Protein AF-0000000072571537 (afdb_homodimer)

pLDDT: mean 93.14, std 9.48, range [45.22, 98.94]

Solvent-accessible surface area (backbone atoms only — not comparable to full-atom values): 33087 Å² total; per-residue (Å²): 128,27,55,30,32,36,29,26,32,39,61,66,65,49,66,50,49,44,41,42,30,50,39,33,58,68,51,43,43,60,56,69,51,81,35,34,38,36,31,40,24,32,33,52,39,72,87,74,68,70,72,63,50,52,55,48,51,91,58,47,49,77,45,82,45,80,45,74,64,51,42,64,32,35,26,45,39,50,35,58,75,73,52,69,38,50,24,37,31,42,44,56,40,75,23,33,47,29,29,32,53,40,61,27,65,54,57,61,53,52,75,73,65,43,42,28,37,26,28,10,27,37,33,44,38,74,97,34,69,81,40,69,46,79,45,57,41,77,67,47,44,63,63,46,44,36,38,38,23,39,68,50,39,57,70,70,67,64,64,43,48,66,90,32,80,61,61,22,44,44,51,43,31,30,46,55,55,69,69,51,90,40,71,45,75,43,88,53,62,30,25,32,44,52,61,51,96,80,34,64,65,77,76,30,55,77,56,59,62,20,39,46,30,54,54,30,45,51,49,38,54,48,49,56,52,30,50,72,76,42,50,91,45,40,64,62,52,47,53,49,49,55,41,48,49,52,53,44,42,70,77,30,57,48,77,46,56,69,56,21,52,54,30,39,29,54,35,46,61,75,41,47,91,82,48,91,63,72,47,72,67,56,53,49,51,39,45,51,43,17,67,32,84,87,37,94,48,40,74,54,86,58,83,59,47,57,61,51,43,51,65,49,44,86,115,130,26,54,32,34,37,28,27,34,39,60,67,66,47,67,52,48,44,42,42,29,50,39,36,58,68,51,43,42,61,57,68,50,82,35,35,39,35,31,41,24,32,32,52,40,70,85,73,69,69,72,65,50,53,53,47,52,89,58,47,48,77,45,82,45,80,44,74,64,50,42,64,34,36,24,44,39,50,35,58,75,74,52,70,37,50,23,38,30,41,44,56,39,75,23,32,47,28,31,33,54,40,60,27,63,55,57,61,53,51,76,72,64,43,41,28,38,26,27,11,26,38,33,44,38,74,98,35,68,82,40,69,48,79,44,55,42,77,66,45,43,64,61,45,45,35,38,37,24,38,69,52,40,56,69,69,65,63,63,45,47,64,90,31,78,60,63,22,44,42,50,42,30,30,49,57,57,70,69,52,90,39,69,46,75,43,85,54,62,28,24,32,44,50,61,50,95,82,34,65,65,77,76,29,56,78,55,60,61,21,38,46,30,53,53,32,44,50,48,38,56,48,49,56,51,31,52,73,77,43,49,89,46,41,63,61,53,47,52,50,47,56,40,47,51,52,52,42,43,70,77,30,59,47,77,47,56,69,57,21,52,52,30,39,29,53,34,45,62,75,41,47,90,81,49,92,62,72,48,70,66,56,52,49,51,39,44,51,44,18,66,32,84,86,36,94,47,40,75,53,87,57,84,58,48,57,62,51,43,51,65,49,44,87,116

Radius of gyration: 31.88 Å; Cα contacts (8 Å, |Δi|>4): 1164; chains: 2; bounding box: 49×103×67 Å

InterPro domains:
  IPR001173 Glycosyltransferase 2-like [PF00535] (5-97)
  IPR029044 Nucleotide-diphospho-sugar transferases [G3DSA:3.90.550.10] (1-186)
  IPR029044 Nucleotide-diphospho-sugar transferases [SSF53448] (1-235)

Secondary structure (DSSP, 8-state):
-EEEEEEEEESS--HHHHHHHHHHHHT--SS-GGGEEEEEEEES-----GGGGGGGTTT--EEEEEE-S--HHHHHHHHHHT--EEEEEE--TT-EESBTTTTHHHHHHHTTT-SEEEEEEEEEPTT-TT-EEEE-TT--S-SSSEEEEHHHHHHHT----TT-SSSHHHHHHHHHHHH-S-EEEEEEEEEEE---TT-HHHHHHHHHTT-HHHHHHHHHHHHHHHHHH-GGGHHHHHHHHHHHHHHHHHHS--S-HHHHHHHHHHHHHHTTTT--S--HHHHHHHHHHHH-TTSTTTT---TTHHHHHHHHS--/-EEEEEEEEESS--HHHHHHHHHHHHT--SS-GGGEEEEEEEES-----GGGGGGGTTT--EEEEEE-S--HHHHHHHHHHT--EEEEEE--TT-EESBTTTTHHHHHHHTTT-SEEEEEEEEEPTT-TT-EEEE-TT--S-SSSEEEEHHHHHHHT----TT-SSSHHHHHHHHHHHH-S-EEEEEEEEEEE---TT-HHHHHHHHHTT-HHHHHHHHHHHHHHHHHH-GGGHHHHHHHHHHHHHHHHHHS--S-HHHHHHHHHHHHHHTTTT--S--HHHHHHHHHHHH-TTSTTTT---TTHHHHHHHTS--

Organism: Lactococcus lactis subsp. lactis (strain IL1403) (NCBI:txid272623)

Structure (mmCIF, N/CA/C/O backbone):
data_AF-0000000072571537-model_v1
#
loop_
_entity.id
_entity.type
_entity.pdbx_description
1 polymer 'Glycosyltransferase 2-like domain-containing protein'
#
loop_
_atom_site.group_PDB
_atom_site.id
_atom_site.type_symbol
_atom_site.label_atom_id
_atom_site.label_alt_id
_atom_site.label_comp_id
_atom_site.label_asym_id
_atom_site.label_entity_id
_atom_site.label_seq_id
_atom_site.pdbx_PDB_ins_code
_atom_site.Cartn_x
_atom_site.Cartn_y
_atom_site.Cartn_z
_atom_site.occupancy
_atom_site.B_iso_or_equiv
_atom_site.auth_seq_id
_atom_site.auth_comp_id
_atom_site.auth_asym_id
_atom_site.auth_atom_id
_atom_site.pdbx_PDB_model_num
ATOM 1 N N . MET A 1 1 ? -22.578 -15.711 -3.254 1 87.19 1 MET A N 1
ATOM 2 C CA . MET A 1 1 ? -21.312 -16.078 -3.877 1 87.19 1 MET A CA 1
ATOM 3 C C . MET A 1 1 ? -20.344 -14.914 -3.85 1 87.19 1 MET A C 1
ATOM 5 O O . MET A 1 1 ? -20.719 -13.773 -4.137 1 87.19 1 MET A O 1
ATOM 9 N N . LYS A 1 2 ? -19.062 -15.18 -3.355 1 96.12 2 LYS A N 1
ATOM 10 C CA . LYS A 1 2 ? -18.047 -14.141 -3.293 1 96.12 2 LYS A CA 1
ATOM 11 C C . LYS A 1 2 ? -17.547 -13.773 -4.688 1 96.12 2 LYS A C 1
ATOM 13 O O . LYS A 1 2 ? -17.641 -14.578 -5.617 1 96.12 2 LYS A O 1
ATO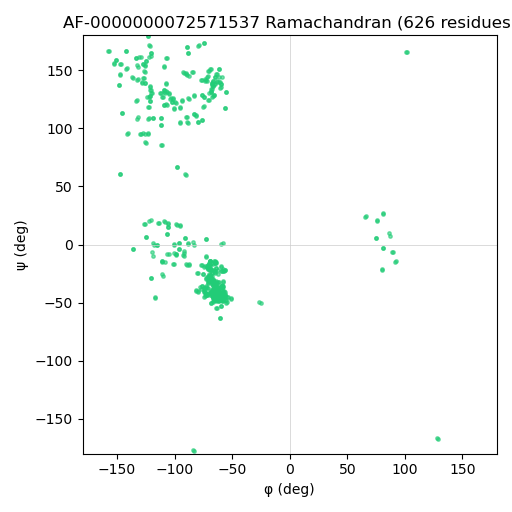M 18 N N . LYS A 1 3 ? -17.156 -12.547 -4.844 1 97.88 3 LYS A N 1
ATOM 19 C CA . LYS A 1 3 ? -16.531 -12.148 -6.098 1 97.88 3 LYS A CA 1
ATOM 20 C C . LYS A 1 3 ? -15.18 -12.844 -6.285 1 97.88 3 LYS A C 1
ATOM 22 O O . LYS A 1 3 ? -14.883 -13.352 -7.367 1 97.88 3 LYS A O 1
ATOM 27 N N . VAL A 1 4 ? -14.438 -12.922 -5.238 1 98.69 4 VAL A N 1
ATOM 28 C CA . VAL A 1 4 ? -13.117 -13.539 -5.352 1 98.69 4 VAL A CA 1
ATOM 29 C C . VAL A 1 4 ? -12.75 -14.227 -4.039 1 98.69 4 VAL A C 1
ATOM 31 O O . VAL A 1 4 ? -13.055 -13.711 -2.957 1 98.69 4 VAL A O 1
ATOM 34 N N . SER A 1 5 ? -12.188 -15.406 -4.102 1 98.88 5 SER A N 1
ATOM 35 C CA . SER A 1 5 ? -11.516 -16.062 -2.986 1 98.88 5 SER A CA 1
ATOM 36 C C . SER A 1 5 ? -10.008 -15.898 -3.078 1 98.88 5 SER A C 1
ATOM 38 O O . SER A 1 5 ? -9.398 -16.25 -4.094 1 98.88 5 SER A O 1
ATOM 40 N N . ILE A 1 6 ? -9.406 -15.336 -2.076 1 98.94 6 ILE A N 1
ATOM 41 C CA . ILE A 1 6 ? -7.957 -15.172 -2.012 1 98.94 6 ILE A CA 1
ATOM 42 C C . ILE A 1 6 ? -7.344 -16.328 -1.229 1 98.94 6 ILE A C 1
ATOM 44 O O . ILE A 1 6 ? -7.656 -16.531 -0.051 1 98.94 6 ILE A O 1
ATOM 48 N N . ILE A 1 7 ? -6.52 -17.078 -1.858 1 98.94 7 ILE A N 1
ATOM 49 C CA . ILE A 1 7 ? -5.898 -18.266 -1.259 1 98.94 7 ILE A CA 1
ATOM 50 C C . ILE A 1 7 ? -4.449 -17.953 -0.887 1 98.94 7 ILE A C 1
ATOM 52 O O . ILE A 1 7 ? -3.662 -17.531 -1.735 1 98.94 7 ILE A O 1
ATOM 56 N N . ILE A 1 8 ? -4.109 -18.172 0.349 1 98.88 8 ILE A N 1
ATOM 57 C CA . ILE A 1 8 ? -2.775 -17.938 0.883 1 98.88 8 ILE A CA 1
ATOM 58 C C . ILE A 1 8 ? -2.217 -19.219 1.487 1 98.88 8 ILE A C 1
ATOM 60 O O . ILE A 1 8 ? -2.502 -19.547 2.643 1 98.88 8 ILE A O 1
ATOM 64 N N . PRO A 1 9 ? -1.451 -19.938 0.729 1 98.62 9 PRO A N 1
ATOM 65 C CA . PRO A 1 9 ? -0.745 -21.078 1.308 1 98.62 9 PRO A CA 1
ATOM 66 C C . PRO A 1 9 ? 0.429 -20.672 2.191 1 98.62 9 PRO A C 1
ATOM 68 O O . PRO A 1 9 ? 1.122 -19.688 1.887 1 98.62 9 PRO A O 1
ATOM 71 N N . PHE A 1 10 ? 0.635 -21.391 3.287 1 97.62 10 PHE A N 1
ATOM 72 C CA . PHE A 1 10 ? 1.79 -21.062 4.117 1 97.62 10 PHE A CA 1
ATOM 73 C C . PHE A 1 10 ? 2.271 -22.297 4.879 1 97.62 10 PHE A C 1
ATOM 75 O O . PHE A 1 10 ? 1.544 -23.281 4.996 1 97.62 10 PHE A O 1
ATOM 82 N N . LYS A 1 11 ? 3.439 -22.281 5.215 1 96.19 11 LYS A N 1
ATOM 83 C CA . LYS A 1 11 ? 4.09 -23.281 6.047 1 96.19 11 LYS A CA 1
ATOM 84 C C . LYS A 1 11 ? 5.16 -22.656 6.938 1 96.19 11 LYS A C 1
ATOM 86 O O . LYS A 1 11 ? 6.125 -22.078 6.438 1 96.19 11 LYS A O 1
ATOM 91 N N . GLY A 1 12 ? 4.957 -22.656 8.195 1 94.25 12 GLY A N 1
ATOM 92 C CA . GLY A 1 12 ? 5.98 -22.203 9.125 1 94.25 12 GLY A CA 1
ATOM 93 C C . GLY A 1 12 ? 5.871 -20.734 9.461 1 94.25 12 GLY A C 1
ATOM 94 O O . GLY A 1 12 ? 6.473 -20.266 10.43 1 94.25 12 GLY A O 1
ATOM 95 N N . GLN A 1 13 ? 5.137 -19.938 8.766 1 95.25 13 GLN A N 1
ATOM 96 C CA . GLN A 1 13 ? 4.965 -18.516 9.062 1 95.25 13 GLN A CA 1
ATOM 97 C C . GLN A 1 13 ? 4.23 -18.328 10.383 1 95.25 13 GLN A C 1
ATOM 99 O O . GLN A 1 13 ? 3.287 -19.047 10.688 1 95.25 13 GLN A O 1
ATOM 104 N N . THR A 1 14 ? 4.727 -17.391 11.109 1 95.88 14 THR A N 1
ATOM 105 C CA . THR A 1 14 ? 4.078 -16.984 12.352 1 95.88 14 THR A CA 1
ATOM 106 C C . THR A 1 14 ? 2.885 -16.078 12.062 1 95.88 14 THR A C 1
ATOM 108 O O . THR A 1 14 ? 2.666 -15.672 10.922 1 95.88 14 THR A O 1
ATOM 111 N N . GLU A 1 15 ? 2.121 -15.797 13.109 1 97.5 15 GLU A N 1
ATOM 112 C CA . GLU A 1 15 ? 1.013 -14.852 12.984 1 97.5 15 GLU A CA 1
ATOM 113 C C . GLU A 1 15 ? 1.502 -13.484 12.523 1 97.5 15 GLU A C 1
ATOM 115 O O . GLU A 1 15 ? 0.867 -12.844 11.68 1 97.5 15 GLU A O 1
ATOM 120 N N . ALA A 1 16 ? 2.629 -13.086 13.047 1 96.06 16 ALA A N 1
ATOM 121 C CA . ALA A 1 16 ? 3.197 -11.797 12.656 1 96.06 16 ALA A CA 1
ATOM 122 C C . ALA A 1 16 ? 3.531 -11.766 11.172 1 96.06 16 ALA A C 1
ATOM 124 O O . ALA A 1 16 ? 3.242 -10.789 10.484 1 96.06 16 ALA A O 1
ATOM 125 N N . GLU A 1 17 ? 4.086 -12.82 10.703 1 95.38 17 GLU A N 1
ATOM 126 C CA . GLU A 1 17 ? 4.434 -12.906 9.289 1 95.38 17 GLU A CA 1
ATOM 127 C C . GLU A 1 17 ? 3.182 -12.93 8.414 1 95.38 17 GLU A C 1
ATOM 129 O O . GLU A 1 17 ? 3.145 -12.297 7.355 1 95.38 17 GLU A O 1
ATOM 134 N N . LEU A 1 18 ? 2.166 -13.602 8.867 1 97.94 18 LEU A N 1
ATOM 135 C CA . LEU A 1 18 ? 0.923 -13.711 8.109 1 97.94 18 LEU A CA 1
ATOM 136 C C . LEU A 1 18 ? 0.175 -12.383 8.109 1 97.94 18 LEU A C 1
ATOM 138 O O . LEU A 1 18 ? -0.695 -12.156 7.262 1 97.94 18 LEU A O 1
ATOM 142 N N . MET A 1 19 ? 0.542 -11.539 9.062 1 97.75 19 MET A N 1
ATOM 143 C CA . MET A 1 19 ? -0.072 -10.211 9.109 1 97.75 19 MET A CA 1
ATOM 144 C C . MET A 1 19 ? 0.327 -9.391 7.887 1 97.75 19 MET A C 1
ATOM 146 O O . MET A 1 19 ? -0.417 -8.5 7.465 1 97.75 19 MET A O 1
ATOM 150 N N . LEU A 1 20 ? 1.445 -9.719 7.246 1 96.56 20 LEU A N 1
ATOM 151 C CA . LEU A 1 20 ? 1.903 -8.992 6.066 1 96.56 20 LEU A CA 1
ATOM 152 C C . LEU A 1 20 ? 0.874 -9.07 4.945 1 96.56 20 LEU A C 1
ATOM 154 O O . LEU A 1 20 ? 0.265 -8.062 4.582 1 96.56 20 LEU A O 1
ATOM 158 N N . PRO A 1 21 ? 0.598 -10.242 4.453 1 98.31 21 PRO A N 1
ATOM 159 C CA . PRO A 1 21 ? -0.402 -10.305 3.385 1 98.31 21 PRO A CA 1
ATOM 160 C C . PRO A 1 21 ? -1.8 -9.922 3.861 1 98.31 21 PRO A C 1
ATOM 162 O O . PRO A 1 21 ? -2.547 -9.266 3.129 1 98.31 21 PRO A O 1
ATOM 165 N N . LEU A 1 22 ? -2.203 -10.258 5.09 1 98.56 22 LEU A N 1
ATOM 166 C CA . LEU A 1 22 ? -3.553 -10.016 5.586 1 98.56 22 LEU A CA 1
ATOM 167 C C . LEU A 1 22 ? -3.822 -8.523 5.723 1 98.56 22 LEU A C 1
ATOM 169 O O . LEU A 1 22 ? -4.887 -8.039 5.324 1 98.56 22 LEU A O 1
ATOM 173 N N . SER A 1 23 ? -2.877 -7.812 6.293 1 98 23 SER A N 1
ATOM 174 C CA . SER A 1 23 ? -3.072 -6.379 6.477 1 98 23 SER A CA 1
ATOM 175 C C . SER A 1 23 ? -3.076 -5.648 5.137 1 98 23 SER A C 1
ATOM 177 O O . SER A 1 23 ? -3.775 -4.645 4.977 1 98 23 SER A O 1
ATOM 179 N N . SER A 1 24 ? -2.305 -6.16 4.137 1 98.44 24 SER A N 1
ATOM 180 C CA . SER A 1 24 ? -2.32 -5.551 2.811 1 98.44 24 SER A CA 1
ATOM 181 C C . SER A 1 24 ? -3.682 -5.711 2.145 1 98.44 24 SER A C 1
ATOM 183 O O . SER A 1 24 ? -4.105 -4.852 1.37 1 98.44 24 SER A O 1
ATOM 185 N N . ILE A 1 25 ? -4.383 -6.793 2.428 1 98.56 25 ILE A N 1
ATOM 186 C CA . ILE A 1 25 ? -5.746 -6.984 1.945 1 98.56 25 ILE A CA 1
ATOM 187 C C . ILE A 1 25 ? -6.703 -6.105 2.742 1 98.56 25 ILE A C 1
ATOM 189 O O . ILE A 1 25 ? -7.578 -5.449 2.17 1 98.56 25 ILE A O 1
ATOM 193 N N . TYR A 1 26 ? -6.48 -6 4.035 1 97.94 26 TYR A N 1
ATOM 194 C CA . TYR A 1 26 ? -7.32 -5.258 4.965 1 97.94 26 TYR A CA 1
ATOM 195 C C . TYR A 1 26 ? -7.406 -3.789 4.57 1 97.94 26 TYR A C 1
ATOM 197 O O . TYR A 1 26 ? -8.461 -3.162 4.711 1 97.94 26 TYR A O 1
ATOM 205 N N . ASN A 1 27 ? -6.344 -3.252 4.059 1 96.38 27 ASN A N 1
ATOM 206 C CA . ASN A 1 27 ? -6.23 -1.826 3.771 1 96.38 27 ASN A CA 1
ATOM 207 C C . ASN A 1 27 ? -6.746 -1.492 2.373 1 96.38 27 ASN A C 1
ATOM 209 O O . ASN A 1 27 ? -6.688 -0.339 1.945 1 96.38 27 ASN A O 1
ATOM 213 N N . GLN A 1 28 ? -7.203 -2.479 1.658 1 96.19 28 GLN A N 1
ATOM 214 C CA . GLN A 1 28 ? -7.625 -2.221 0.286 1 96.19 28 GLN A CA 1
ATOM 215 C C . GLN A 1 28 ? -8.875 -1.34 0.251 1 96.19 28 GLN A C 1
ATOM 217 O O . GLN A 1 28 ? -9.781 -1.513 1.063 1 96.19 28 GLN A O 1
ATOM 222 N N . ILE A 1 29 ? -8.891 -0.428 -0.649 1 92.19 29 ILE A N 1
ATOM 223 C CA . ILE A 1 29 ? -10 0.505 -0.812 1 92.19 29 ILE A CA 1
ATOM 224 C C . ILE A 1 29 ? -10.594 0.363 -2.213 1 92.19 29 ILE A C 1
ATOM 226 O O . ILE A 1 29 ? -9.977 -0.247 -3.092 1 92.19 29 ILE A O 1
ATOM 230 N N . GLY A 1 30 ? -11.766 0.878 -2.471 1 88.56 30 GLY A N 1
ATOM 231 C CA . GLY A 1 30 ? -12.422 0.882 -3.771 1 88.56 30 GLY A CA 1
ATOM 232 C C . GLY A 1 30 ? -13.117 -0.426 -4.094 1 88.56 30 GLY A C 1
ATOM 233 O O . GLY A 1 30 ? -13.703 -0.575 -5.168 1 88.56 30 GLY A O 1
ATOM 234 N N . VAL A 1 31 ? -12.984 -1.378 -3.211 1 91.81 31 VAL A N 1
ATOM 235 C CA . VAL A 1 31 ? -13.648 -2.664 -3.385 1 91.81 31 VAL A CA 1
ATOM 236 C C . VAL A 1 31 ? -14.484 -2.984 -2.146 1 91.81 31 VAL A C 1
ATOM 238 O O . VAL A 1 31 ? -14.164 -2.541 -1.042 1 91.81 31 VAL A O 1
ATOM 241 N N . ASP A 1 32 ? -15.539 -3.658 -2.336 1 92.44 32 ASP A N 1
ATOM 242 C CA . ASP A 1 32 ? -16.312 -4.184 -1.222 1 92.44 32 ASP A CA 1
ATOM 243 C C . ASP A 1 32 ? -15.688 -5.457 -0.66 1 92.44 32 ASP A C 1
ATOM 245 O O . ASP A 1 32 ? -15.859 -6.543 -1.217 1 92.44 32 ASP A O 1
ATOM 249 N N . LEU A 1 33 ? -15.062 -5.375 0.472 1 94.75 33 LEU A N 1
ATOM 250 C CA . LEU A 1 33 ? -14.305 -6.484 1.032 1 94.75 33 LEU A CA 1
ATOM 251 C C . LEU A 1 33 ? -15.234 -7.605 1.485 1 94.75 33 LEU A C 1
ATOM 253 O O . LEU A 1 33 ? -14.789 -8.734 1.697 1 94.75 33 LEU A O 1
ATOM 257 N N . SER A 1 34 ? -16.469 -7.277 1.63 1 95.5 34 SER A N 1
ATOM 258 C CA . SER A 1 34 ? -17.406 -8.336 1.981 1 95.5 34 SER A CA 1
ATOM 259 C C . SER A 1 34 ? -17.609 -9.305 0.823 1 95.5 34 SER A C 1
ATOM 261 O O . SER A 1 34 ? -18.156 -10.398 1.009 1 95.5 34 SER A O 1
ATOM 263 N N . GLN A 1 35 ? -17.188 -8.93 -0.309 1 96.38 35 GLN A N 1
ATOM 264 C CA . GLN A 1 35 ? -17.328 -9.773 -1.492 1 96.38 35 GLN A CA 1
ATOM 265 C C . GLN A 1 35 ? -16.109 -10.664 -1.676 1 96.38 35 GLN A C 1
ATOM 267 O O . GLN A 1 35 ? -15.961 -11.328 -2.705 1 96.38 35 GLN A O 1
ATOM 272 N N . LEU A 1 36 ? -15.266 -10.625 -0.779 1 96.88 36 LEU A N 1
ATOM 273 C CA . LEU A 1 36 ? -14.117 -11.523 -0.849 1 96.88 36 LEU A CA 1
ATOM 274 C C . LEU A 1 36 ? -13.984 -12.344 0.429 1 96.88 36 LEU A C 1
ATOM 276 O O . LEU A 1 36 ? -14.547 -11.977 1.466 1 96.88 36 LEU A O 1
ATOM 280 N N . ASP A 1 37 ? -13.391 -13.469 0.34 1 98.12 37 ASP A N 1
ATOM 281 C CA . ASP A 1 37 ? -12.953 -14.25 1.495 1 98.12 37 ASP A CA 1
ATOM 282 C C . ASP A 1 37 ? -11.516 -14.727 1.326 1 98.12 37 ASP A C 1
ATOM 284 O O . ASP A 1 37 ? -10.977 -14.703 0.22 1 98.12 37 ASP A O 1
ATOM 288 N N . ILE A 1 38 ? -10.883 -14.945 2.426 1 98.81 38 ILE A N 1
ATOM 289 C CA . ILE A 1 38 ? -9.484 -15.344 2.463 1 98.81 38 ILE A CA 1
ATOM 290 C C . ILE A 1 38 ? -9.367 -16.766 2.988 1 98.81 38 ILE A C 1
ATOM 292 O O . ILE A 1 38 ? -9.977 -17.109 4.004 1 98.81 38 ILE A O 1
ATOM 296 N N . HIS A 1 39 ? -8.664 -17.609 2.33 1 98.88 39 HIS A N 1
ATOM 297 C CA . HIS A 1 39 ? -8.375 -18.953 2.773 1 98.88 39 HIS A CA 1
ATOM 298 C C . HIS A 1 39 ? -6.895 -19.125 3.104 1 98.88 39 HIS A C 1
ATOM 300 O O . HIS A 1 39 ? -6.062 -19.219 2.199 1 98.88 39 HIS A O 1
ATOM 306 N N . LEU A 1 40 ? -6.602 -19.125 4.391 1 98.75 40 LEU A N 1
ATOM 307 C CA . LEU A 1 40 ? -5.27 -19.438 4.898 1 98.75 40 LEU A CA 1
ATOM 308 C C . LEU A 1 40 ? -5.066 -20.938 5.008 1 98.75 40 LEU A C 1
ATOM 310 O O . LEU A 1 40 ? -5.699 -21.594 5.836 1 98.75 40 LEU A O 1
ATOM 314 N N . VAL A 1 41 ? -4.195 -21.469 4.195 1 98.81 41 VAL A N 1
ATOM 315 C CA . VAL A 1 41 ? -4.004 -22.922 4.164 1 98.81 41 VAL A CA 1
ATOM 316 C C . VAL A 1 41 ? -2.625 -23.281 4.715 1 98.81 41 VAL A C 1
ATOM 318 O O . VAL A 1 41 ? -1.61 -23.062 4.047 1 98.81 41 VAL A O 1
ATOM 321 N N . ASN A 1 42 ? -2.596 -23.875 5.898 1 98.69 42 ASN A N 1
ATOM 322 C CA . ASN A 1 42 ? -1.368 -24.328 6.543 1 98.69 42 ASN A CA 1
ATOM 323 C C . ASN A 1 42 ? -0.917 -25.688 6.004 1 98.69 42 ASN A C 1
ATOM 325 O O . ASN A 1 42 ? -1.539 -26.703 6.281 1 98.69 42 ASN A O 1
ATOM 329 N N . ASP A 1 43 ? 0.129 -25.672 5.32 1 97.81 43 ASP A N 1
ATOM 330 C CA . ASP A 1 43 ? 0.657 -26.844 4.625 1 97.81 43 ASP A CA 1
ATOM 331 C C . ASP A 1 43 ? 1.623 -27.625 5.52 1 97.81 43 ASP A C 1
ATOM 333 O O . ASP A 1 43 ? 2.795 -27.781 5.176 1 97.81 43 ASP A O 1
ATOM 337 N N . GLY A 1 44 ? 1.137 -28.094 6.652 1 97.62 44 GLY A N 1
ATOM 338 C CA . GLY A 1 44 ? 1.896 -28.969 7.535 1 97.62 44 GLY A CA 1
ATOM 339 C C . GLY A 1 44 ? 2.766 -28.203 8.516 1 97.62 44 GLY A C 1
ATOM 340 O O . GLY A 1 44 ? 3.672 -28.781 9.125 1 97.62 44 GLY A O 1
ATOM 341 N N . GLY A 1 45 ? 2.65 -26.891 8.656 1 95.94 45 GLY A N 1
ATOM 342 C CA . GLY A 1 45 ? 3.385 -26.109 9.648 1 95.94 45 GLY A CA 1
ATOM 343 C C . GLY A 1 45 ? 2.717 -26.094 11.008 1 95.94 45 GLY A C 1
ATOM 344 O O . GLY A 1 45 ? 1.712 -26.781 11.219 1 95.94 45 GLY A O 1
ATOM 345 N N . LYS A 1 46 ? 3.295 -25.375 11.883 1 96.25 46 LYS A N 1
ATOM 346 C CA . LYS A 1 46 ? 2.738 -25.234 13.227 1 96.25 46 LYS A CA 1
ATOM 347 C C . LYS A 1 46 ? 1.393 -24.516 13.188 1 96.25 46 LYS A C 1
ATOM 349 O O . LYS A 1 46 ? 1.206 -23.562 12.414 1 96.25 46 LYS A O 1
ATOM 354 N N . THR A 1 47 ? 0.524 -24.969 14.078 1 97.19 47 THR A N 1
ATOM 355 C CA . THR A 1 47 ? -0.772 -24.312 14.211 1 97.19 47 THR A CA 1
ATOM 356 C C . THR A 1 47 ? -0.603 -22.875 14.68 1 97.19 47 THR A C 1
ATOM 358 O O . THR A 1 47 ? 0.219 -22.594 15.555 1 97.19 47 THR A O 1
ATOM 361 N N . ILE A 1 48 ? -1.386 -22.016 14.125 1 96.25 48 ILE A N 1
ATOM 362 C CA . ILE A 1 48 ? -1.274 -20.609 14.516 1 96.25 48 ILE A CA 1
ATOM 363 C C . ILE A 1 48 ? -2.467 -20.219 15.383 1 96.25 48 ILE A C 1
ATOM 365 O O . ILE A 1 48 ? -3.484 -20.922 15.406 1 96.25 48 ILE A O 1
ATOM 369 N N . ASP A 1 49 ? -2.338 -19.125 16.141 1 96.44 49 ASP A N 1
ATOM 370 C CA . ASP A 1 49 ? -3.402 -18.562 16.969 1 96.44 49 ASP A CA 1
ATOM 371 C C . ASP A 1 49 ? -4.227 -17.547 16.172 1 96.44 49 ASP A C 1
ATOM 373 O O . ASP A 1 49 ? -3.854 -16.375 16.078 1 96.44 49 ASP A O 1
ATOM 377 N N . LEU A 1 50 ? -5.41 -17.906 15.773 1 95.56 50 LEU A N 1
ATOM 378 C CA . LEU A 1 50 ? -6.246 -17.109 14.891 1 95.56 50 LEU A CA 1
ATOM 379 C C . LEU A 1 50 ? -6.746 -15.852 15.602 1 95.56 50 LEU A C 1
ATOM 381 O O . LEU A 1 50 ? -7.184 -14.898 14.953 1 95.56 50 LEU A O 1
ATOM 385 N N . SER A 1 51 ? -6.75 -15.906 16.906 1 95.94 51 SER A N 1
ATOM 386 C CA . SER A 1 51 ? -7.25 -14.766 17.656 1 95.94 51 SER A CA 1
ATOM 387 C C . SER A 1 51 ? -6.383 -13.531 17.438 1 95.94 51 SER A C 1
ATOM 389 O O . SER A 1 51 ? -6.816 -12.406 17.688 1 95.94 51 SER A O 1
ATOM 391 N N . LYS A 1 52 ? -5.145 -13.758 16.984 1 95.44 52 LYS A N 1
ATOM 392 C CA . LYS A 1 52 ? -4.234 -12.656 16.688 1 95.44 52 LYS A CA 1
ATOM 393 C C . LYS A 1 52 ? -4.754 -11.812 15.523 1 95.44 52 LYS A C 1
ATOM 395 O O . LYS A 1 52 ? -4.301 -10.688 15.312 1 95.44 52 LYS A O 1
ATOM 400 N N . PHE A 1 53 ? -5.734 -12.352 14.766 1 96.81 53 PHE A N 1
ATOM 401 C CA . PHE A 1 53 ? -6.254 -11.648 13.602 1 96.81 53 PHE A CA 1
ATOM 402 C C . PHE A 1 53 ? -7.645 -11.094 13.883 1 96.81 53 PHE A C 1
ATOM 404 O O . PHE A 1 53 ? -8.312 -10.602 12.969 1 96.81 53 PHE A O 1
ATOM 411 N N . ASP A 1 54 ? -8.102 -11.148 15.141 1 95.81 54 ASP A N 1
ATOM 412 C CA . ASP A 1 54 ? -9.438 -10.688 15.508 1 95.81 54 ASP A CA 1
ATOM 413 C C . ASP A 1 54 ? -9.641 -9.219 15.141 1 95.81 54 ASP A C 1
ATOM 415 O O . ASP A 1 54 ? -10.742 -8.805 14.789 1 95.81 54 ASP A O 1
ATOM 419 N N . VAL A 1 55 ? -8.633 -8.492 15.188 1 96.25 55 VAL A N 1
ATOM 420 C CA . VAL A 1 55 ? -8.703 -7.059 14.953 1 96.25 55 VAL A CA 1
ATOM 421 C C . VAL A 1 55 ? -9.062 -6.793 13.492 1 96.25 55 VAL A C 1
ATOM 423 O O . VAL A 1 55 ? -9.508 -5.695 13.141 1 96.25 55 VAL A O 1
ATOM 426 N N . LEU A 1 56 ? -8.922 -7.805 12.625 1 97.31 56 LEU A N 1
ATOM 427 C CA . LEU A 1 56 ? -9.203 -7.66 11.195 1 97.31 56 LEU A CA 1
ATOM 428 C C . LEU A 1 56 ? -10.617 -8.125 10.875 1 97.31 56 LEU A C 1
ATOM 430 O O . LEU A 1 56 ? -11.062 -8.008 9.727 1 97.31 56 LEU A O 1
ATOM 434 N N . ALA A 1 57 ? -11.359 -8.648 11.805 1 95.62 57 ALA A N 1
ATOM 435 C CA . ALA A 1 57 ? -12.578 -9.43 11.586 1 95.62 57 ALA A CA 1
ATOM 436 C C . ALA A 1 57 ? -13.719 -8.539 11.094 1 95.62 57 ALA A C 1
ATOM 438 O O . ALA A 1 57 ? -14.711 -9.039 10.562 1 95.62 57 ALA A O 1
ATOM 439 N N . ASP A 1 58 ? -13.617 -7.254 11.336 1 94.56 58 ASP A N 1
ATOM 440 C CA . ASP A 1 58 ? -14.688 -6.352 10.906 1 94.56 58 ASP A CA 1
ATOM 441 C C . ASP A 1 58 ? -14.758 -6.262 9.391 1 94.56 58 ASP A C 1
ATOM 443 O O . ASP A 1 58 ? -15.805 -5.945 8.828 1 94.56 58 ASP A O 1
ATOM 447 N N . ARG A 1 59 ? -13.586 -6.551 8.711 1 95.12 59 ARG A N 1
ATOM 448 C CA . ARG A 1 59 ? -13.547 -6.348 7.27 1 95.12 59 ARG A CA 1
ATOM 449 C C . ARG A 1 59 ? -13.227 -7.652 6.543 1 95.12 59 ARG A C 1
ATOM 451 O O . ARG A 1 59 ? -13.578 -7.824 5.375 1 95.12 59 ARG A O 1
ATOM 458 N N . LEU A 1 60 ? -12.484 -8.516 7.23 1 97.75 60 LEU A N 1
ATOM 459 C CA . LEU A 1 60 ? -11.992 -9.688 6.52 1 97.75 60 LEU A CA 1
ATOM 460 C C . LEU A 1 60 ? -12.711 -10.953 6.996 1 97.75 60 LEU A C 1
ATOM 462 O O . LEU A 1 60 ? -12.906 -11.141 8.195 1 97.75 60 LEU A O 1
ATOM 466 N N . GLU A 1 61 ? -13.141 -11.727 6.105 1 98.12 61 GLU A N 1
ATOM 467 C CA . GLU A 1 61 ? -13.594 -13.094 6.359 1 98.12 61 GLU A CA 1
ATOM 468 C C . GLU A 1 61 ? -12.469 -14.102 6.109 1 98.12 61 GLU A C 1
ATOM 470 O O . GLU A 1 61 ? -12.141 -14.391 4.957 1 98.12 61 GLU A O 1
ATOM 475 N N . ILE A 1 62 ? -11.891 -14.625 7.215 1 98.25 62 ILE A N 1
ATOM 476 C CA . ILE A 1 62 ? -10.727 -15.492 7.121 1 98.25 62 ILE A CA 1
ATOM 477 C C . ILE A 1 62 ? -11.117 -16.922 7.469 1 98.25 62 ILE A C 1
ATOM 479 O O . ILE A 1 62 ? -11.672 -17.188 8.539 1 98.25 62 ILE A O 1
ATOM 483 N N . HIS A 1 63 ? -10.93 -17.828 6.562 1 98.44 63 HIS A N 1
ATOM 484 C CA . HIS A 1 63 ? -11.062 -19.266 6.777 1 98.44 63 HIS A CA 1
ATOM 485 C C . HIS A 1 63 ? -9.695 -19.922 6.945 1 98.44 63 HIS A C 1
ATOM 487 O O . HIS A 1 63 ? -8.82 -19.766 6.09 1 98.44 63 HIS A O 1
ATOM 493 N N . TYR A 1 64 ? -9.5 -20.625 8.016 1 98.25 64 TYR A N 1
ATOM 494 C CA . TYR A 1 64 ? -8.234 -21.281 8.328 1 98.25 64 TYR A CA 1
ATOM 495 C C . TYR A 1 64 ? -8.336 -22.781 8.094 1 98.25 64 TYR A C 1
ATOM 497 O O . TYR A 1 64 ? -9.297 -23.422 8.508 1 98.25 64 TYR A O 1
ATOM 505 N N . HIS A 1 65 ? -7.344 -23.312 7.363 1 98.5 65 HIS A N 1
ATOM 506 C CA . HIS A 1 65 ? -7.258 -24.734 7.051 1 98.5 65 HIS A CA 1
ATOM 507 C C . HIS A 1 65 ? -5.895 -25.297 7.426 1 98.5 65 HIS A C 1
ATOM 509 O O . HIS A 1 65 ? -4.879 -24.609 7.309 1 98.5 65 HIS A O 1
ATOM 515 N N . GLU A 1 66 ? -5.898 -26.531 7.902 1 98.31 66 GLU A N 1
ATOM 516 C CA . GLU A 1 66 ? -4.668 -27.297 8.133 1 98.31 66 GLU A CA 1
ATOM 517 C C . GLU A 1 66 ? -4.66 -28.594 7.344 1 98.31 66 GLU A C 1
ATOM 519 O O . GLU A 1 66 ? -5.602 -29.391 7.438 1 98.31 66 GLU A O 1
ATOM 524 N N . ILE A 1 67 ? -3.643 -28.75 6.656 1 98.31 67 ILE A N 1
ATOM 525 C CA . ILE A 1 67 ? -3.506 -29.969 5.879 1 98.31 67 ILE A CA 1
ATOM 526 C C . ILE A 1 67 ? -2.107 -30.562 6.074 1 98.31 67 ILE A C 1
ATOM 528 O O . ILE A 1 67 ? -1.2 -29.859 6.539 1 98.31 67 ILE A O 1
ATOM 532 N N . PRO A 1 68 ? -1.934 -31.922 5.762 1 97.38 68 PRO A N 1
ATOM 533 C CA . PRO A 1 68 ? -0.571 -32.469 5.766 1 97.38 68 PRO A CA 1
ATOM 534 C C . PRO A 1 68 ? 0.332 -31.797 4.734 1 97.38 68 PRO A C 1
ATOM 536 O O . PRO A 1 68 ? -0.15 -31.312 3.707 1 97.38 68 PRO A O 1
ATOM 539 N N . ASN A 1 69 ? 1.564 -31.766 5.035 1 96.69 69 ASN A N 1
ATOM 540 C CA . ASN A 1 69 ? 2.525 -31.156 4.121 1 96.69 69 ASN A CA 1
ATOM 541 C C . ASN A 1 69 ? 2.471 -31.797 2.738 1 96.69 69 ASN A C 1
ATOM 543 O O . ASN A 1 69 ? 2.68 -33 2.605 1 96.69 69 ASN A O 1
ATOM 547 N N . GLY A 1 70 ? 2.145 -31.078 1.741 1 95.44 70 GLY A N 1
ATOM 548 C CA . GLY A 1 70 ? 2.098 -31.562 0.367 1 95.44 70 GLY A CA 1
ATOM 549 C C . GLY A 1 70 ? 2.711 -30.578 -0.621 1 95.44 70 GLY A C 1
ATOM 550 O O . GLY A 1 70 ? 2.812 -30.875 -1.812 1 95.44 70 GLY A O 1
ATOM 551 N N . GLY A 1 71 ? 3.115 -29.422 -0.128 1 94.88 71 GLY A N 1
ATOM 552 C CA . GLY A 1 71 ? 3.689 -28.391 -0.985 1 94.88 71 GLY A CA 1
ATOM 553 C C . GLY A 1 71 ? 2.711 -27.281 -1.333 1 94.88 71 GLY A C 1
ATOM 554 O O . GLY A 1 71 ? 1.502 -27.438 -1.146 1 94.88 71 GLY A O 1
ATOM 555 N N . PRO A 1 72 ? 3.201 -26.203 -1.839 1 94.81 72 PRO A N 1
ATOM 556 C CA . PRO A 1 72 ? 2.357 -25.047 -2.107 1 94.81 72 PRO A CA 1
ATOM 557 C C . PRO A 1 72 ? 1.248 -25.344 -3.113 1 94.81 72 PRO A C 1
ATOM 559 O O . PRO A 1 72 ? 0.145 -24.797 -2.998 1 94.81 72 PRO A O 1
ATOM 562 N N . GLY A 1 73 ? 1.527 -26.172 -4.148 1 96.88 73 GLY A N 1
ATOM 563 C CA . GLY A 1 73 ? 0.5 -26.531 -5.109 1 96.88 73 GLY A CA 1
ATOM 564 C C . GLY A 1 73 ? -0.693 -27.234 -4.477 1 96.88 73 GLY A C 1
ATOM 565 O O . GLY A 1 73 ? -1.842 -26.875 -4.758 1 96.88 73 GLY A O 1
ATOM 566 N N . VAL A 1 74 ? -0.369 -28.172 -3.611 1 97.62 74 VAL A N 1
ATOM 567 C CA . VAL A 1 74 ? -1.413 -28.906 -2.914 1 97.62 74 VAL A CA 1
ATOM 568 C C . VAL A 1 74 ? -2.219 -27.969 -2.029 1 97.62 74 VAL A C 1
ATOM 570 O O . VAL A 1 74 ? -3.447 -28.047 -1.97 1 97.62 74 VAL A O 1
ATOM 573 N N . ALA A 1 75 ? -1.562 -27.078 -1.381 1 98.38 75 ALA A N 1
ATOM 574 C CA . ALA A 1 75 ? -2.219 -26.109 -0.509 1 98.38 75 ALA A CA 1
ATOM 575 C C . ALA A 1 75 ? -3.125 -25.172 -1.309 1 98.38 75 ALA A C 1
ATOM 577 O O . ALA A 1 75 ? -4.258 -24.906 -0.905 1 98.38 75 ALA A O 1
ATOM 578 N N . ARG A 1 76 ? -2.637 -24.656 -2.424 1 98.69 76 ARG A N 1
ATOM 579 C CA . ARG A 1 76 ? -3.441 -23.781 -3.281 1 98.69 76 ARG A CA 1
ATOM 580 C C . ARG A 1 76 ? -4.684 -24.516 -3.781 1 98.69 76 ARG A C 1
ATOM 582 O O . ARG A 1 76 ? -5.785 -23.953 -3.775 1 98.69 76 ARG A O 1
ATOM 589 N N . GLN A 1 77 ? -4.461 -25.812 -4.16 1 98.75 77 GLN A N 1
ATOM 590 C CA . GLN A 1 77 ? -5.594 -26.594 -4.641 1 98.75 77 GLN A CA 1
ATOM 591 C C . GLN A 1 77 ? -6.641 -26.781 -3.547 1 98.75 77 GLN A C 1
ATOM 593 O O . GLN A 1 77 ? -7.84 -26.703 -3.807 1 98.75 77 GLN A O 1
ATOM 598 N N . TYR A 1 78 ? -6.145 -27.031 -2.369 1 98.81 78 TYR A N 1
ATOM 599 C CA . TYR A 1 78 ? -7.055 -27.188 -1.241 1 98.81 78 TYR A CA 1
ATOM 600 C C . TYR A 1 78 ? -7.895 -25.922 -1.045 1 98.81 78 TYR A C 1
ATOM 602 O O . TYR A 1 78 ? -9.102 -26 -0.821 1 98.81 78 TYR A O 1
ATOM 610 N N . GLY A 1 79 ? -7.27 -24.766 -1.123 1 98.81 79 GLY A N 1
ATOM 611 C CA . GLY A 1 79 ? -7.98 -23.516 -1.027 1 98.81 79 GLY A CA 1
ATOM 612 C C . GLY A 1 79 ? -9.047 -23.344 -2.096 1 98.81 79 GLY A C 1
ATOM 613 O O . GLY A 1 79 ? -10.156 -22.875 -1.81 1 98.81 79 GLY A O 1
ATOM 614 N N . ILE A 1 80 ? -8.688 -23.703 -3.33 1 98.75 80 ILE A N 1
ATOM 615 C CA . ILE A 1 80 ? -9.656 -23.641 -4.422 1 98.75 80 ILE A CA 1
ATOM 616 C C . ILE A 1 80 ? -10.852 -24.531 -4.094 1 98.75 80 ILE A C 1
ATOM 618 O O . ILE A 1 80 ? -12 -24.094 -4.176 1 98.75 80 ILE A O 1
ATOM 622 N N . ASP A 1 81 ? -10.539 -25.766 -3.645 1 98.75 81 ASP A N 1
ATOM 623 C CA . ASP A 1 81 ? -11.57 -26.781 -3.432 1 98.75 81 ASP A CA 1
ATOM 624 C C . ASP A 1 81 ? -12.477 -26.406 -2.264 1 98.75 81 ASP A C 1
ATOM 626 O O . ASP A 1 81 ? -13.617 -26.859 -2.182 1 98.75 81 ASP A O 1
ATOM 630 N N . ASN A 1 82 ? -12.031 -25.547 -1.384 1 98.62 82 ASN A N 1
ATOM 631 C CA . ASN A 1 82 ? -12.789 -25.25 -0.175 1 98.62 82 ASN A CA 1
ATOM 632 C C . ASN A 1 82 ? -13.281 -23.797 -0.171 1 98.62 82 ASN A C 1
ATOM 634 O O . ASN A 1 82 ? -13.578 -23.25 0.888 1 98.62 82 ASN A O 1
ATOM 638 N N . SER A 1 83 ? -13.312 -23.188 -1.275 1 98.38 83 SER A N 1
ATOM 639 C CA . SER A 1 83 ? -13.852 -21.844 -1.432 1 98.38 83 SER A CA 1
ATOM 640 C C . SER A 1 83 ? -14.938 -21.812 -2.504 1 98.38 83 SER A C 1
ATOM 642 O O . SER A 1 83 ? -15.078 -22.75 -3.289 1 98.38 83 SER A O 1
ATOM 644 N N . ILE A 1 84 ? -15.781 -20.828 -2.436 1 97.5 84 ILE A N 1
ATOM 645 C CA . ILE A 1 84 ? -16.828 -20.594 -3.428 1 97.5 84 ILE A CA 1
ATOM 646 C C . ILE A 1 84 ? -16.828 -19.125 -3.834 1 97.5 84 ILE A C 1
ATOM 648 O O . ILE A 1 84 ? -17.141 -18.25 -3.029 1 97.5 84 ILE A O 1
ATOM 652 N N . SER A 1 85 ? -16.391 -18.844 -5.027 1 98.5 85 SER A N 1
ATOM 653 C CA . SER A 1 85 ? -16.328 -17.484 -5.551 1 98.5 85 SER A CA 1
ATOM 654 C C . SER A 1 85 ? -16.328 -17.469 -7.074 1 98.5 85 SER A C 1
ATOM 656 O O . SER A 1 85 ? -16.203 -18.531 -7.707 1 98.5 85 SER A O 1
ATOM 658 N N . GLU A 1 86 ? -16.531 -16.375 -7.645 1 98.69 86 GLU A N 1
ATOM 659 C CA . GLU A 1 86 ? -16.469 -16.234 -9.094 1 98.69 86 GLU A CA 1
ATOM 660 C C . GLU A 1 86 ? -15.031 -16.312 -9.594 1 98.69 86 GLU A C 1
ATOM 662 O O . GLU A 1 86 ? -14.758 -16.953 -10.617 1 98.69 86 GLU A O 1
ATOM 667 N N . TYR A 1 87 ? -14.125 -15.656 -8.914 1 98.88 87 TYR A N 1
ATOM 668 C CA . TYR A 1 87 ? -12.711 -15.641 -9.273 1 98.88 87 TYR A CA 1
ATOM 669 C C . TYR A 1 87 ? -11.852 -16.188 -8.133 1 98.88 87 TYR A C 1
ATOM 671 O O . TYR A 1 87 ? -12.297 -16.25 -6.988 1 98.88 87 TYR A O 1
ATOM 679 N N . ILE A 1 88 ? -10.625 -16.562 -8.484 1 98.81 88 ILE A N 1
ATOM 680 C CA . ILE A 1 88 ? -9.594 -17.016 -7.555 1 98.81 88 ILE A CA 1
ATOM 681 C C . ILE A 1 88 ? -8.367 -16.109 -7.664 1 98.81 88 ILE A C 1
ATOM 683 O O . ILE A 1 88 ? -7.961 -15.734 -8.766 1 98.81 88 ILE A O 1
ATOM 687 N N . MET A 1 89 ? -7.82 -15.734 -6.59 1 98.88 89 MET A N 1
ATOM 688 C CA . MET A 1 89 ? -6.547 -15.023 -6.516 1 98.88 89 MET A CA 1
ATOM 689 C C . MET A 1 89 ? -5.594 -15.711 -5.543 1 98.88 89 MET A C 1
ATOM 691 O O . MET A 1 89 ? -6.016 -16.188 -4.488 1 98.88 89 MET A O 1
ATOM 695 N N . PHE A 1 90 ? -4.34 -15.773 -5.902 1 98.88 90 PHE A N 1
ATOM 696 C CA . PHE A 1 90 ? -3.322 -16.312 -5.008 1 98.88 90 PHE A CA 1
ATOM 697 C C . PHE A 1 90 ? -2.434 -15.195 -4.469 1 98.88 90 PHE A C 1
ATOM 699 O O . PHE A 1 90 ? -2.072 -14.273 -5.207 1 98.88 90 PHE A O 1
ATOM 706 N N . ILE A 1 91 ? -2.113 -15.258 -3.197 1 98.75 91 ILE A N 1
ATOM 707 C CA . ILE A 1 91 ? -1.096 -14.43 -2.559 1 98.75 91 ILE A CA 1
ATOM 708 C C . ILE A 1 91 ? -0.182 -15.305 -1.702 1 98.75 91 ILE A C 1
ATOM 710 O O . ILE A 1 91 ? -0.658 -16.078 -0.876 1 98.75 91 ILE A O 1
ATOM 714 N N . ASP A 1 92 ? 1.086 -15.219 -1.978 1 97.38 92 ASP A N 1
ATOM 715 C CA . ASP A 1 92 ? 2.016 -15.953 -1.124 1 97.38 92 ASP A CA 1
ATOM 716 C C . ASP A 1 92 ? 2.084 -15.336 0.271 1 97.38 92 ASP A C 1
ATOM 718 O O . ASP A 1 92 ? 1.982 -14.117 0.422 1 97.38 92 ASP A O 1
ATOM 722 N N . ALA A 1 93 ? 2.369 -16.141 1.259 1 97.19 93 ALA A N 1
ATOM 723 C CA . ALA A 1 93 ? 2.277 -15.75 2.662 1 97.19 93 ALA A CA 1
ATOM 724 C C . ALA A 1 93 ? 3.361 -14.734 3.02 1 97.19 93 ALA A C 1
ATOM 726 O O . ALA A 1 93 ? 3.275 -14.062 4.051 1 97.19 93 ALA A O 1
ATOM 727 N N . ASP A 1 94 ? 4.426 -14.68 2.236 1 95.12 94 ASP A N 1
ATOM 728 C CA . ASP A 1 94 ? 5.535 -13.781 2.545 1 95.12 94 ASP A CA 1
ATOM 729 C C . ASP A 1 94 ? 5.539 -12.57 1.611 1 95.12 94 ASP A C 1
ATOM 731 O O . ASP A 1 94 ? 6.57 -11.914 1.442 1 95.12 94 ASP A O 1
ATOM 735 N N . ASP A 1 95 ? 4.43 -12.305 0.946 1 96.94 95 ASP A N 1
ATOM 736 C CA . ASP A 1 95 ? 4.301 -11.164 0.045 1 96.94 95 ASP A CA 1
ATOM 737 C C . ASP A 1 95 ? 3.141 -10.266 0.459 1 96.94 95 ASP A C 1
ATOM 739 O O . ASP A 1 95 ? 2.471 -10.523 1.46 1 96.94 95 ASP A O 1
ATOM 743 N N . VAL A 1 96 ? 2.949 -9.141 -0.329 1 97.75 96 VAL A N 1
ATOM 744 C CA . VAL A 1 96 ? 1.907 -8.172 -0.007 1 97.75 96 VAL A CA 1
ATOM 745 C C . VAL A 1 96 ? 1.351 -7.566 -1.292 1 97.75 96 VAL A C 1
ATOM 747 O O . VAL A 1 96 ? 2.006 -7.598 -2.336 1 97.75 96 VAL A O 1
ATOM 750 N N . LEU A 1 97 ? 0.123 -7.086 -1.2 1 98.62 97 LEU A N 1
ATOM 751 C CA . LEU A 1 97 ? -0.356 -6.18 -2.238 1 98.62 97 LEU A CA 1
ATOM 752 C C . LEU A 1 97 ? 0.416 -4.863 -2.209 1 98.62 97 LEU A C 1
ATOM 754 O O . LEU A 1 97 ? 0.707 -4.332 -1.135 1 98.62 97 LEU A O 1
ATOM 758 N N . TYR A 1 98 ? 0.745 -4.293 -3.318 1 97.69 98 TYR A N 1
ATOM 759 C CA . TYR A 1 98 ? 1.713 -3.209 -3.449 1 97.69 98 TYR A CA 1
ATOM 760 C C . TYR A 1 98 ? 1.146 -1.902 -2.904 1 97.69 98 TYR A C 1
ATOM 762 O O . TYR A 1 98 ? 1.86 -1.129 -2.26 1 97.69 98 TYR A O 1
ATOM 770 N N . TYR A 1 99 ? -0.113 -1.593 -3.205 1 97.31 99 TYR A N 1
ATOM 771 C CA . TYR A 1 99 ? -0.716 -0.33 -2.791 1 97.31 99 TYR A CA 1
ATOM 772 C C . TYR A 1 99 ? -2.172 -0.528 -2.387 1 97.31 99 TYR A C 1
ATOM 774 O O . TYR A 1 99 ? -2.756 -1.586 -2.641 1 97.31 99 TYR A O 1
ATOM 782 N N . VAL A 1 100 ? -2.826 0.357 -1.757 1 96.25 100 VAL A N 1
ATOM 783 C CA . VAL A 1 100 ? -4.113 0.202 -1.091 1 96.25 100 VAL A CA 1
ATOM 784 C C . VAL A 1 100 ? -5.227 0.097 -2.133 1 96.25 100 VAL A C 1
ATOM 786 O O . VAL A 1 100 ? -6.367 -0.238 -1.802 1 96.25 100 VAL A O 1
ATOM 789 N N . GLY A 1 101 ? -4.996 0.34 -3.355 1 94.56 101 GLY A N 1
ATOM 790 C CA . GLY A 1 101 ? -5.984 0.199 -4.414 1 94.56 101 GLY A CA 1
ATOM 791 C C . GLY A 1 101 ? -5.711 -0.979 -5.332 1 94.56 101 GLY A C 1
ATOM 792 O O . GLY A 1 101 ? -6.199 -1.018 -6.461 1 94.56 101 GLY A O 1
ATOM 793 N N . ALA A 1 102 ? -4.945 -1.922 -4.91 1 97.12 102 ALA A N 1
ATOM 794 C CA . ALA A 1 102 ? -4.395 -2.963 -5.773 1 97.12 102 ALA A CA 1
ATOM 795 C C . ALA A 1 102 ? -5.484 -3.912 -6.254 1 97.12 102 ALA A C 1
ATOM 797 O O . ALA A 1 102 ? -5.363 -4.512 -7.324 1 97.12 102 ALA A O 1
ATOM 798 N N . LEU A 1 103 ? -6.586 -4.082 -5.512 1 97.56 103 LEU A N 1
ATOM 799 C CA . LEU A 1 103 ? -7.625 -5.035 -5.871 1 97.56 103 LEU A CA 1
ATOM 800 C C . LEU A 1 103 ? -8.641 -4.402 -6.812 1 97.56 103 LEU A C 1
ATOM 802 O O . LEU A 1 103 ? -9.367 -5.109 -7.52 1 97.56 103 LEU A O 1
ATOM 806 N N . TRP A 1 104 ? -8.672 -3.082 -6.895 1 94.25 104 TRP A N 1
ATOM 807 C CA . TRP A 1 104 ? -9.734 -2.373 -7.605 1 94.25 104 TRP A CA 1
ATOM 808 C C . TRP A 1 104 ? -9.672 -2.674 -9.102 1 94.25 104 TRP A C 1
ATOM 810 O O . TRP A 1 104 ? -10.703 -2.947 -9.727 1 94.25 104 TRP A O 1
ATOM 820 N N . PRO A 1 105 ? -8.484 -2.602 -9.719 1 95.62 105 PRO A N 1
ATOM 821 C CA . PRO A 1 105 ? -8.453 -2.885 -11.156 1 95.62 105 PRO A CA 1
ATOM 822 C C . PRO A 1 105 ? -8.969 -4.281 -11.492 1 95.62 105 PRO A C 1
ATOM 824 O O . PRO A 1 105 ? -9.617 -4.473 -12.523 1 95.62 105 PRO A O 1
ATOM 827 N N . PHE A 1 106 ? -8.703 -5.281 -10.633 1 97.38 106 PHE A N 1
ATOM 828 C CA . PHE A 1 106 ? -9.227 -6.629 -10.836 1 97.38 106 PHE A CA 1
ATOM 829 C C . PHE A 1 106 ? -10.742 -6.641 -10.719 1 97.38 106 PHE A C 1
ATOM 831 O O . PHE A 1 106 ? -11.43 -7.219 -11.562 1 97.38 106 PHE A O 1
ATOM 838 N N . TYR A 1 107 ? -11.172 -6.012 -9.656 1 94.94 107 TYR A N 1
ATOM 839 C CA . TYR A 1 107 ? -12.602 -5.965 -9.383 1 94.94 107 TYR A CA 1
ATOM 840 C C . TYR A 1 107 ? -13.359 -5.332 -10.547 1 94.94 107 TYR A C 1
ATOM 842 O O . TYR A 1 107 ? -14.352 -5.883 -11.023 1 94.94 107 TYR A O 1
ATOM 850 N N . ASN A 1 108 ? -12.875 -4.223 -10.992 1 93.5 108 ASN A N 1
ATOM 851 C CA . ASN A 1 108 ? -13.5 -3.529 -12.109 1 93.5 108 ASN A CA 1
ATOM 852 C C . ASN A 1 108 ? -13.5 -4.387 -13.375 1 93.5 108 ASN A C 1
ATOM 854 O O . ASN A 1 108 ? -14.531 -4.512 -14.039 1 93.5 108 ASN A O 1
ATOM 858 N N . ALA A 1 109 ? -12.406 -5.008 -13.727 1 96.81 109 ALA A N 1
ATOM 859 C CA . ALA A 1 109 ? -12.273 -5.828 -14.922 1 96.81 109 ALA A CA 1
ATOM 860 C C . ALA A 1 109 ? -13.133 -7.082 -14.828 1 96.81 109 ALA A C 1
ATOM 862 O O . ALA A 1 109 ? -13.617 -7.59 -15.844 1 96.81 109 ALA A O 1
ATOM 863 N N . SER A 1 110 ? -13.328 -7.582 -13.609 1 97 110 SER A N 1
ATOM 864 C CA . SER A 1 110 ? -14.062 -8.828 -13.406 1 97 110 SER A CA 1
ATOM 865 C C . SER A 1 110 ? -15.516 -8.688 -13.836 1 97 110 SER A C 1
ATOM 867 O O . SER A 1 110 ? -16.188 -9.688 -14.117 1 97 110 SER A O 1
ATOM 869 N N . ASN A 1 111 ? -15.984 -7.492 -13.859 1 95.56 111 ASN A N 1
ATOM 870 C CA . ASN A 1 111 ? -17.359 -7.246 -14.266 1 95.56 111 ASN A CA 1
ATOM 871 C C . ASN A 1 111 ? -17.594 -7.605 -15.734 1 95.56 111 ASN A C 1
ATOM 873 O O . ASN A 1 111 ? -18.734 -7.773 -16.156 1 95.56 111 ASN A O 1
ATOM 877 N N . GLN A 1 112 ? -16.516 -7.754 -16.5 1 97.38 112 GLN A N 1
ATOM 878 C CA . GLN A 1 112 ? -16.625 -8.094 -17.906 1 97.38 112 GLN A CA 1
ATOM 879 C C . GLN A 1 112 ? -16.562 -9.609 -18.125 1 97.38 112 GLN A C 1
ATOM 881 O O . GLN A 1 112 ? -16.75 -10.094 -19.234 1 97.38 112 GLN A O 1
ATOM 886 N N . GLY A 1 113 ? -16.25 -10.344 -17.125 1 97.5 113 GLY A N 1
ATOM 887 C CA . GLY A 1 113 ? -16.359 -11.797 -17.156 1 97.5 113 GLY A CA 1
ATOM 888 C C . GLY A 1 113 ? -15.18 -12.461 -17.844 1 97.5 113 GLY A C 1
ATOM 889 O O . GLY A 1 113 ? -15.312 -13.562 -18.391 1 97.5 113 GLY A O 1
ATOM 890 N N . HIS A 1 114 ? -14.016 -11.836 -17.844 1 98.62 114 HIS A N 1
ATOM 891 C CA . HIS A 1 114 ? -12.836 -12.391 -18.5 1 98.62 114 HIS A CA 1
ATOM 892 C C . HIS A 1 114 ? -12.414 -13.703 -17.828 1 98.62 114 HIS A C 1
ATOM 894 O O . HIS A 1 114 ? -12.586 -13.875 -16.625 1 98.62 114 HIS A O 1
ATOM 900 N N . GLN A 1 115 ? -11.891 -14.602 -18.609 1 98.81 115 GLN A N 1
ATOM 901 C CA . GLN A 1 115 ? -11.359 -15.852 -18.094 1 98.81 115 GLN A CA 1
ATOM 902 C C . GLN A 1 115 ? -10.18 -15.609 -17.156 1 98.81 115 GLN A C 1
ATOM 904 O O . GLN A 1 115 ? -10.047 -16.266 -16.125 1 98.81 115 GLN A O 1
ATOM 909 N N . MET A 1 116 ? -9.359 -14.648 -17.578 1 98.81 116 MET A N 1
ATOM 910 C CA . MET A 1 116 ? -8.203 -14.266 -16.781 1 98.81 116 MET A CA 1
ATOM 911 C C . MET A 1 116 ? -8.055 -12.75 -16.719 1 98.81 116 MET A C 1
ATOM 913 O O . MET A 1 116 ? -8.375 -12.055 -17.688 1 98.81 116 MET A O 1
ATOM 917 N N . ILE A 1 117 ? -7.648 -12.281 -15.625 1 98.88 117 ILE A N 1
ATOM 918 C CA . ILE A 1 117 ? -7.207 -10.906 -15.438 1 98.88 117 ILE A CA 1
ATOM 919 C C . ILE A 1 117 ? -5.777 -10.883 -14.906 1 98.88 117 ILE A C 1
ATOM 921 O O . ILE A 1 117 ? -5.496 -11.445 -13.844 1 98.88 117 ILE A O 1
ATOM 925 N N . ARG A 1 118 ? -4.844 -10.297 -15.656 1 98.88 118 ARG A N 1
ATOM 926 C CA . ARG A 1 118 ? -3.422 -10.367 -15.328 1 98.88 118 ARG A CA 1
ATOM 927 C C . ARG A 1 118 ? -2.844 -8.969 -15.125 1 98.88 118 ARG A C 1
ATOM 929 O O . ARG A 1 118 ? -3.104 -8.062 -15.914 1 98.88 118 ARG A O 1
ATOM 936 N N . ALA A 1 119 ? -2.111 -8.797 -14.086 1 98.75 119 ALA A N 1
ATOM 937 C CA . ALA A 1 119 ? -1.467 -7.523 -13.766 1 98.75 119 ALA A CA 1
ATOM 938 C C . ALA A 1 119 ? 0.046 -7.688 -13.664 1 98.75 119 ALA A C 1
ATOM 940 O O . ALA A 1 119 ? 0.57 -8.789 -13.82 1 98.75 119 ALA A O 1
ATOM 941 N N . SER A 1 120 ? 0.698 -6.582 -13.562 1 98.44 120 SER A N 1
ATOM 942 C CA . SER A 1 120 ? 2.137 -6.57 -13.32 1 98.44 120 SER A CA 1
ATOM 943 C C . SER A 1 120 ? 2.447 -6.586 -11.82 1 98.44 120 SER A C 1
ATOM 945 O O . SER A 1 120 ? 1.557 -6.379 -11 1 98.44 120 SER A O 1
ATOM 947 N N . TYR A 1 121 ? 3.686 -6.887 -11.461 1 97.75 121 TYR A N 1
ATOM 948 C CA . TYR A 1 121 ? 4.066 -6.875 -10.055 1 97.75 121 TYR A CA 1
ATOM 949 C C . TYR A 1 121 ? 5.547 -6.539 -9.891 1 97.75 121 TYR A C 1
ATOM 951 O O . TYR A 1 121 ? 6.324 -6.664 -10.844 1 97.75 121 TYR A O 1
ATOM 959 N N . TRP A 1 122 ? 5.863 -6.07 -8.688 1 95.94 122 TRP A N 1
ATOM 960 C CA . TRP A 1 122 ? 7.234 -5.738 -8.305 1 95.94 122 TRP A CA 1
ATOM 961 C C . TRP A 1 122 ? 7.922 -6.93 -7.648 1 95.94 122 TRP A C 1
ATOM 963 O O . TRP A 1 122 ? 7.27 -7.738 -6.98 1 95.94 122 TRP A O 1
ATOM 973 N N . GLU A 1 123 ? 9.219 -6.996 -7.867 1 94.56 123 GLU A N 1
ATOM 974 C CA . GLU A 1 123 ? 10.078 -7.914 -7.121 1 94.56 123 GLU A CA 1
ATOM 975 C C . GLU A 1 123 ? 11.172 -7.16 -6.371 1 94.56 123 GLU A C 1
ATOM 977 O O . GLU A 1 123 ? 11.922 -6.387 -6.969 1 94.56 123 GLU A O 1
ATOM 982 N N . GLN A 1 124 ? 11.172 -7.395 -5.051 1 90.44 124 GLN A N 1
ATOM 983 C CA . GLN A 1 124 ? 12.25 -6.828 -4.242 1 90.44 124 GLN A CA 1
ATOM 984 C C . GLN A 1 124 ? 13.555 -7.594 -4.445 1 90.44 124 GLN A C 1
ATOM 986 O O . GLN A 1 124 ? 13.578 -8.82 -4.359 1 90.44 1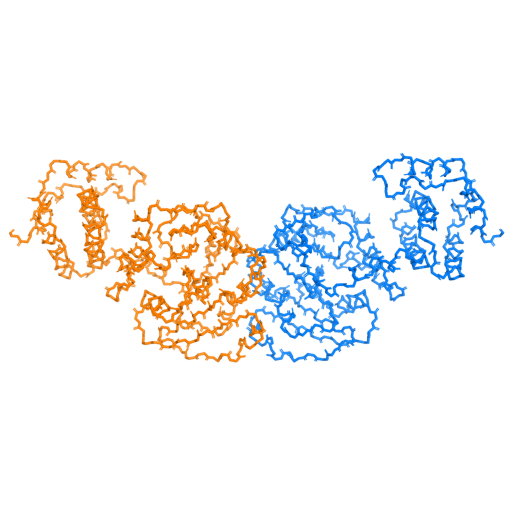24 GLN A O 1
ATOM 991 N N . ILE A 1 125 ? 14.625 -6.906 -4.77 1 82.81 125 ILE A N 1
ATOM 992 C CA . ILE A 1 125 ? 15.914 -7.551 -4.984 1 82.81 125 ILE A CA 1
ATOM 993 C C . ILE A 1 125 ? 16.609 -7.77 -3.645 1 82.81 125 ILE A C 1
ATOM 995 O O . ILE A 1 125 ? 16.734 -6.84 -2.846 1 82.81 125 ILE A O 1
ATOM 999 N N . ALA A 1 126 ? 17 -8.953 -3.502 1 73.06 126 ALA A N 1
ATOM 1000 C CA . ALA A 1 126 ? 17.672 -9.32 -2.262 1 73.06 126 ALA A CA 1
ATOM 1001 C C . ALA A 1 126 ? 18.953 -8.508 -2.072 1 73.06 126 ALA A C 1
ATOM 1003 O O . ALA A 1 126 ? 19.703 -8.297 -3.025 1 73.06 126 ALA A O 1
ATOM 1004 N N . GLY A 1 127 ? 19.219 -8.18 -0.86 1 66.06 127 GLY A N 1
ATOM 1005 C CA . GLY A 1 127 ? 20.453 -7.488 -0.511 1 66.06 127 GLY A CA 1
ATOM 1006 C C . GLY A 1 127 ? 20.406 -6 -0.791 1 66.06 127 GLY A C 1
ATOM 1007 O O . GLY A 1 127 ? 21.266 -5.246 -0.33 1 66.06 127 GLY A O 1
ATOM 1008 N N . ASN A 1 128 ? 19.484 -5.668 -1.686 1 66.31 128 ASN A N 1
ATOM 1009 C CA . ASN A 1 128 ? 19.297 -4.246 -1.94 1 66.31 128 ASN A CA 1
ATOM 1010 C C . ASN A 1 128 ? 17.844 -3.822 -1.757 1 66.31 128 ASN A C 1
ATOM 1012 O O . ASN A 1 128 ? 17.062 -3.848 -2.709 1 66.31 128 ASN A O 1
ATOM 1016 N N . PRO A 1 129 ? 17.562 -3.494 -0.57 1 62.69 129 PRO A N 1
ATOM 1017 C CA . PRO A 1 129 ? 16.156 -3.236 -0.252 1 62.69 129 PRO A CA 1
ATOM 1018 C C . PRO A 1 129 ? 15.562 -2.109 -1.093 1 62.69 129 PRO A C 1
ATOM 1020 O O . PRO A 1 129 ? 14.344 -1.917 -1.097 1 62.69 129 PRO A O 1
ATOM 1023 N N . TYR A 1 130 ? 16.422 -1.572 -1.974 1 67.38 130 TYR A N 1
ATOM 1024 C CA . TYR A 1 130 ? 15.969 -0.386 -2.691 1 67.38 130 TYR A CA 1
ATOM 1025 C C . TYR A 1 130 ? 15.844 -0.667 -4.184 1 67.38 130 TYR A C 1
ATOM 1027 O O . TYR A 1 130 ? 15.5 0.226 -4.965 1 67.38 130 TYR A O 1
ATOM 1035 N N . THR A 1 131 ? 16.172 -1.827 -4.422 1 79.25 131 THR A N 1
ATOM 1036 C CA . THR A 1 131 ? 16.109 -2.146 -5.844 1 79.25 131 THR A CA 1
ATOM 1037 C C . THR A 1 131 ? 14.953 -3.105 -6.133 1 79.25 131 THR A C 1
ATOM 1039 O O . THR A 1 131 ? 14.734 -4.059 -5.383 1 79.25 131 THR A O 1
ATOM 1042 N N . TYR A 1 132 ? 14.18 -2.65 -7.066 1 87.75 132 TYR A N 1
ATOM 1043 C CA . TYR A 1 132 ? 13.016 -3.426 -7.469 1 87.75 132 TYR A CA 1
ATOM 1044 C C . TYR A 1 132 ? 13.016 -3.674 -8.977 1 87.75 132 TYR A C 1
ATOM 1046 O O . TYR A 1 132 ? 13.516 -2.852 -9.742 1 87.75 132 TYR A O 1
ATOM 1054 N N . THR A 1 133 ? 12.641 -4.898 -9.336 1 92.38 133 THR A N 1
ATOM 1055 C CA . THR A 1 133 ? 12.398 -5.203 -10.75 1 92.38 133 THR A CA 1
ATOM 1056 C C . THR A 1 133 ? 10.914 -5.41 -11.008 1 92.38 133 THR A C 1
ATOM 1058 O O . THR A 1 133 ? 10.156 -5.734 -10.094 1 92.38 133 THR A O 1
ATOM 1061 N N . VAL A 1 134 ? 10.5 -5.133 -12.258 1 95 134 VAL A N 1
ATOM 1062 C CA . VAL A 1 134 ? 9.094 -5.25 -12.625 1 95 134 VAL A CA 1
ATOM 1063 C C . VAL A 1 134 ? 8.891 -6.488 -13.5 1 95 134 VAL A C 1
ATOM 1065 O O . VAL A 1 134 ? 9.672 -6.742 -14.414 1 95 134 VAL A O 1
ATOM 1068 N N . HIS A 1 135 ? 7.895 -7.246 -13.117 1 97.06 135 HIS A N 1
ATOM 1069 C CA . HIS A 1 135 ? 7.359 -8.289 -13.992 1 97.06 135 HIS A CA 1
ATOM 1070 C C . HIS A 1 135 ? 6.059 -7.84 -14.648 1 97.06 135 HIS A C 1
ATOM 1072 O O . HIS A 1 135 ? 5.09 -7.516 -13.961 1 97.06 135 HIS A O 1
ATOM 1078 N N . GLY A 1 136 ? 6.012 -7.848 -15.93 1 97.44 136 GLY A N 1
ATOM 1079 C CA . GLY A 1 136 ? 4.879 -7.324 -16.672 1 97.44 136 GLY A CA 1
ATOM 1080 C C . GLY A 1 136 ? 3.662 -8.227 -16.625 1 97.44 136 GLY A C 1
ATOM 1081 O O . GLY A 1 136 ? 3.736 -9.352 -16.125 1 97.44 136 GLY A O 1
ATOM 1082 N N . ASN A 1 137 ? 2.551 -7.695 -17.188 1 98.19 137 ASN A N 1
ATOM 1083 C CA . ASN A 1 137 ? 1.273 -8.398 -17.156 1 98.19 137 ASN A CA 1
ATOM 1084 C C . ASN A 1 137 ? 1.262 -9.594 -18.094 1 98.19 137 ASN A C 1
ATOM 1086 O O . ASN A 1 137 ? 0.258 -10.305 -18.203 1 98.19 137 ASN A O 1
ATOM 1090 N N . GLY A 1 138 ? 2.406 -9.891 -18.719 1 97.5 138 GLY A N 1
ATOM 1091 C CA . GLY A 1 138 ? 2.555 -11.055 -19.578 1 97.5 138 GLY A CA 1
ATOM 1092 C C . GLY A 1 138 ? 3.164 -12.242 -18.859 1 97.5 138 GLY A C 1
ATOM 1093 O O . GLY A 1 138 ? 3.322 -13.312 -19.453 1 97.5 138 GLY A O 1
ATOM 1094 N N . ASP A 1 139 ? 3.424 -12.078 -17.625 1 97.19 139 ASP A N 1
ATOM 1095 C CA . ASP A 1 139 ? 4.027 -13.164 -16.859 1 97.19 139 ASP A CA 1
ATOM 1096 C C . ASP A 1 139 ? 3.137 -14.406 -16.875 1 97.19 139 ASP A C 1
ATOM 1098 O O . ASP A 1 139 ? 1.923 -14.305 -16.688 1 97.19 139 ASP A O 1
ATOM 1102 N N . ARG A 1 140 ? 3.762 -15.602 -17.031 1 96.75 140 ARG A N 1
ATOM 1103 C CA . ARG A 1 140 ? 3.008 -16.844 -17.109 1 96.75 140 ARG A CA 1
ATOM 1104 C C . ARG A 1 140 ? 3.512 -17.859 -16.094 1 96.75 140 ARG A C 1
ATOM 1106 O O . ARG A 1 140 ? 3.242 -19.062 -16.203 1 96.75 140 ARG A O 1
ATOM 1113 N N . LYS A 1 141 ? 4.223 -17.375 -15.125 1 94.31 141 LYS A N 1
ATOM 1114 C CA . LYS A 1 141 ? 4.887 -18.297 -14.203 1 94.31 141 LYS A CA 1
ATOM 1115 C C . LYS A 1 141 ? 4.367 -18.141 -12.781 1 94.31 141 LYS A C 1
ATOM 1117 O O . LYS A 1 141 ? 4.004 -19.109 -12.125 1 94.31 141 LYS A O 1
ATOM 1122 N N . ALA A 1 142 ? 4.258 -16.922 -12.352 1 96.44 142 ALA A N 1
ATOM 1123 C CA . ALA A 1 142 ? 3.844 -16.672 -10.977 1 96.44 142 ALA A CA 1
ATOM 1124 C C . ALA A 1 142 ? 2.342 -16.875 -10.805 1 96.44 142 ALA A C 1
ATOM 1126 O O . ALA A 1 142 ? 1.554 -16.484 -11.672 1 96.44 142 ALA A O 1
ATOM 1127 N N . ALA A 1 143 ? 1.973 -17.422 -9.703 1 97.88 143 ALA A N 1
ATOM 1128 C CA . ALA A 1 143 ? 0.555 -17.641 -9.438 1 97.88 143 ALA A CA 1
ATOM 1129 C C . ALA A 1 143 ? -0.148 -16.344 -9.062 1 97.88 143 ALA A C 1
ATOM 1131 O O . ALA A 1 143 ? -1.363 -16.219 -9.227 1 97.88 143 ALA A O 1
ATOM 1132 N N . TYR A 1 144 ? 0.612 -15.406 -8.539 1 97.94 144 TYR A N 1
ATOM 1133 C CA . TYR A 1 144 ? 0.064 -14.148 -8.039 1 97.94 144 TYR A CA 1
ATOM 1134 C C . TYR A 1 144 ? 0.013 -13.094 -9.133 1 97.94 144 TYR A C 1
ATOM 1136 O O . TYR A 1 144 ? 0.461 -13.344 -10.258 1 97.94 144 TYR A O 1
ATOM 1144 N N . GLY A 1 145 ? -0.664 -11.984 -8.82 1 98.31 145 GLY A N 1
ATOM 1145 C CA . GLY A 1 145 ? -0.833 -10.93 -9.812 1 98.31 145 GLY A CA 1
ATOM 1146 C C . GLY A 1 145 ? -1.878 -11.266 -10.859 1 98.31 145 GLY A C 1
ATOM 1147 O O . GLY A 1 145 ? -1.831 -10.742 -11.977 1 98.31 145 GLY A O 1
ATOM 1148 N N . LYS A 1 146 ? -2.777 -12.164 -10.586 1 98.69 146 LYS A N 1
ATOM 1149 C CA . LYS A 1 146 ? -3.779 -12.641 -11.531 1 98.69 146 LYS A CA 1
ATOM 1150 C C . LYS A 1 146 ? -5.074 -13.016 -10.812 1 98.69 146 LYS A C 1
ATOM 1152 O O . LYS A 1 146 ? -5.059 -13.406 -9.648 1 98.69 146 LYS A O 1
ATOM 1157 N N . TRP A 1 147 ? -6.152 -12.797 -11.492 1 98.88 147 TRP A N 1
ATOM 1158 C CA . TRP A 1 147 ? -7.43 -13.414 -11.133 1 98.88 147 TRP A CA 1
ATOM 1159 C C . TRP A 1 147 ? -7.828 -14.477 -12.148 1 98.88 147 TRP A C 1
ATOM 1161 O O . TRP A 1 147 ? -7.746 -14.258 -13.359 1 98.88 147 TRP A O 1
ATOM 1171 N N . TYR A 1 148 ? -8.195 -15.617 -11.648 1 98.88 148 TYR A N 1
ATOM 1172 C CA . TYR A 1 148 ? -8.641 -16.75 -12.453 1 98.88 148 TYR A CA 1
ATOM 1173 C C . TYR A 1 148 ? -10.148 -16.953 -12.32 1 98.88 148 TYR A C 1
ATOM 1175 O O . TYR A 1 148 ? -10.656 -17.156 -11.219 1 98.88 148 TYR A O 1
ATOM 1183 N N . LYS A 1 149 ? -10.812 -16.875 -13.422 1 98.88 149 LYS A N 1
ATOM 1184 C CA . LYS A 1 149 ? -12.234 -17.203 -13.352 1 98.88 149 LYS A CA 1
ATOM 1185 C C . LYS A 1 149 ? -12.438 -18.688 -13 1 98.88 149 LYS A C 1
ATOM 1187 O O . LYS A 1 149 ? -11.914 -19.562 -13.68 1 98.88 149 LYS A O 1
ATOM 1192 N N . ARG A 1 150 ? -13.242 -18.922 -12.008 1 98.69 150 ARG A N 1
ATOM 1193 C CA . ARG A 1 150 ? -13.414 -20.281 -11.484 1 98.69 150 ARG A CA 1
ATOM 1194 C C . ARG A 1 150 ? -14 -21.203 -12.547 1 98.69 150 ARG A C 1
ATOM 1196 O O . ARG A 1 150 ? -13.508 -22.312 -12.75 1 98.69 150 ARG A O 1
ATOM 1203 N N . SER A 1 151 ? -15.008 -20.766 -13.188 1 98.62 151 SER A N 1
ATOM 1204 C CA . SER A 1 151 ? -15.672 -21.609 -14.18 1 98.62 151 SER A CA 1
ATOM 1205 C C . SER A 1 151 ? -14.727 -21.969 -15.312 1 98.62 151 SER A C 1
ATOM 1207 O O . SER A 1 15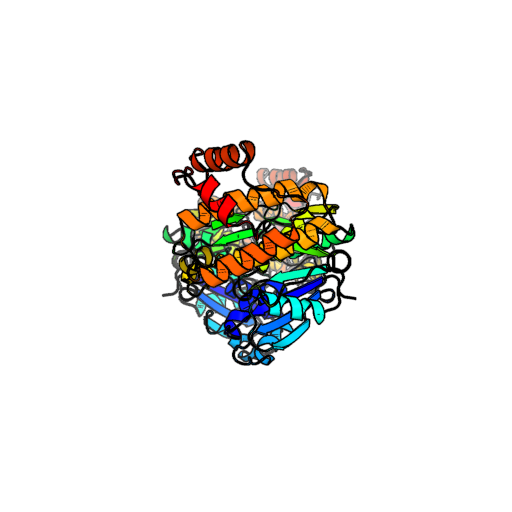1 ? -14.852 -23.047 -15.914 1 98.62 151 SER A O 1
ATOM 1209 N N . TYR A 1 152 ? -13.805 -21.062 -15.625 1 98.75 152 TYR A N 1
ATOM 1210 C CA . TYR A 1 152 ? -12.789 -21.312 -16.641 1 98.75 152 TYR A CA 1
ATOM 1211 C C . TYR A 1 152 ? -11.844 -22.422 -16.203 1 98.75 152 TYR A C 1
ATOM 1213 O O . TYR A 1 152 ? -11.617 -23.375 -16.953 1 98.75 152 TYR A O 1
ATOM 1221 N N . ILE A 1 153 ? -11.375 -22.344 -14.984 1 98.69 153 ILE A N 1
ATOM 1222 C CA . ILE A 1 153 ? -10.469 -23.344 -14.43 1 98.69 153 ILE A CA 1
ATOM 1223 C C . ILE A 1 153 ? -11.172 -24.703 -14.367 1 98.69 153 ILE A C 1
ATOM 1225 O O . ILE A 1 153 ? -10.586 -25.719 -14.711 1 98.69 153 ILE A O 1
ATOM 1229 N N . GLU A 1 154 ? -12.398 -24.625 -13.96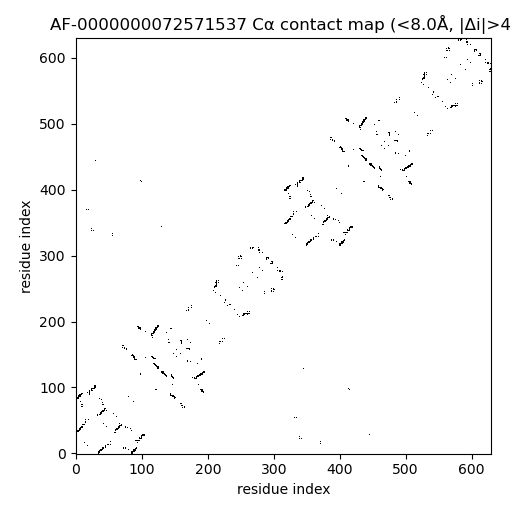1 1 98.38 154 GLU A N 1
ATOM 1230 C CA . GLU A 1 154 ? -13.195 -25.844 -13.844 1 98.38 154 GLU A CA 1
ATOM 1231 C C . GLU A 1 154 ? -13.469 -26.453 -15.219 1 98.38 154 GLU A C 1
ATOM 1233 O O . GLU A 1 154 ? -13.406 -27.672 -15.383 1 98.38 154 GLU A O 1
ATOM 1238 N N . MET A 1 155 ? -13.789 -25.625 -16.094 1 98.19 155 MET A N 1
ATOM 1239 C CA . MET A 1 155 ? -14.039 -26.094 -17.453 1 98.19 155 MET A CA 1
ATOM 1240 C C . MET A 1 155 ? -12.828 -26.859 -18 1 98.19 155 MET A C 1
ATOM 1242 O O . MET A 1 155 ? -12.977 -27.906 -18.625 1 98.19 155 MET A O 1
ATOM 1246 N N . LEU A 1 156 ? -11.695 -26.344 -17.766 1 98.12 156 LEU A N 1
ATOM 1247 C CA . LEU A 1 156 ? -10.461 -26.969 -18.25 1 98.12 156 LEU A CA 1
ATOM 1248 C C . LEU A 1 156 ? -10.156 -28.25 -17.484 1 98.12 156 LEU A C 1
ATOM 1250 O O . LEU A 1 156 ? -9.375 -29.078 -17.953 1 98.12 156 LEU A O 1
ATOM 1254 N N . GLY A 1 157 ? -10.766 -28.375 -16.281 1 98.06 157 GLY A N 1
ATOM 1255 C CA . GLY A 1 157 ? -10.312 -29.422 -15.375 1 98.06 157 GLY A CA 1
ATOM 1256 C C . GLY A 1 157 ? -8.898 -29.188 -14.875 1 98.06 157 GLY A C 1
ATOM 1257 O O . GLY A 1 157 ? -8.18 -30.156 -14.586 1 98.06 157 GLY A O 1
ATOM 1258 N N . LEU A 1 158 ? -8.453 -27.969 -14.867 1 98.5 158 LEU A N 1
ATOM 1259 C CA . LEU A 1 158 ? -7.098 -27.594 -14.469 1 98.5 158 LEU A CA 1
ATOM 1260 C C . LEU A 1 158 ? -6.953 -27.625 -12.945 1 98.5 158 LEU A C 1
ATOM 1262 O O . LEU A 1 158 ? -7.77 -27.031 -12.234 1 98.5 158 LEU A O 1
ATOM 1266 N N . ARG A 1 159 ? -5.914 -28.328 -12.484 1 98.31 159 ARG A N 1
ATOM 1267 C CA . ARG A 1 159 ? -5.648 -28.469 -11.055 1 98.31 159 ARG A CA 1
ATOM 1268 C C . ARG A 1 159 ? -4.148 -28.422 -10.773 1 98.31 159 ARG A C 1
ATOM 1270 O O . ARG A 1 159 ? -3.338 -28.75 -11.641 1 98.31 159 ARG A O 1
ATOM 1277 N N . PHE A 1 160 ? -3.82 -27.969 -9.562 1 98.31 160 PHE A N 1
ATOM 1278 C CA . PHE A 1 160 ? -2.465 -28.203 -9.086 1 98.31 160 PHE A CA 1
ATOM 1279 C C . PHE A 1 160 ? -2.236 -29.688 -8.844 1 98.31 160 PHE A C 1
ATOM 1281 O O . PHE A 1 160 ? -2.98 -30.328 -8.094 1 98.31 160 PHE A O 1
ATOM 1288 N N . MET A 1 161 ? -1.176 -30.234 -9.43 1 96.31 161 MET A N 1
ATOM 1289 C CA . MET A 1 161 ? -0.926 -31.672 -9.359 1 96.31 161 MET A CA 1
ATOM 1290 C C . MET A 1 161 ? -0.118 -32.031 -8.109 1 96.31 161 MET A C 1
ATOM 1292 O O . MET A 1 161 ? 0.978 -31.5 -7.91 1 96.31 161 MET A O 1
ATOM 1296 N N . PRO A 1 162 ? -0.594 -32.906 -7.324 1 94.94 162 PRO A N 1
ATOM 1297 C CA . PRO A 1 162 ? 0.088 -33.25 -6.066 1 94.94 162 PRO A CA 1
ATOM 1298 C C . PRO A 1 162 ? 1.476 -33.844 -6.281 1 94.94 162 PRO A C 1
ATOM 1300 O O . PRO A 1 162 ? 2.33 -33.75 -5.398 1 94.94 162 PRO A O 1
ATOM 1303 N N . ASP A 1 163 ? 1.749 -34.438 -7.363 1 93.62 163 ASP A N 1
ATOM 1304 C CA . ASP A 1 163 ? 3.027 -35.094 -7.578 1 93.62 163 ASP A CA 1
ATOM 1305 C C . ASP A 1 163 ? 4.012 -34.188 -8.305 1 93.62 163 ASP A C 1
ATOM 1307 O O . ASP A 1 163 ? 5.016 -34.656 -8.844 1 93.62 163 ASP A O 1
ATOM 1311 N N . LEU A 1 164 ? 3.719 -32.906 -8.336 1 93.81 164 LEU A N 1
ATOM 1312 C CA . LEU A 1 164 ? 4.648 -31.859 -8.773 1 93.81 164 LEU A CA 1
ATOM 1313 C C . LEU A 1 164 ? 5.074 -30.984 -7.602 1 93.81 164 LEU A C 1
ATOM 1315 O O . LEU A 1 164 ? 4.516 -29.891 -7.398 1 93.81 164 LEU A O 1
ATOM 1319 N N . PRO A 1 165 ? 6.07 -31.422 -6.93 1 88.31 165 PRO A N 1
ATOM 1320 C CA . PRO A 1 165 ? 6.535 -30.625 -5.793 1 88.31 165 PRO A CA 1
ATOM 1321 C C . PRO A 1 165 ? 7.191 -29.312 -6.219 1 88.31 165 PRO A C 1
ATOM 1323 O O . PRO A 1 165 ? 7.309 -28.391 -5.414 1 88.31 165 PRO A O 1
ATOM 1326 N N . ILE A 1 166 ? 7.688 -29.359 -7.387 1 88.69 166 ILE A N 1
ATOM 1327 C CA . ILE A 1 166 ? 8.188 -28.172 -8.07 1 88.69 166 ILE A CA 1
ATOM 1328 C C . ILE A 1 166 ? 7.551 -28.062 -9.453 1 88.69 166 ILE A C 1
ATOM 1330 O O . ILE A 1 166 ? 6.98 -29.031 -9.961 1 88.69 166 ILE A O 1
ATOM 1334 N N . TYR A 1 167 ? 7.496 -26.875 -9.953 1 91.12 167 TYR A N 1
ATOM 1335 C CA . TYR A 1 167 ? 6.93 -26.578 -11.266 1 91.12 167 TYR A CA 1
ATOM 1336 C C . TYR A 1 167 ? 5.406 -26.641 -11.234 1 91.12 167 TYR A C 1
ATOM 1338 O O . TYR A 1 167 ? 4.754 -26.656 -12.273 1 91.12 167 TYR A O 1
ATOM 1346 N N . GLU A 1 168 ? 4.871 -26.828 -9.984 1 93.94 168 GLU A N 1
ATOM 1347 C CA . GLU A 1 168 ? 3.418 -26.844 -9.859 1 93.94 168 GLU A CA 1
ATOM 1348 C C . GLU A 1 168 ? 2.811 -25.531 -10.359 1 93.94 168 GLU A C 1
ATOM 1350 O O . GLU A 1 168 ? 1.736 -25.531 -10.961 1 93.94 168 GLU A O 1
ATOM 1355 N N . ASP A 1 169 ? 3.518 -24.453 -10.102 1 93.31 169 ASP A N 1
ATOM 1356 C CA . ASP A 1 169 ? 3.021 -23.141 -10.484 1 93.31 169 ASP A CA 1
ATOM 1357 C C . ASP A 1 169 ? 3.125 -22.922 -11.992 1 93.31 169 ASP A C 1
ATOM 1359 O O . ASP A 1 169 ? 2.168 -22.469 -12.625 1 93.31 169 ASP A O 1
ATOM 1363 N N . THR A 1 170 ? 4.312 -23.312 -12.547 1 93.25 170 THR A N 1
ATOM 1364 C CA . THR A 1 170 ? 4.492 -23.125 -13.977 1 93.25 170 THR A CA 1
ATOM 1365 C C . THR A 1 170 ? 3.502 -23.969 -14.766 1 93.25 170 THR A C 1
ATOM 1367 O O . THR A 1 170 ? 3.037 -23.562 -15.836 1 93.25 170 THR A O 1
ATOM 1370 N N . TYR A 1 171 ? 3.199 -25.188 -14.227 1 96.69 171 TYR A N 1
ATOM 1371 C CA . TYR A 1 171 ? 2.195 -26.031 -14.852 1 96.69 171 TYR A CA 1
ATOM 1372 C C . TYR A 1 171 ? 0.823 -25.375 -14.828 1 96.69 171 TYR A C 1
ATOM 1374 O O . TYR A 1 171 ? 0.223 -25.125 -15.875 1 96.69 171 TYR A O 1
ATOM 1382 N N . PHE A 1 172 ? 0.352 -24.984 -13.672 1 98.56 172 PHE A N 1
ATOM 1383 C CA . PHE A 1 172 ? -0.997 -24.469 -13.492 1 98.56 172 PHE A CA 1
ATOM 1384 C C . PHE A 1 172 ? -1.143 -23.109 -14.172 1 98.56 172 PHE A C 1
ATOM 1386 O O . PHE A 1 172 ? -2.059 -22.906 -14.977 1 98.56 172 PHE A O 1
ATOM 1393 N N . VAL A 1 173 ? -0.25 -22.219 -13.906 1 98.56 173 VAL A N 1
ATOM 1394 C CA . VAL A 1 173 ? -0.344 -20.844 -14.391 1 98.56 173 VAL A CA 1
ATOM 1395 C C . VAL A 1 173 ? -0.077 -20.812 -15.898 1 98.56 173 VAL A C 1
ATOM 1397 O O . VAL A 1 173 ? -0.779 -20.125 -16.641 1 98.56 173 VAL A O 1
ATOM 1400 N N . GLY A 1 174 ? 0.934 -21.547 -16.297 1 97.88 174 GLY A N 1
ATOM 1401 C CA . GLY A 1 174 ? 1.238 -21.625 -17.719 1 97.88 174 GLY A CA 1
ATOM 1402 C C . GLY A 1 174 ? 0.061 -22.078 -18.547 1 97.88 174 GLY A C 1
ATOM 1403 O O . GLY A 1 174 ? -0.264 -21.453 -19.562 1 97.88 174 GLY A O 1
ATOM 1404 N N . LEU A 1 175 ? -0.583 -23.125 -18.125 1 98.31 175 LEU A N 1
ATOM 1405 C CA . LEU A 1 175 ? -1.714 -23.672 -18.859 1 98.31 175 LEU A CA 1
ATOM 1406 C C . LEU A 1 175 ? -2.904 -22.719 -18.812 1 98.31 175 LEU A C 1
ATOM 1408 O O . LEU A 1 175 ? -3.584 -22.516 -19.828 1 98.31 175 LEU A O 1
ATOM 1412 N N . ALA A 1 176 ? -3.125 -22.141 -17.625 1 98.75 176 ALA A N 1
ATOM 1413 C CA . ALA A 1 176 ? -4.215 -21.172 -17.516 1 98.75 176 ALA A CA 1
ATOM 1414 C C . ALA A 1 176 ? -4.035 -20.031 -18.5 1 98.75 176 ALA A C 1
ATOM 1416 O O . ALA A 1 176 ? -4.996 -19.609 -19.141 1 98.75 176 ALA A O 1
ATOM 1417 N N . CYS A 1 177 ? -2.832 -19.609 -18.641 1 98.44 177 CYS A N 1
ATOM 1418 C CA . CYS A 1 177 ? -2.533 -18.5 -19.547 1 98.44 177 CYS A CA 1
ATOM 1419 C C . CYS A 1 177 ? -2.602 -18.953 -21 1 98.44 177 CYS A C 1
ATOM 1421 O O . CYS A 1 177 ? -3.184 -18.266 -21.844 1 98.44 177 CYS A O 1
ATOM 1423 N N . GLU A 1 178 ? -2.076 -20.141 -21.234 1 97.25 178 GLU A N 1
ATOM 1424 C CA . GLU A 1 178 ? -1.95 -20.641 -22.609 1 97.25 178 GLU A CA 1
ATOM 1425 C C . GLU A 1 178 ? -3.318 -20.922 -23.219 1 97.25 178 GLU A C 1
ATOM 1427 O O . GLU A 1 178 ? -3.531 -20.688 -24.406 1 97.25 178 GLU A O 1
ATOM 1432 N N . LEU A 1 179 ? -4.195 -21.328 -22.453 1 98.25 179 LEU A N 1
ATOM 1433 C CA . LEU A 1 179 ? -5.457 -21.828 -22.984 1 98.25 179 LEU A CA 1
ATOM 1434 C C . LEU A 1 179 ? -6.547 -20.766 -22.906 1 98.25 179 LEU A C 1
ATOM 1436 O O . LEU A 1 179 ? -7.625 -20.938 -23.469 1 98.25 179 LEU A O 1
ATOM 1440 N N . ALA A 1 180 ? -6.238 -19.656 -22.234 1 98.31 180 ALA A N 1
ATOM 1441 C CA . ALA A 1 180 ? -7.23 -18.594 -22.109 1 98.31 180 ALA A CA 1
ATOM 1442 C C . ALA A 1 180 ? -7.492 -17.938 -23.469 1 98.31 180 ALA A C 1
ATOM 1444 O O . ALA A 1 180 ? -6.555 -17.656 -24.219 1 98.31 180 ALA A O 1
ATOM 1445 N N . THR A 1 181 ? -8.773 -17.734 -23.797 1 97.12 181 THR A N 1
ATOM 1446 C CA . THR A 1 181 ? -9.148 -17.062 -25.031 1 97.12 181 THR A CA 1
ATOM 1447 C C . THR A 1 181 ? -9.648 -15.648 -24.75 1 97.12 181 THR A C 1
ATOM 1449 O O . THR A 1 181 ? -9.875 -14.867 -25.688 1 97.12 181 THR A O 1
ATOM 1452 N N . ASP A 1 182 ? -9.82 -15.32 -23.469 1 98.19 182 ASP A N 1
ATOM 1453 C CA . ASP A 1 182 ? -10.297 -14.016 -23.031 1 98.19 182 ASP A CA 1
ATOM 1454 C C . ASP A 1 182 ? -9.555 -13.562 -21.766 1 98.19 182 ASP A C 1
ATOM 1456 O O . ASP A 1 182 ? -9.953 -13.898 -20.656 1 98.19 182 ASP A O 1
ATOM 1460 N N . THR A 1 183 ? -8.5 -12.75 -22.047 1 98.75 183 THR A N 1
ATOM 1461 C CA . THR A 1 183 ? -7.68 -12.242 -20.953 1 98.75 183 THR A CA 1
ATOM 1462 C C . THR A 1 183 ? -7.699 -10.719 -20.922 1 98.75 183 THR A C 1
ATOM 1464 O O . THR A 1 183 ? -7.551 -10.07 -21.953 1 98.75 183 THR A O 1
ATOM 1467 N N . CYS A 1 184 ? -7.945 -10.172 -19.781 1 98.81 184 CYS A N 1
ATOM 1468 C CA . CYS A 1 184 ? -7.766 -8.742 -19.562 1 98.81 184 CYS A CA 1
ATOM 1469 C C . CYS A 1 184 ? -6.383 -8.438 -19 1 98.81 184 CYS A C 1
ATOM 1471 O O . CYS A 1 184 ? -5.984 -9.016 -17.984 1 98.81 184 CYS A O 1
ATOM 1473 N N . PHE A 1 185 ? -5.645 -7.586 -19.672 1 98.75 185 PHE A N 1
ATOM 1474 C CA . PHE A 1 185 ? -4.32 -7.188 -19.219 1 98.75 185 PHE A CA 1
ATOM 1475 C C . PHE A 1 185 ? -4.371 -5.82 -18.531 1 98.75 185 PHE A C 1
ATOM 1477 O O . PHE A 1 185 ? -4.703 -4.82 -19.172 1 98.75 185 PHE A O 1
ATOM 1484 N N . LEU A 1 186 ? -4.027 -5.836 -17.25 1 98.44 186 LEU A N 1
ATOM 1485 C CA . LEU A 1 186 ? -3.982 -4.598 -16.484 1 98.44 186 LEU A CA 1
ATOM 1486 C C . LEU A 1 186 ? -2.6 -3.957 -16.562 1 98.44 186 LEU A C 1
ATOM 1488 O O . LEU A 1 186 ? -1.587 -4.66 -16.578 1 98.44 186 LEU A O 1
ATOM 1492 N N . GLU A 1 187 ? -2.529 -2.668 -16.531 1 96.62 187 GLU A N 1
ATOM 1493 C CA . GLU A 1 187 ? -1.259 -1.95 -16.578 1 96.62 187 GLU A CA 1
ATOM 1494 C C . GLU A 1 187 ? -0.706 -1.726 -15.172 1 96.62 187 GLU A C 1
ATOM 1496 O O . GLU A 1 187 ? 0.483 -1.442 -15.008 1 96.62 187 GLU A O 1
ATOM 1501 N N . GLU A 1 188 ? -1.48 -1.85 -14.18 1 96.56 188 GLU A N 1
ATOM 1502 C CA . GLU A 1 188 ? -1.115 -1.544 -12.805 1 96.56 188 GLU A CA 1
ATOM 1503 C C . GLU A 1 188 ? -0.144 -2.58 -12.25 1 96.56 188 GLU A C 1
ATOM 1505 O O . GLU A 1 188 ? -0.217 -3.76 -12.594 1 96.56 188 GLU A O 1
ATOM 1510 N N . LYS A 1 189 ? 0.761 -2.137 -11.438 1 97.38 189 LYS A N 1
ATOM 1511 C CA . LYS A 1 189 ? 1.566 -3.014 -10.594 1 97.38 189 LYS A CA 1
ATOM 1512 C C . LYS A 1 189 ? 0.89 -3.256 -9.242 1 97.38 189 LYS A C 1
ATOM 1514 O O . LYS A 1 189 ? 0.906 -2.387 -8.375 1 97.38 189 LYS A O 1
ATOM 1519 N N . VAL A 1 190 ? 0.397 -4.43 -8.984 1 98.19 190 VAL A N 1
ATOM 1520 C CA . VAL A 1 190 ? -0.578 -4.621 -7.914 1 98.19 190 VAL A CA 1
ATOM 1521 C C . VAL A 1 190 ? 0.053 -5.414 -6.773 1 98.19 190 VAL A C 1
ATOM 1523 O O . VAL A 1 190 ? -0.503 -5.484 -5.676 1 98.19 190 VAL A O 1
ATOM 1526 N N . TYR A 1 191 ? 1.149 -6.02 -7 1 98.19 191 TYR A N 1
ATOM 1527 C CA . TYR A 1 191 ? 1.737 -7.031 -6.125 1 98.19 191 TYR A CA 1
ATOM 1528 C C . TYR A 1 191 ? 3.213 -6.746 -5.879 1 98.19 191 TYR A C 1
ATOM 1530 O O . TYR A 1 191 ? 3.914 -6.25 -6.766 1 98.19 191 TYR A O 1
ATOM 1538 N N . MET A 1 192 ? 3.658 -7.008 -4.621 1 96.69 192 MET A N 1
ATOM 1539 C CA . MET A 1 192 ? 5.07 -6.895 -4.27 1 96.69 192 MET A CA 1
ATOM 1540 C C . MET A 1 192 ? 5.625 -8.242 -3.811 1 96.69 192 MET A C 1
ATOM 1542 O O . MET A 1 192 ? 5.27 -8.727 -2.736 1 96.69 192 MET A O 1
ATOM 1546 N N . TRP A 1 193 ? 6.457 -8.812 -4.664 1 95.75 193 TRP A N 1
ATOM 1547 C CA . TRP A 1 193 ? 7.223 -9.992 -4.273 1 95.75 193 TRP A CA 1
ATOM 1548 C C . TRP A 1 193 ? 8.391 -9.602 -3.367 1 95.75 193 TRP A C 1
ATOM 1550 O O . TRP A 1 193 ? 9.391 -9.055 -3.834 1 95.75 193 TRP A O 1
ATOM 1560 N N . LEU A 1 194 ? 8.281 -9.914 -2.1 1 92.56 194 LEU A N 1
ATOM 1561 C CA . LEU A 1 194 ? 9.258 -9.461 -1.109 1 92.56 194 LEU A CA 1
ATOM 1562 C C . LEU A 1 194 ? 10.453 -10.398 -1.062 1 92.56 194 LEU A C 1
ATOM 1564 O O . LEU A 1 194 ? 10.32 -11.602 -1.295 1 92.56 194 LEU A O 1
ATOM 1568 N N . ALA A 1 195 ? 11.531 -9.781 -0.757 1 86.31 195 ALA A N 1
ATOM 1569 C CA . ALA A 1 195 ? 12.719 -10.594 -0.535 1 86.31 195 ALA A CA 1
ATOM 1570 C C . ALA A 1 195 ? 12.609 -11.383 0.765 1 86.31 195 ALA A C 1
ATOM 1572 O O . ALA A 1 195 ? 12.227 -10.836 1.803 1 86.31 195 ALA A O 1
ATOM 1573 N N . ASN A 1 196 ? 12.742 -12.602 0.683 1 76.81 196 ASN A N 1
ATOM 1574 C CA . ASN A 1 196 ? 12.711 -13.5 1.827 1 76.81 196 ASN A CA 1
ATOM 1575 C C . ASN A 1 196 ? 13.992 -14.32 1.936 1 76.81 196 ASN A C 1
ATOM 1577 O O . ASN A 1 196 ? 14.289 -15.141 1.064 1 76.81 196 ASN A O 1
ATOM 1581 N N . PRO A 1 197 ? 14.75 -13.93 2.967 1 67.62 197 PRO A N 1
ATOM 1582 C CA . PRO A 1 197 ? 16.016 -14.672 3.094 1 67.62 197 PRO A CA 1
ATOM 1583 C C . PRO A 1 197 ? 15.797 -16.172 3.211 1 67.62 197 PRO A C 1
ATOM 1585 O O . PRO A 1 197 ? 16.703 -16.953 2.912 1 67.62 197 PRO A O 1
ATOM 1588 N N . ASN A 1 198 ? 14.578 -16.625 3.631 1 63.56 198 ASN A N 1
ATOM 1589 C CA . ASN A 1 198 ? 14.305 -18.047 3.84 1 63.56 198 ASN A CA 1
ATOM 1590 C C . ASN A 1 198 ? 13.586 -18.656 2.643 1 63.56 198 ASN A C 1
ATOM 1592 O O . ASN A 1 198 ? 13.07 -19.766 2.729 1 63.56 198 ASN A O 1
ATOM 1596 N N . SER A 1 199 ? 13.695 -17.922 1.622 1 60.53 199 SER A N 1
ATOM 1597 C CA . SER A 1 199 ? 12.914 -18.344 0.464 1 60.53 199 SER A CA 1
ATOM 1598 C C . SER A 1 199 ? 13.453 -19.641 -0.125 1 60.53 199 SER A C 1
ATOM 1600 O O . SER A 1 199 ? 14.664 -19.859 -0.179 1 60.53 199 SER A O 1
ATOM 1602 N N . ILE A 1 200 ? 12.57 -20.672 -0.404 1 50.12 200 ILE A N 1
ATOM 1603 C CA . ILE A 1 200 ? 12.836 -21.969 -1.018 1 50.12 200 ILE A CA 1
ATOM 1604 C C . ILE A 1 200 ? 13.617 -21.781 -2.318 1 50.12 200 ILE A C 1
ATOM 1606 O O . ILE A 1 200 ? 14.602 -22.469 -2.57 1 50.12 200 ILE A O 1
ATOM 1610 N N . THR A 1 201 ? 13.172 -20.844 -3.148 1 49.75 201 THR A N 1
ATOM 1611 C CA . THR A 1 201 ? 13.758 -20.672 -4.473 1 49.75 201 THR A CA 1
ATOM 1612 C C . THR A 1 201 ? 15.203 -20.188 -4.363 1 49.75 201 THR A C 1
ATOM 1614 O O . THR A 1 201 ? 16.047 -20.562 -5.184 1 49.75 201 THR A O 1
ATOM 1617 N N . ARG A 1 202 ? 15.516 -19.375 -3.295 1 52.75 202 ARG A N 1
ATOM 1618 C CA . ARG A 1 202 ? 16.859 -18.828 -3.207 1 52.75 202 ARG A CA 1
ATOM 1619 C C . ARG A 1 202 ? 17.859 -19.859 -2.691 1 52.75 202 ARG A C 1
ATOM 1621 O O . ARG A 1 202 ? 19.031 -19.828 -3.035 1 52.75 202 ARG A O 1
ATOM 1628 N N . THR A 1 203 ? 17.281 -20.656 -1.732 1 45.78 203 THR A N 1
ATOM 1629 C CA . THR A 1 203 ? 18.172 -21.719 -1.269 1 45.78 203 THR A CA 1
ATOM 1630 C C . THR A 1 203 ? 18.344 -22.781 -2.342 1 45.78 203 THR A C 1
ATOM 1632 O O . THR A 1 203 ? 19.359 -23.484 -2.373 1 45.78 203 THR A O 1
ATOM 1635 N N . VAL A 1 204 ? 17.25 -22.953 -3.285 1 50.09 204 VAL A N 1
ATOM 1636 C CA . VAL A 1 204 ? 17.125 -24.188 -4.035 1 50.09 204 VAL A CA 1
ATOM 1637 C C . VAL A 1 204 ? 17.484 -23.953 -5.5 1 50.09 204 VAL A C 1
ATOM 1639 O O . VAL A 1 204 ? 17.281 -24.828 -6.348 1 50.09 204 VAL A O 1
ATOM 1642 N N . GLU A 1 205 ? 17.562 -22.688 -5.988 1 51.31 205 GLU A N 1
ATOM 1643 C CA . GLU A 1 205 ? 17.906 -22.719 -7.41 1 51.31 205 GLU A CA 1
ATOM 1644 C C . GLU A 1 205 ? 18.641 -24 -7.77 1 51.31 205 GLU A C 1
ATOM 1646 O O . GLU A 1 205 ? 18.375 -24.625 -8.797 1 51.31 205 GLU A O 1
ATOM 1651 N N . ASN A 1 206 ? 19.625 -24.234 -6.965 1 52.59 206 ASN A N 1
ATOM 1652 C CA . ASN A 1 206 ? 20.547 -25.344 -7.273 1 52.59 206 ASN A CA 1
ATOM 1653 C C . ASN A 1 206 ? 19.797 -26.672 -7.371 1 52.59 206 ASN A C 1
ATOM 1655 O O . ASN A 1 206 ? 20.109 -27.484 -8.242 1 52.59 206 ASN A O 1
ATOM 1659 N N . LYS A 1 207 ? 18.578 -26.797 -6.77 1 63.16 207 LYS A N 1
ATOM 1660 C CA . LYS A 1 207 ? 18.062 -28.156 -6.703 1 63.16 207 LYS A CA 1
ATOM 1661 C C . LYS A 1 207 ? 17.016 -28.406 -7.785 1 63.16 207 LYS A C 1
ATOM 1663 O O . LYS A 1 207 ? 16.938 -29.516 -8.32 1 63.16 207 LYS A O 1
ATOM 1668 N N . PHE A 1 208 ? 16.438 -27.188 -8.414 1 76.5 208 PHE A N 1
ATOM 1669 C CA . PHE A 1 208 ? 15.367 -27.328 -9.398 1 76.5 208 PHE A CA 1
ATOM 1670 C C . PHE A 1 208 ? 15.922 -27.859 -10.719 1 76.5 208 PHE A C 1
ATOM 1672 O O . PHE A 1 208 ? 15.359 -28.797 -11.305 1 76.5 208 PHE A O 1
ATOM 1679 N N . ASN A 1 209 ? 16.969 -27.344 -11.016 1 80.19 209 ASN A N 1
ATOM 1680 C CA . ASN A 1 209 ? 17.5 -27.609 -12.344 1 80.19 209 ASN A CA 1
ATOM 1681 C C . ASN A 1 209 ? 17.969 -29.062 -12.477 1 80.19 209 ASN A C 1
ATOM 1683 O O . ASN A 1 209 ? 17.984 -29.609 -13.578 1 80.19 209 ASN A O 1
ATOM 1687 N N . TYR A 1 210 ? 18.078 -29.656 -11.359 1 84.38 210 TYR A N 1
ATOM 1688 C CA . TYR A 1 210 ? 18.656 -31 -11.391 1 84.38 210 TYR A CA 1
ATOM 1689 C C . TYR A 1 210 ? 17.562 -32.062 -11.305 1 84.38 210 TYR A C 1
ATOM 1691 O O . TYR A 1 210 ? 17.828 -33.25 -11.406 1 84.38 210 TYR A O 1
ATOM 1699 N N . GLN A 1 211 ? 16.344 -31.547 -11.227 1 89.81 211 GLN A N 1
ATOM 1700 C CA . GLN A 1 211 ? 15.227 -32.469 -11.078 1 89.81 211 GLN A CA 1
ATOM 1701 C C . GLN A 1 211 ? 14.555 -32.75 -12.414 1 89.81 211 GLN A C 1
ATOM 1703 O O . GLN A 1 211 ? 13.359 -32.531 -12.578 1 89.81 211 GLN A O 1
ATOM 1708 N N . ALA A 1 212 ? 15.266 -33.406 -13.289 1 91.94 212 ALA A N 1
ATOM 1709 C CA . ALA A 1 212 ? 14.812 -33.656 -14.656 1 91.94 212 ALA A CA 1
ATOM 1710 C C . ALA A 1 212 ? 13.57 -34.531 -14.672 1 91.94 212 ALA A C 1
ATOM 1712 O O . ALA A 1 212 ? 12.703 -34.375 -15.531 1 91.94 212 ALA A O 1
ATOM 1713 N N . HIS A 1 213 ? 13.5 -35.438 -13.672 1 93.31 213 HIS A N 1
ATOM 1714 C CA . HIS A 1 213 ? 12.352 -36.344 -13.633 1 93.31 213 HIS A CA 1
ATOM 1715 C C . HIS A 1 213 ? 11.062 -35.562 -13.352 1 93.31 213 HIS A C 1
ATOM 1717 O O . HIS A 1 213 ? 10.008 -35.906 -13.922 1 93.31 213 HIS A O 1
ATOM 1723 N N . ILE A 1 214 ? 11.133 -34.5 -12.562 1 93.5 214 ILE A N 1
ATOM 1724 C CA . ILE A 1 214 ? 9.938 -33.719 -12.258 1 93.5 214 ILE A CA 1
ATOM 1725 C C . ILE A 1 214 ? 9.578 -32.844 -13.453 1 93.5 214 ILE A C 1
ATOM 1727 O O . ILE A 1 214 ? 8.398 -32.656 -13.766 1 93.5 214 ILE A O 1
ATOM 1731 N N . TYR A 1 215 ? 10.594 -32.375 -14.094 1 93.75 215 TYR A N 1
ATOM 1732 C CA . TYR A 1 215 ? 10.375 -31.578 -15.297 1 93.75 215 TYR A CA 1
ATOM 1733 C C . TYR A 1 215 ? 9.688 -32.406 -16.375 1 93.75 215 TYR A C 1
ATOM 1735 O O . TYR A 1 215 ? 8.75 -31.953 -17.031 1 93.75 215 TYR A O 1
ATOM 1743 N N . ALA A 1 216 ? 10.156 -33.625 -16.547 1 94.94 216 ALA A N 1
ATOM 1744 C CA . ALA A 1 216 ? 9.539 -34.531 -17.5 1 94.94 216 ALA A CA 1
ATOM 1745 C C . ALA A 1 216 ? 8.086 -34.812 -17.141 1 94.94 216 ALA A C 1
ATOM 1747 O O . ALA A 1 216 ? 7.211 -34.844 -18 1 94.94 216 ALA A O 1
ATOM 1748 N N . ARG A 1 217 ? 7.84 -35.031 -15.898 1 95.56 217 ARG A N 1
ATOM 1749 C CA . ARG A 1 217 ? 6.488 -35.312 -15.414 1 95.56 217 ARG A CA 1
ATOM 1750 C C . ARG A 1 217 ? 5.57 -34.125 -15.656 1 95.56 217 ARG A C 1
ATOM 1752 O O . ARG A 1 217 ? 4.445 -34.281 -16.141 1 95.56 217 ARG A O 1
ATOM 1759 N N . GLU A 1 218 ? 6.055 -32.969 -15.289 1 95.94 218 GLU A N 1
ATOM 1760 C CA . GLU A 1 218 ? 5.293 -31.734 -15.516 1 95.94 218 GLU A CA 1
ATOM 1761 C C . GLU A 1 218 ? 4.902 -31.578 -16.984 1 95.94 218 GLU A C 1
ATOM 1763 O O . GLU A 1 218 ? 3.762 -31.234 -17.297 1 95.94 218 GLU A O 1
ATOM 1768 N N . ASN A 1 219 ? 5.816 -31.812 -17.875 1 96.19 219 ASN A N 1
ATOM 1769 C CA . ASN A 1 219 ? 5.543 -31.656 -19.297 1 96.19 219 ASN A CA 1
ATOM 1770 C C . ASN A 1 219 ? 4.609 -32.75 -19.812 1 96.19 219 ASN A C 1
ATOM 1772 O O . ASN A 1 219 ? 3.814 -32.5 -20.719 1 96.19 219 ASN A O 1
ATOM 1776 N N . ARG A 1 220 ? 4.727 -33.969 -19.219 1 96 220 ARG A N 1
ATOM 1777 C CA . ARG A 1 220 ? 3.76 -35 -19.594 1 96 220 ARG A CA 1
ATOM 1778 C C . ARG A 1 220 ? 2.334 -34.531 -19.297 1 96 220 ARG A C 1
ATOM 1780 O O . ARG A 1 220 ? 1.454 -34.656 -20.156 1 96 220 ARG A O 1
ATOM 1787 N N . TYR A 1 221 ? 2.113 -33.969 -18.125 1 97 221 TYR A N 1
ATOM 1788 C CA . TYR A 1 221 ? 0.804 -33.438 -17.781 1 97 221 TYR A CA 1
ATOM 1789 C C . TYR A 1 221 ? 0.416 -32.281 -18.703 1 97 221 TYR A C 1
ATOM 1791 O O . TYR A 1 221 ? -0.74 -32.188 -19.109 1 97 221 TYR A O 1
ATOM 1799 N N . TRP A 1 222 ? 1.386 -31.438 -18.984 1 96.88 222 TRP A N 1
ATOM 1800 C CA . TRP A 1 222 ? 1.164 -30.312 -19.891 1 96.88 222 TRP A CA 1
ATOM 1801 C C . TRP A 1 222 ? 0.647 -30.797 -21.234 1 96.88 222 TRP A C 1
ATOM 1803 O O . TRP A 1 222 ? -0.342 -30.281 -21.75 1 96.88 222 TRP A O 1
ATOM 1813 N N . PHE A 1 223 ? 1.248 -31.859 -21.781 1 96.5 223 PHE A N 1
ATOM 1814 C CA . PHE A 1 223 ? 0.9 -32.344 -23.109 1 96.5 223 PHE A CA 1
ATOM 1815 C C . PHE A 1 223 ? -0.484 -33 -23.109 1 96.5 223 PHE A C 1
ATOM 1817 O O . PHE A 1 223 ? -1.212 -32.906 -24.109 1 96.5 223 PHE A O 1
ATOM 1824 N N . GLU A 1 224 ? -0.854 -33.562 -22.031 1 96.31 224 GLU A N 1
ATOM 1825 C CA . GLU A 1 224 ? -2.205 -34.094 -21.906 1 96.31 224 GLU A CA 1
ATOM 1826 C C . GLU A 1 224 ? -3.256 -33 -22.047 1 96.31 224 GLU A C 1
ATOM 1828 O O . GLU A 1 224 ? -4.246 -33.156 -22.766 1 96.31 224 GLU A O 1
ATOM 1833 N N . MET A 1 225 ? -3.016 -31.922 -21.406 1 97.62 225 MET A N 1
ATOM 1834 C CA . MET A 1 225 ? -3.945 -30.797 -21.453 1 97.62 225 MET A CA 1
ATOM 1835 C C . MET A 1 225 ? -3.941 -30.141 -22.828 1 97.62 225 MET A C 1
ATOM 1837 O O . MET A 1 225 ? -5 -29.828 -23.375 1 97.62 225 MET A O 1
ATOM 1841 N N . ILE A 1 226 ? -2.748 -30 -23.359 1 97.25 226 ILE A N 1
ATOM 1842 C CA . ILE A 1 226 ? -2.611 -29.344 -24.672 1 97.25 226 ILE A CA 1
ATOM 1843 C C . ILE A 1 226 ? -3.268 -30.203 -25.75 1 97.25 226 ILE A C 1
ATOM 1845 O O . ILE A 1 226 ? -3.934 -29.688 -26.641 1 97.25 226 ILE A O 1
ATOM 1849 N N . ARG A 1 227 ? -3.076 -31.484 -25.656 1 96.75 227 ARG A N 1
ATOM 1850 C CA . ARG A 1 227 ? -3.697 -32.375 -26.609 1 96.75 227 ARG A CA 1
ATOM 1851 C C . ARG A 1 227 ? -5.215 -32.25 -26.594 1 96.75 227 ARG A C 1
ATOM 1853 O O . ARG A 1 227 ? -5.859 -32.281 -27.656 1 96.75 227 ARG A O 1
ATOM 1860 N N . LYS A 1 228 ? -5.773 -32.031 -25.531 1 97.06 228 LYS A N 1
ATOM 1861 C CA . LYS A 1 228 ? -7.219 -31.938 -25.359 1 97.06 228 LYS A CA 1
ATOM 1862 C C . LYS A 1 228 ? -7.742 -30.578 -25.797 1 97.06 228 LYS A C 1
ATOM 1864 O O . LYS A 1 228 ? -8.773 -30.484 -26.469 1 97.06 228 LYS A O 1
ATOM 1869 N N . TRP A 1 229 ? -7.043 -29.5 -25.484 1 97.69 229 TRP A N 1
ATOM 1870 C CA . TRP A 1 229 ? -7.664 -28.188 -25.547 1 97.69 229 TRP A CA 1
ATOM 1871 C C . TRP A 1 229 ? -7.086 -27.359 -26.703 1 97.69 229 TRP A C 1
ATOM 1873 O O . TRP A 1 229 ? -7.727 -26.438 -27.203 1 97.69 229 TRP A O 1
ATOM 1883 N N . LYS A 1 230 ? -5.867 -27.656 -27.062 1 97.44 230 LYS A N 1
ATOM 1884 C CA . LYS A 1 230 ? -5.191 -26.891 -28.109 1 97.44 230 LYS A CA 1
ATOM 1885 C C . LYS A 1 230 ? -4.238 -27.781 -28.906 1 97.44 230 LYS A C 1
ATOM 1887 O O . LYS A 1 230 ? -3.051 -27.469 -29.031 1 97.44 230 LYS A O 1
ATOM 1892 N N . PRO A 1 231 ? -4.73 -28.781 -29.531 1 96.06 231 PRO A N 1
ATOM 1893 C CA . PRO A 1 231 ? -3.896 -29.797 -30.172 1 96.06 231 PRO A CA 1
ATOM 1894 C C . PRO A 1 231 ? -2.982 -29.234 -31.25 1 96.06 231 PRO A C 1
ATOM 1896 O O . PRO A 1 231 ? -1.938 -29.828 -31.562 1 96.06 231 PRO A O 1
ATOM 1899 N N . GLU A 1 232 ? -3.309 -28.109 -31.812 1 95.38 232 GLU A N 1
ATOM 1900 C CA . GLU A 1 232 ? -2.492 -27.516 -32.875 1 95.38 232 GLU A CA 1
ATOM 1901 C C . GLU A 1 232 ? -1.12 -27.094 -32.344 1 95.38 232 GLU A C 1
ATOM 1903 O O . GLU A 1 232 ? -0.19 -26.875 -33.125 1 95.38 232 GLU A O 1
ATOM 1908 N N . CYS A 1 233 ? -0.994 -27.047 -31.031 1 95.44 233 CYS A N 1
ATOM 1909 C CA . CYS A 1 233 ? 0.265 -26.609 -30.438 1 95.44 233 CYS A CA 1
ATOM 1910 C C . CYS A 1 233 ? 1.088 -27.797 -29.969 1 95.44 233 CYS A C 1
ATOM 1912 O O . CYS A 1 233 ? 2.238 -27.641 -29.547 1 95.44 233 CYS A O 1
ATOM 1914 N N . LEU A 1 234 ? 0.589 -28.984 -29.984 1 95.56 234 LEU A N 1
ATOM 1915 C CA . LEU A 1 234 ? 1.177 -30.156 -29.359 1 95.56 234 LEU A CA 1
ATOM 1916 C C . LEU A 1 234 ? 2.564 -30.438 -29.922 1 95.56 234 LEU A C 1
ATOM 1918 O O . LEU A 1 234 ? 3.52 -30.641 -29.172 1 95.56 234 LEU A O 1
ATOM 1922 N N . VAL A 1 235 ? 2.707 -30.391 -31.25 1 94.19 235 VAL A N 1
ATOM 1923 C CA . VAL A 1 235 ? 3.967 -30.734 -31.891 1 94.19 235 VAL A CA 1
ATOM 1924 C C . VAL A 1 235 ? 5.035 -29.703 -31.531 1 94.19 235 VAL A C 1
ATOM 1926 O O . VAL A 1 235 ? 6.141 -30.062 -31.125 1 94.19 235 VAL A O 1
ATOM 1929 N N . THR A 1 236 ? 4.66 -28.516 -31.703 1 93.81 236 THR A N 1
ATOM 1930 C CA . THR A 1 236 ? 5.605 -27.453 -31.406 1 93.81 236 THR A CA 1
ATOM 1931 C C . THR A 1 236 ? 6.027 -27.484 -29.938 1 93.81 236 THR A C 1
ATOM 1933 O O . THR A 1 236 ? 7.207 -27.312 -29.625 1 93.81 236 THR A O 1
ATOM 1936 N N . ASP A 1 237 ? 5.09 -27.672 -29.047 1 94.88 237 ASP A N 1
ATOM 1937 C CA . ASP A 1 237 ? 5.402 -27.75 -27.609 1 94.88 237 ASP A CA 1
ATOM 1938 C C . ASP A 1 237 ? 6.332 -28.922 -27.312 1 94.88 237 ASP A C 1
ATOM 1940 O O . ASP A 1 237 ? 7.277 -28.797 -26.547 1 94.88 237 ASP A O 1
ATOM 1944 N N . PHE A 1 238 ? 6.066 -29.984 -27.906 1 94.44 238 PHE A N 1
ATOM 1945 C CA . PHE A 1 238 ? 6.871 -31.172 -27.672 1 94.44 238 PHE A CA 1
ATOM 1946 C C . PHE A 1 238 ? 8.289 -30.984 -28.188 1 94.44 238 PHE A C 1
ATOM 1948 O O . PHE A 1 238 ? 9.258 -31.344 -2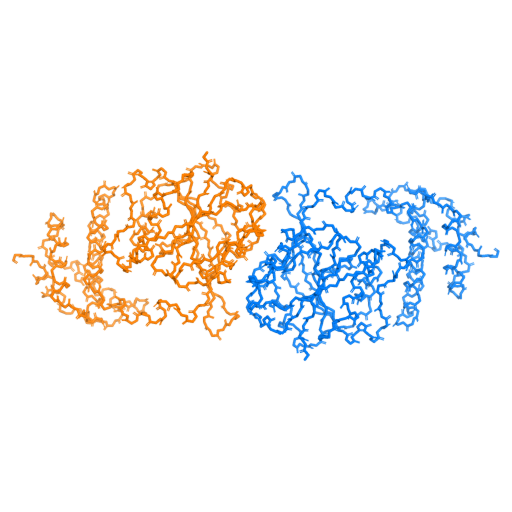7.516 1 94.44 238 PHE A O 1
ATOM 1955 N N . GLU A 1 239 ? 8.414 -30.453 -29.391 1 93.94 239 GLU A N 1
ATOM 1956 C CA . GLU A 1 239 ? 9.734 -30.203 -29.938 1 93.94 239 GLU A CA 1
ATOM 1957 C C . GLU A 1 239 ? 10.547 -29.266 -29.047 1 93.94 239 GLU A C 1
ATOM 1959 O O . GLU A 1 239 ? 11.742 -29.484 -28.844 1 93.94 239 GLU A O 1
ATOM 1964 N N . ASN A 1 240 ? 9.852 -28.328 -28.609 1 94.31 240 ASN A N 1
ATOM 1965 C CA . ASN A 1 240 ? 10.508 -27.406 -27.688 1 94.31 240 ASN A CA 1
ATOM 1966 C C . ASN A 1 240 ? 10.969 -28.125 -26.406 1 94.31 240 ASN A C 1
ATOM 1968 O O . ASN A 1 240 ? 12.078 -27.891 -25.938 1 94.31 240 ASN A O 1
ATOM 1972 N N . TYR A 1 241 ? 10.094 -28.922 -25.844 1 94.88 241 TYR A N 1
ATOM 1973 C CA . TYR A 1 241 ? 10.453 -29.703 -24.656 1 94.88 241 TYR A CA 1
ATOM 1974 C C . TYR A 1 241 ? 11.688 -30.547 -24.938 1 94.88 241 TYR A C 1
ATOM 1976 O O . TYR A 1 241 ? 12.633 -30.562 -24.156 1 94.88 241 TYR A O 1
ATOM 1984 N N . LEU A 1 242 ? 11.664 -31.281 -26.031 1 94.06 242 LEU A N 1
ATOM 1985 C CA . LEU A 1 242 ? 12.719 -32.219 -26.359 1 94.06 242 LEU A CA 1
ATOM 1986 C C . LEU A 1 242 ? 14.07 -31.531 -26.484 1 94.06 242 LEU A C 1
ATOM 1988 O O . LEU A 1 242 ? 15.07 -31.984 -25.922 1 94.06 242 LEU A O 1
ATOM 1992 N N . THR A 1 243 ? 14.07 -30.422 -27.172 1 95.25 243 THR A N 1
ATOM 1993 C CA . THR A 1 243 ? 15.32 -29.688 -27.375 1 95.25 243 THR A CA 1
ATOM 1994 C C . THR A 1 243 ? 15.789 -29.031 -26.094 1 95.25 243 THR A C 1
ATOM 1996 O O . THR A 1 243 ? 16.984 -29.062 -25.766 1 95.25 243 THR A O 1
ATOM 1999 N N . ASN A 1 244 ? 14.859 -28.531 -25.297 1 94.56 244 ASN A N 1
ATOM 2000 C CA . ASN A 1 244 ? 15.203 -27.938 -24.016 1 94.56 244 ASN A CA 1
ATOM 2001 C C . ASN A 1 244 ? 15.703 -28.984 -23.016 1 94.56 244 ASN A C 1
ATOM 2003 O O . ASN A 1 244 ? 16.641 -28.719 -22.266 1 94.56 244 ASN A O 1
ATOM 2007 N N . MET A 1 245 ? 15.023 -30.125 -23.031 1 93.75 245 MET A N 1
ATOM 2008 C CA . MET A 1 245 ? 15.406 -31.172 -22.078 1 93.75 245 MET A CA 1
ATOM 2009 C C . MET A 1 245 ? 16.828 -31.656 -22.344 1 93.75 245 MET A C 1
ATOM 2011 O O . MET A 1 245 ? 17.594 -31.891 -21.422 1 93.75 245 MET A O 1
ATOM 2015 N N . TYR A 1 246 ? 17.156 -31.797 -23.578 1 94.44 246 TYR A N 1
ATOM 2016 C CA . TYR A 1 246 ? 18.531 -32.188 -23.906 1 94.44 246 TYR A CA 1
ATOM 2017 C C . TYR A 1 246 ? 19.531 -31.172 -23.375 1 94.44 246 TYR A C 1
ATOM 2019 O O . TYR A 1 246 ? 20.453 -31.531 -22.656 1 94.44 246 TYR A O 1
ATOM 2027 N N . LEU A 1 247 ? 19.297 -29.938 -23.734 1 95.56 247 LEU A N 1
ATOM 2028 C CA . LEU A 1 247 ? 20.234 -28.891 -23.359 1 95.56 247 LEU A CA 1
ATOM 2029 C C . LEU A 1 247 ? 20.297 -28.75 -21.844 1 95.56 247 LEU A C 1
ATOM 2031 O O . LEU A 1 247 ? 21.375 -28.594 -21.266 1 95.56 247 LEU A O 1
ATOM 2035 N N . LYS A 1 248 ? 19.156 -28.844 -21.203 1 92.75 248 LYS A N 1
ATOM 2036 C CA . LYS A 1 248 ? 19.094 -28.781 -19.75 1 92.75 248 LYS A CA 1
ATOM 2037 C C . LYS A 1 248 ? 19.875 -29.938 -19.125 1 92.75 248 LYS A C 1
ATOM 2039 O O . LYS A 1 248 ? 20.609 -29.734 -18.156 1 92.75 248 LYS A O 1
ATOM 2044 N N . SER A 1 249 ? 19.766 -31.109 -19.688 1 91.69 249 SER A N 1
ATOM 2045 C CA . SER A 1 249 ? 20.438 -32.281 -19.141 1 91.69 249 SER A CA 1
ATOM 2046 C C . SER A 1 249 ? 21.953 -32.188 -19.312 1 91.69 249 SER A C 1
ATOM 2048 O O . SER A 1 249 ? 22.703 -32.75 -18.516 1 91.69 249 SER A O 1
ATOM 2050 N N . GLN A 1 250 ? 22.344 -31.453 -20.344 1 92.94 250 GLN A N 1
ATOM 2051 C CA . GLN A 1 250 ? 23.781 -31.25 -20.547 1 92.94 250 GLN A CA 1
ATOM 2052 C C . GLN A 1 250 ? 24.328 -30.25 -19.531 1 92.94 250 GLN A C 1
ATOM 2054 O O . GLN A 1 250 ? 25.453 -30.422 -19.047 1 92.94 250 GLN A O 1
ATOM 2059 N N . LYS A 1 251 ? 23.594 -29.266 -19.219 1 92.75 251 LYS A N 1
ATOM 2060 C CA . LYS A 1 251 ? 24.031 -28.203 -18.312 1 92.75 251 LYS A CA 1
ATOM 2061 C C . LYS A 1 251 ? 23.875 -28.625 -16.859 1 92.75 251 LYS A C 1
ATOM 2063 O O . LYS A 1 251 ? 24.719 -28.297 -16.031 1 92.75 251 LYS A O 1
ATOM 2068 N N . TYR A 1 252 ? 22.766 -29.312 -16.656 1 92.5 252 TYR A N 1
ATOM 2069 C CA . TYR A 1 252 ? 22.438 -29.781 -15.305 1 92.5 252 TYR A CA 1
ATOM 2070 C C . TYR A 1 252 ? 22.156 -31.281 -15.297 1 92.5 252 TYR A C 1
ATOM 2072 O O . TYR A 1 252 ? 21.016 -31.703 -15.469 1 92.5 252 TYR A O 1
ATOM 2080 N N . PRO A 1 253 ? 23.141 -32.062 -14.984 1 90.62 253 PRO A N 1
ATOM 2081 C CA . PRO A 1 253 ? 22.922 -33.5 -14.953 1 90.62 253 PRO A CA 1
ATOM 2082 C C . PRO A 1 253 ? 21.844 -33.906 -13.945 1 90.62 253 PRO A C 1
ATOM 2084 O O . PRO A 1 253 ? 21.844 -33.438 -12.805 1 90.62 253 PRO A O 1
ATOM 2087 N N . PRO A 1 254 ? 20.984 -34.781 -14.367 1 91.56 254 PRO A N 1
ATOM 2088 C CA . PRO A 1 254 ? 19.891 -35.188 -13.469 1 91.56 254 PRO A CA 1
ATOM 2089 C C . PRO A 1 254 ? 20.406 -35.844 -12.18 1 91.56 254 PRO A C 1
ATOM 2091 O O . PRO A 1 254 ? 21.344 -36.625 -12.211 1 91.56 254 PRO A O 1
ATOM 2094 N N . VAL A 1 255 ? 19.766 -35.5 -11.125 1 90.88 255 VAL A N 1
ATOM 2095 C CA . VAL A 1 255 ? 20.141 -36.031 -9.82 1 90.88 255 VAL A CA 1
ATOM 2096 C C . VAL A 1 255 ? 19.781 -37.5 -9.742 1 90.88 255 VAL A C 1
ATOM 2098 O O . VAL A 1 255 ? 20.469 -38.281 -9.078 1 90.88 255 VAL A O 1
ATOM 2101 N N . ASP A 1 256 ? 18.75 -37.906 -10.406 1 91.62 256 ASP A N 1
ATOM 2102 C CA . ASP A 1 256 ? 18.266 -39.281 -10.5 1 91.62 256 ASP A CA 1
ATOM 2103 C C . ASP A 1 256 ? 18.031 -39.656 -11.953 1 91.62 256 ASP A C 1
ATOM 2105 O O . ASP A 1 256 ? 16.922 -39.562 -12.469 1 91.62 256 ASP A O 1
ATOM 2109 N N . GLU A 1 257 ? 18.984 -40.25 -12.523 1 91.5 257 GLU A N 1
ATOM 2110 C CA . GLU A 1 257 ? 18.953 -40.562 -13.945 1 91.5 257 GLU A CA 1
ATOM 2111 C C . GLU A 1 257 ? 17.891 -41.625 -14.242 1 91.5 257 GLU A C 1
ATOM 2113 O O . GLU A 1 257 ? 17.203 -41.562 -15.258 1 91.5 257 GLU A O 1
ATOM 2118 N N . LYS A 1 258 ? 17.891 -42.562 -13.359 1 93.25 258 LYS A N 1
ATOM 2119 C CA . LYS A 1 258 ? 16.922 -43.656 -13.555 1 93.25 258 LYS A CA 1
ATOM 2120 C C . LYS A 1 258 ? 15.492 -43.094 -13.531 1 93.25 258 LYS A C 1
ATOM 2122 O O . LYS A 1 258 ? 14.695 -43.406 -14.422 1 93.25 258 LYS A O 1
ATOM 2127 N N . ALA A 1 259 ? 15.211 -42.281 -12.555 1 93.69 259 ALA A N 1
ATOM 2128 C CA . ALA A 1 259 ? 13.883 -41.688 -12.445 1 93.69 259 ALA A CA 1
ATOM 2129 C C . ALA A 1 259 ? 13.586 -40.812 -13.648 1 93.69 259 ALA A C 1
ATOM 2131 O O . ALA A 1 259 ? 12.453 -40.75 -14.141 1 93.69 259 ALA A O 1
ATOM 2132 N N . TRP A 1 260 ? 14.594 -40.125 -14.086 1 93.88 260 TRP A N 1
ATOM 2133 C CA . TRP A 1 260 ? 14.43 -39.219 -15.234 1 93.88 260 TRP A CA 1
ATOM 2134 C C . TRP A 1 260 ? 14.07 -40.031 -16.484 1 93.88 260 TRP A C 1
ATOM 2136 O O . TRP A 1 260 ? 13.102 -39.688 -17.172 1 93.88 260 TRP A O 1
ATOM 2146 N N . TRP A 1 261 ? 14.758 -41.031 -16.75 1 91.56 261 TRP A N 1
ATOM 2147 C CA . TRP A 1 261 ? 14.523 -41.844 -17.953 1 91.56 261 TRP A CA 1
ATOM 2148 C C . TRP A 1 261 ? 13.148 -42.5 -17.906 1 91.56 261 TRP A C 1
ATOM 2150 O O . TRP A 1 261 ? 12.477 -42.625 -18.938 1 91.56 261 TRP A O 1
ATOM 2160 N N . GLU A 1 262 ? 12.781 -42.906 -16.734 1 93.38 262 GLU A N 1
ATOM 2161 C CA . GLU A 1 262 ? 11.461 -43.5 -16.578 1 93.38 262 GLU A CA 1
ATOM 2162 C C . GLU A 1 262 ? 10.359 -42.531 -16.938 1 93.38 262 GLU A C 1
ATOM 2164 O O . GLU A 1 262 ? 9.445 -42.844 -17.688 1 93.38 262 GLU A O 1
ATOM 2169 N N . GLU A 1 263 ? 10.469 -41.344 -16.391 1 94.06 263 GLU A N 1
ATOM 2170 C CA . GLU A 1 263 ? 9.461 -40.312 -16.672 1 94.06 263 GLU A CA 1
ATOM 2171 C C . GLU A 1 263 ? 9.516 -39.875 -18.141 1 94.06 263 GLU A C 1
ATOM 2173 O O . GLU A 1 263 ? 8.477 -39.625 -18.75 1 94.06 263 GLU A O 1
ATOM 2178 N N . GLN A 1 264 ? 10.703 -39.75 -18.641 1 92.25 264 GLN A N 1
ATOM 2179 C CA . GLN A 1 264 ? 10.883 -39.375 -20.031 1 92.25 264 GLN A CA 1
ATOM 2180 C C . GLN A 1 264 ? 10.258 -40.406 -20.969 1 92.25 264 GLN A C 1
ATOM 2182 O O . GLN A 1 264 ? 9.617 -40.062 -21.969 1 92.25 264 GLN A O 1
ATOM 2187 N N . HIS A 1 265 ? 10.453 -41.625 -20.641 1 92.06 265 HIS A N 1
ATOM 2188 C CA . HIS A 1 265 ? 9.875 -42.688 -21.453 1 92.06 265 HIS A CA 1
ATOM 2189 C C . HIS A 1 265 ? 8.352 -42.656 -21.422 1 92.06 265 HIS A C 1
ATOM 2191 O O . HIS A 1 265 ? 7.691 -42.844 -22.438 1 92.06 265 HIS A O 1
ATOM 2197 N N . LYS A 1 266 ? 7.805 -42.438 -20.25 1 93.75 266 LYS A N 1
ATOM 2198 C CA . LYS A 1 266 ? 6.359 -42.281 -20.125 1 93.75 266 LYS A CA 1
ATOM 2199 C C . LYS A 1 266 ? 5.852 -41.156 -21 1 93.75 266 LYS A C 1
ATOM 2201 O O . LYS A 1 266 ? 4.836 -41.281 -21.672 1 93.75 266 LYS A O 1
ATOM 2206 N N . LEU A 1 267 ? 6.59 -40.031 -20.922 1 94.69 267 LEU A N 1
ATOM 2207 C CA . LEU A 1 267 ? 6.223 -38.844 -21.688 1 94.69 267 LEU A CA 1
ATOM 2208 C C . LEU A 1 267 ? 6.254 -39.125 -23.188 1 94.69 267 LEU A C 1
ATOM 2210 O O . LEU A 1 267 ? 5.285 -38.844 -23.891 1 94.69 267 LEU A O 1
ATOM 2214 N N . ILE A 1 268 ? 7.289 -39.719 -23.672 1 91.81 268 ILE A N 1
ATOM 2215 C CA . ILE A 1 268 ? 7.473 -39.969 -25.094 1 91.81 268 ILE A CA 1
ATOM 2216 C C . ILE A 1 268 ? 6.418 -40.969 -25.578 1 91.81 268 ILE A C 1
ATOM 2218 O O . ILE A 1 268 ? 5.871 -40.781 -26.672 1 91.81 268 ILE A O 1
ATOM 2222 N N . THR A 1 269 ? 6.18 -41.938 -24.781 1 91.25 269 THR A N 1
ATOM 2223 C CA . THR A 1 269 ? 5.148 -42.906 -25.125 1 91.25 269 THR A CA 1
ATOM 2224 C C . THR A 1 269 ? 3.797 -42.219 -25.297 1 91.25 269 THR A C 1
ATOM 2226 O O . THR A 1 269 ? 3.037 -42.562 -26.203 1 91.25 269 THR A O 1
ATOM 2229 N N . SER A 1 270 ? 3.523 -41.25 -24.516 1 90.44 270 SER A N 1
ATOM 2230 C CA . SER A 1 270 ? 2.238 -40.562 -24.547 1 90.44 270 SER A CA 1
ATOM 2231 C C . SER A 1 270 ? 2.096 -39.719 -25.797 1 90.44 270 SER A C 1
ATOM 2233 O O . SER A 1 270 ? 0.985 -39.344 -26.172 1 90.44 270 SER A O 1
ATOM 2235 N N . VAL A 1 271 ? 3.215 -39.438 -26.438 1 89.75 271 VAL A N 1
ATOM 2236 C CA . VAL A 1 271 ? 3.156 -38.594 -27.641 1 89.75 271 VAL A CA 1
ATOM 2237 C C . VAL A 1 271 ? 3.725 -39.375 -28.828 1 89.75 271 VAL A C 1
ATOM 2239 O O . VAL A 1 271 ? 4.273 -38.75 -29.766 1 89.75 271 VAL A O 1
ATOM 2242 N N . SER A 1 272 ? 3.791 -40.594 -28.812 1 87.69 272 SER A N 1
ATOM 2243 C CA . SER A 1 272 ? 4.383 -41.438 -29.844 1 87.69 272 SER A CA 1
ATOM 2244 C C . SER A 1 272 ? 3.688 -41.25 -31.188 1 87.69 272 SER A C 1
ATOM 2246 O O . SER A 1 272 ? 4.246 -41.562 -32.219 1 87.69 272 SER A O 1
ATOM 2248 N N . ASP A 1 273 ? 2.533 -40.719 -31.172 1 90.06 273 ASP A N 1
ATOM 2249 C CA . ASP A 1 273 ? 1.778 -40.5 -32.406 1 90.06 273 ASP A CA 1
ATOM 2250 C C . ASP A 1 273 ? 2.332 -39.281 -33.156 1 90.06 273 ASP A C 1
ATOM 2252 O O . ASP A 1 273 ? 2.111 -39.156 -34.375 1 90.06 273 ASP A O 1
ATOM 2256 N N . ILE A 1 274 ? 3.121 -38.406 -32.406 1 87.31 274 ILE A N 1
ATOM 2257 C CA . ILE A 1 274 ? 3.607 -37.188 -33.094 1 87.31 274 ILE A CA 1
ATOM 2258 C C . ILE A 1 274 ? 5.133 -37.188 -33.094 1 87.31 274 ILE A C 1
ATOM 2260 O O . ILE A 1 274 ? 5.754 -36.281 -33.656 1 87.31 274 ILE A O 1
ATOM 2264 N N . PHE A 1 275 ? 5.711 -38.094 -32.438 1 85.75 275 PHE A N 1
ATOM 2265 C CA . PHE A 1 275 ? 7.168 -38.156 -32.375 1 85.75 275 PHE A CA 1
ATOM 2266 C C . PHE A 1 275 ? 7.672 -39.5 -32.844 1 85.75 275 PHE A C 1
ATOM 2268 O O . PHE A 1 275 ? 7.289 -40.531 -32.281 1 85.75 275 PHE A O 1
ATOM 2275 N N . SER A 1 276 ? 8.656 -39.469 -33.875 1 80 276 SER A N 1
ATOM 2276 C CA . SER A 1 276 ? 9.18 -40.719 -34.406 1 80 276 SER A CA 1
ATOM 2277 C C . SER A 1 276 ? 10.703 -40.75 -34.312 1 80 276 SER A C 1
ATOM 2279 O O . SER A 1 276 ? 11.344 -41.594 -34.938 1 80 276 SER A O 1
ATOM 2281 N N . GLY A 1 277 ? 11.227 -39.781 -33.688 1 84.31 277 GLY A N 1
ATOM 2282 C CA . GLY A 1 277 ? 12.672 -39.812 -33.5 1 84.31 277 GLY A CA 1
ATOM 2283 C C . GLY A 1 277 ? 13.352 -38.531 -33.969 1 84.31 277 GLY A C 1
ATOM 2284 O O . GLY A 1 277 ? 12.703 -37.5 -34.062 1 84.31 277 GLY A O 1
ATOM 2285 N N . TRP A 1 278 ? 14.664 -38.594 -34.094 1 91.19 278 TRP A N 1
ATOM 2286 C CA . TRP A 1 278 ? 15.516 -37.469 -34.438 1 91.19 278 TRP A CA 1
ATOM 2287 C C . TRP A 1 278 ? 15.234 -37 -35.875 1 91.19 278 TRP A C 1
ATOM 2289 O O . TRP A 1 278 ? 15.047 -37.844 -36.781 1 91.19 278 TRP A O 1
ATOM 2299 N N . THR A 1 279 ? 15.141 -35.719 -36.094 1 92.38 279 THR A N 1
ATOM 2300 C CA . THR A 1 279 ? 15.055 -35.125 -37.406 1 92.38 279 THR A CA 1
ATOM 2301 C C . THR A 1 279 ? 16.078 -34 -37.562 1 92.38 279 THR A C 1
ATOM 2303 O O . THR A 1 279 ? 16.578 -33.469 -36.562 1 92.38 279 THR A O 1
ATOM 2306 N N . GLN A 1 280 ? 16.344 -33.656 -38.781 1 94.38 280 GLN A N 1
ATOM 2307 C CA . GLN A 1 280 ? 17.234 -32.562 -39.062 1 94.38 280 GLN A CA 1
ATOM 2308 C C . GLN A 1 280 ? 16.688 -31.25 -38.5 1 94.38 280 GLN A C 1
ATOM 2310 O O . GLN A 1 280 ? 17.438 -30.375 -38.062 1 94.38 280 GLN A O 1
ATOM 2315 N N . GLU A 1 281 ? 15.43 -31.188 -38.594 1 93.88 281 GLU A N 1
ATOM 2316 C CA . GLU A 1 281 ? 14.781 -29.984 -38.062 1 93.88 281 GLU A CA 1
ATOM 2317 C C . GLU A 1 281 ? 14.984 -29.844 -36.562 1 93.88 281 GLU A C 1
ATOM 2319 O O . GLU A 1 281 ? 15.25 -28.734 -36.062 1 93.88 281 GLU A O 1
ATOM 2324 N N . LEU A 1 282 ? 14.836 -30.891 -35.844 1 95.06 282 LEU A N 1
ATOM 2325 C CA . LEU A 1 282 ? 15.07 -30.875 -34.406 1 95.06 282 LEU A CA 1
ATOM 2326 C C . LEU A 1 282 ? 16.516 -30.516 -34.094 1 95.06 282 LEU A C 1
ATOM 2328 O O . LEU A 1 282 ? 16.781 -29.781 -33.156 1 95.06 282 LEU A O 1
ATOM 2332 N N . GLN A 1 283 ? 17.422 -31.094 -34.844 1 96.19 283 GLN A N 1
ATOM 2333 C CA . GLN A 1 283 ? 18.828 -30.781 -34.656 1 96.19 283 GLN A CA 1
ATOM 2334 C C . GLN A 1 283 ? 19.094 -29.297 -34.844 1 96.19 283 GLN A C 1
ATOM 2336 O O . GLN A 1 283 ? 19.828 -28.688 -34.062 1 96.19 283 GLN A O 1
ATOM 2341 N N . LYS A 1 284 ? 18.469 -28.781 -35.844 1 96.69 284 LYS A N 1
ATOM 2342 C CA . LYS A 1 284 ? 18.625 -27.359 -36.125 1 96.69 284 LYS A CA 1
ATOM 2343 C C . LYS A 1 284 ? 18.109 -26.516 -34.938 1 96.69 284 LYS A C 1
ATOM 2345 O O . LYS A 1 284 ? 18.719 -25.5 -34.594 1 96.69 284 LYS A O 1
ATOM 2350 N N . GLN A 1 285 ? 17.047 -26.906 -34.406 1 95.94 285 GLN A N 1
ATOM 2351 C CA . GLN A 1 285 ? 16.453 -26.188 -33.281 1 95.94 285 GLN A CA 1
ATOM 2352 C C . GLN A 1 285 ? 17.406 -26.156 -32.062 1 95.94 285 GLN A C 1
ATOM 2354 O O . GLN A 1 285 ? 17.578 -25.125 -31.438 1 95.94 285 GLN A O 1
ATOM 2359 N N . VAL A 1 286 ? 17.984 -27.266 -31.719 1 96.62 286 VAL A N 1
ATOM 2360 C CA . VAL A 1 286 ? 18.922 -27.359 -30.609 1 96.62 286 VAL A CA 1
ATOM 2361 C C . VAL A 1 286 ? 20.141 -26.484 -30.891 1 96.62 286 VAL A C 1
ATOM 2363 O O . VAL A 1 286 ? 20.625 -25.781 -30 1 96.62 286 VAL A O 1
ATOM 2366 N N . GLU A 1 287 ? 20.578 -26.547 -32.094 1 97.19 287 GLU A N 1
ATOM 2367 C CA . GLU A 1 287 ? 21.75 -25.766 -32.5 1 97.19 287 GLU A CA 1
ATOM 2368 C C . GLU A 1 287 ? 21.469 -24.281 -32.438 1 97.19 287 GLU A C 1
ATOM 2370 O O . GLU A 1 287 ? 22.312 -23.484 -32 1 97.19 287 GLU A O 1
ATOM 2375 N N . ASP A 1 288 ? 20.328 -23.922 -32.906 1 97.19 288 ASP A N 1
ATOM 2376 C CA . ASP A 1 288 ? 19.938 -22.516 -32.875 1 97.19 288 ASP A CA 1
ATOM 2377 C C . ASP A 1 288 ? 19.875 -22 -31.453 1 97.19 288 ASP A C 1
ATOM 2379 O O . ASP A 1 288 ? 20.297 -20.875 -31.172 1 97.19 288 ASP A O 1
ATOM 2383 N N . LYS A 1 289 ? 19.297 -22.766 -30.516 1 96.25 289 LYS A N 1
ATOM 2384 C CA . LYS A 1 289 ? 19.219 -22.375 -29.109 1 96.25 289 LYS A CA 1
ATOM 2385 C C . LYS A 1 289 ? 20.594 -22.203 -28.5 1 96.25 289 LYS A C 1
ATOM 2387 O O . LYS A 1 289 ? 20.859 -21.234 -27.781 1 96.25 289 LYS A O 1
ATOM 2392 N N . SER A 1 290 ? 21.453 -23.094 -28.844 1 96.44 290 SER A N 1
ATOM 2393 C CA . SER A 1 290 ? 22.797 -23.047 -28.312 1 96.44 290 SER A CA 1
ATOM 2394 C C . SER A 1 290 ? 23.609 -21.922 -28.922 1 96.44 290 SER A C 1
ATOM 2396 O O . SER A 1 290 ? 24.484 -21.344 -28.281 1 96.44 290 SER A O 1
ATOM 2398 N N . ALA A 1 291 ? 23.328 -21.562 -30.125 1 95.94 291 ALA A N 1
ATOM 2399 C CA . ALA A 1 291 ? 24.078 -20.547 -30.844 1 95.94 291 ALA A CA 1
ATOM 2400 C C . ALA A 1 291 ? 23.672 -19.141 -30.422 1 95.94 291 ALA A C 1
ATOM 2402 O O . ALA A 1 291 ? 24.422 -18.188 -30.594 1 95.94 291 ALA A O 1
ATOM 2403 N N . ASN A 1 292 ? 22.516 -19.016 -29.938 1 95.88 292 ASN A N 1
ATOM 2404 C CA . ASN A 1 292 ? 21.969 -17.719 -29.531 1 95.88 292 ASN A CA 1
ATOM 2405 C C . ASN A 1 292 ? 22.578 -17.234 -28.219 1 95.88 292 ASN A C 1
ATOM 2407 O O . ASN A 1 292 ? 22.297 -17.797 -27.156 1 95.88 292 ASN A O 1
ATOM 2411 N N . PRO A 1 293 ? 23.25 -16.109 -28.203 1 94.88 293 PRO A N 1
ATOM 2412 C CA . PRO A 1 293 ? 23.906 -15.617 -27 1 94.88 293 PRO A CA 1
ATOM 2413 C C . PRO A 1 293 ? 22.922 -15.156 -25.922 1 94.88 293 PRO A C 1
ATOM 2415 O O . PRO A 1 293 ? 23.281 -15.078 -24.75 1 94.88 293 PRO A O 1
ATOM 2418 N N . GLN A 1 294 ? 21.766 -14.945 -26.312 1 91.38 294 GLN A N 1
ATOM 2419 C CA . GLN A 1 294 ? 20.75 -14.461 -25.375 1 91.38 294 GLN A CA 1
ATOM 2420 C C . GLN A 1 294 ? 19.984 -15.625 -24.75 1 91.38 294 GLN A C 1
ATOM 2422 O O . GLN A 1 294 ? 19.219 -15.43 -23.812 1 91.38 294 GLN A O 1
ATOM 2427 N N . ASN A 1 295 ? 20.281 -16.797 -25.234 1 90.56 295 ASN A N 1
ATOM 2428 C CA . ASN A 1 295 ? 19.594 -17.969 -24.719 1 90.56 295 ASN A CA 1
ATOM 2429 C C . ASN A 1 295 ? 20.312 -18.562 -23.516 1 90.56 295 ASN A C 1
ATOM 2431 O O . ASN A 1 295 ? 21.547 -18.531 -23.438 1 90.56 295 ASN A O 1
ATOM 2435 N N . GLU A 1 296 ? 19.562 -19.078 -22.625 1 89.56 296 GLU A N 1
ATOM 2436 C CA . GLU A 1 296 ? 20.125 -19.641 -21.406 1 89.56 296 GLU A CA 1
ATOM 2437 C C . GLU A 1 296 ? 21 -20.859 -21.719 1 89.56 296 GLU A C 1
ATOM 2439 O O . GLU A 1 296 ? 21.828 -21.266 -20.906 1 89.56 296 GLU A O 1
ATOM 2444 N N . TRP A 1 297 ? 20.859 -21.375 -22.953 1 92.81 297 TRP A N 1
ATOM 2445 C CA . TRP A 1 297 ? 21.562 -22.609 -23.297 1 92.81 297 TRP A CA 1
ATOM 2446 C C . TRP A 1 297 ? 22.75 -22.328 -24.203 1 92.81 297 TRP A C 1
ATOM 2448 O O . TRP A 1 297 ? 23.297 -23.234 -24.828 1 92.81 297 TRP A O 1
ATOM 2458 N N . HIS A 1 298 ? 23.078 -21.156 -24.25 1 94.88 298 HIS A N 1
ATOM 2459 C CA . HIS A 1 298 ? 24.172 -20.734 -25.125 1 94.88 298 HIS A CA 1
ATOM 2460 C C . HIS A 1 298 ? 25.453 -21.531 -24.828 1 94.88 298 HIS A C 1
ATOM 2462 O O . HIS A 1 298 ? 25.859 -21.656 -23.672 1 94.88 298 HIS A O 1
ATOM 2468 N N . GLY A 1 299 ? 26 -22.016 -25.906 1 95.94 299 GLY A N 1
ATOM 2469 C CA . GLY A 1 299 ? 27.328 -22.609 -25.797 1 95.94 299 GLY A CA 1
ATOM 2470 C C . GLY A 1 299 ? 27.297 -24.078 -25.484 1 95.94 299 GLY A C 1
ATOM 2471 O O . GLY A 1 299 ? 28.344 -24.734 -25.453 1 95.94 299 GLY A O 1
ATOM 2472 N N . ILE A 1 300 ? 26.188 -24.656 -25.219 1 95.94 300 ILE A N 1
ATOM 2473 C CA . ILE A 1 300 ? 26.094 -26.062 -24.875 1 95.94 300 ILE A CA 1
ATOM 2474 C C . ILE A 1 300 ? 26.312 -26.906 -26.141 1 95.94 300 ILE A C 1
ATOM 2476 O O . ILE A 1 300 ? 25.812 -26.578 -27.203 1 95.94 300 ILE A O 1
ATOM 2480 N N . GLU A 1 301 ? 27.031 -28 -25.969 1 95.19 301 GLU A N 1
ATOM 2481 C CA . GLU A 1 301 ? 27.312 -28.906 -27.094 1 95.19 301 GLU A CA 1
ATOM 2482 C C . GLU A 1 301 ? 26.047 -29.594 -27.578 1 95.19 301 GLU A C 1
ATOM 2484 O O . GLU A 1 301 ? 25.234 -30.062 -26.766 1 95.19 301 GLU A O 1
ATOM 2489 N N . THR A 1 302 ? 25.906 -29.688 -28.922 1 96.81 302 THR A N 1
ATOM 2490 C CA . THR A 1 302 ? 24.656 -30.219 -29.453 1 96.81 302 THR A CA 1
ATOM 2491 C C . THR A 1 302 ? 24.906 -31.5 -30.266 1 96.81 302 THR A C 1
ATOM 2493 O O . THR A 1 302 ? 23.969 -32.125 -30.734 1 96.81 302 THR A O 1
ATOM 2496 N N . ASP A 1 303 ? 26.125 -31.953 -30.359 1 94.88 303 ASP A N 1
ATOM 2497 C CA . ASP A 1 303 ? 26.484 -33.062 -31.219 1 94.88 303 ASP A CA 1
ATOM 2498 C C . ASP A 1 303 ? 25.875 -34.375 -30.703 1 94.88 303 ASP A C 1
ATOM 2500 O O . ASP A 1 303 ? 25.609 -35.312 -31.469 1 94.88 303 ASP A O 1
ATOM 2504 N N . GLY A 1 304 ? 25.688 -34.438 -29.469 1 94.94 304 GLY A N 1
ATOM 2505 C CA . GLY A 1 304 ? 25.172 -35.656 -28.859 1 94.94 304 GLY A CA 1
ATOM 2506 C C . GLY A 1 304 ? 23.656 -35.75 -28.922 1 94.94 304 GLY A C 1
ATOM 2507 O O . GLY A 1 304 ? 23.078 -36.75 -28.469 1 94.94 304 GLY A O 1
ATOM 2508 N N . PHE A 1 305 ? 23 -34.812 -29.516 1 96.19 305 PHE A N 1
ATOM 2509 C CA . PHE A 1 305 ? 21.547 -34.75 -29.453 1 96.19 305 PHE A CA 1
ATOM 2510 C C . PHE A 1 305 ? 20.906 -35.906 -30.188 1 96.19 305 PHE A C 1
ATOM 2512 O O . PHE A 1 305 ? 19.938 -36.5 -29.703 1 96.19 305 PHE A O 1
ATOM 2519 N N . LYS A 1 306 ? 21.422 -36.281 -31.328 1 94.94 306 LYS A N 1
ATOM 2520 C CA . LYS A 1 306 ? 20.875 -37.375 -32.094 1 94.94 306 LYS A CA 1
ATOM 2521 C C . LYS A 1 306 ? 20.891 -38.688 -31.297 1 94.94 306 LYS A C 1
ATOM 2523 O O . LYS A 1 306 ? 19.875 -39.375 -31.203 1 94.94 306 LYS A O 1
ATOM 2528 N N . GLU A 1 307 ? 21.984 -38.969 -30.703 1 93.06 307 GLU A N 1
ATOM 2529 C CA . GLU A 1 307 ? 22.109 -40.188 -29.906 1 93.06 307 GLU A CA 1
ATOM 2530 C C . GLU A 1 307 ? 21.172 -40.156 -28.703 1 93.06 307 GLU A C 1
ATOM 2532 O O . GLU A 1 307 ? 20.531 -41.156 -28.375 1 93.06 307 GLU A O 1
ATOM 2537 N N . TRP A 1 308 ? 21.172 -39.031 -28.141 1 92.25 308 TRP A N 1
ATOM 2538 C CA . TRP A 1 308 ? 20.328 -38.812 -26.969 1 92.25 308 TRP A CA 1
ATOM 2539 C C . TRP A 1 308 ? 18.859 -39.031 -27.312 1 92.25 308 TRP A C 1
ATOM 2541 O O . TRP A 1 308 ? 18.125 -39.688 -26.594 1 92.25 308 TRP A O 1
ATOM 2551 N N . ALA A 1 309 ? 18.391 -38.469 -28.422 1 90.31 309 ALA A N 1
ATOM 2552 C CA . ALA A 1 309 ? 17 -38.562 -28.859 1 90.31 309 ALA A CA 1
ATOM 2553 C C . ALA A 1 309 ? 16.625 -40 -29.203 1 90.31 309 ALA A C 1
ATOM 2555 O O . ALA A 1 309 ? 15.492 -40.438 -28.938 1 90.31 309 ALA A O 1
ATOM 2556 N N . THR A 1 310 ? 17.594 -40.656 -29.703 1 85.81 310 THR A N 1
ATOM 2557 C CA . THR A 1 310 ? 17.359 -42.062 -30.094 1 85.81 310 THR A CA 1
ATOM 2558 C C . THR A 1 310 ? 17.234 -42.938 -28.859 1 85.81 310 THR A C 1
ATOM 2560 O O . THR A 1 310 ? 16.406 -43.844 -28.828 1 85.81 310 THR A O 1
ATOM 2563 N N . GLN A 1 311 ? 17.969 -42.625 -27.922 1 83 311 GLN A N 1
ATOM 2564 C CA . GLN A 1 311 ? 17.938 -43.375 -26.672 1 83 311 GLN A CA 1
ATOM 2565 C C . GLN A 1 311 ? 16.656 -43.125 -25.891 1 83 311 GLN A C 1
ATOM 2567 O O . GLN A 1 311 ? 16.25 -43.938 -25.078 1 83 311 GLN A O 1
ATOM 2572 N N . SER A 1 312 ? 16.109 -42 -26.109 1 77.75 312 SER A N 1
ATOM 2573 C CA . SER A 1 312 ? 14.906 -41.625 -25.375 1 77.75 312 SER A CA 1
ATOM 2574 C C . SER A 1 312 ? 13.68 -42.375 -25.859 1 77.75 312 SER A C 1
ATOM 2576 O O . SER A 1 312 ? 12.648 -42.406 -25.188 1 77.75 312 SER A O 1
ATOM 2578 N N . LEU A 1 313 ? 13.781 -42.938 -27.062 1 75 313 LEU A N 1
ATOM 2579 C CA . LEU A 1 313 ? 12.664 -43.719 -27.609 1 75 313 LEU A CA 1
ATOM 2580 C C . LEU A 1 313 ? 12.461 -45 -26.828 1 75 313 LEU A C 1
ATOM 2582 O O . LEU A 1 313 ? 13.43 -45.625 -26.391 1 75 313 LEU A O 1
ATOM 2586 N N . PRO A 1 314 ? 11.086 -45.25 -26.422 1 65.56 314 PRO A N 1
ATOM 2587 C CA . PRO A 1 314 ? 10.812 -46.469 -25.625 1 65.56 314 PRO A CA 1
ATOM 2588 C C . PRO A 1 314 ? 11.234 -47.75 -26.328 1 65.56 314 PRO A C 1
ATOM 2590 O O . PRO A 1 314 ? 11.273 -48.812 -25.703 1 65.56 314 PRO A O 1
ATOM 2593 N N . TRP A 1 315 ? 11.383 -47.875 -27.688 1 56.44 315 TRP A N 1
ATOM 2594 C CA . TRP A 1 315 ? 11.672 -49.125 -28.375 1 56.44 315 TRP A CA 1
ATOM 2595 C C . TRP A 1 315 ? 13.125 -49.156 -28.844 1 56.44 315 TRP A C 1
ATOM 2597 O O . TRP A 1 315 ? 13.742 -48.125 -29.062 1 56.44 315 TRP A O 1
ATOM 2607 N N . MET B 1 1 ? 18.594 7.316 19.25 1 87.25 1 MET B N 1
ATOM 2608 C CA . MET B 1 1 ? 17.641 8.273 18.703 1 87.25 1 MET B CA 1
ATOM 2609 C C . MET B 1 1 ? 16.984 7.727 17.438 1 87.25 1 MET B C 1
ATOM 2611 O O . MET B 1 1 ? 17.672 7.168 16.578 1 87.25 1 MET B O 1
ATOM 2615 N N . LYS B 1 2 ? 15.594 7.758 17.375 1 96.12 2 LYS B N 1
ATOM 2616 C CA . LYS B 1 2 ? 14.867 7.277 16.219 1 96.12 2 LYS B CA 1
ATOM 2617 C C . LYS B 1 2 ? 15.055 8.211 15.023 1 96.12 2 LYS B C 1
ATOM 2619 O O . LYS B 1 2 ? 15.336 9.398 15.195 1 96.12 2 LYS B O 1
ATOM 2624 N N . LYS B 1 3 ? 15.016 7.656 13.859 1 97.88 3 LYS B N 1
ATOM 2625 C CA . LYS B 1 3 ? 15.039 8.492 12.664 1 97.88 3 LYS B CA 1
ATOM 2626 C C . LYS B 1 3 ? 13.766 9.336 12.555 1 97.88 3 LYS B C 1
ATOM 2628 O O . LYS B 1 3 ? 13.836 10.531 12.273 1 97.88 3 LYS B O 1
ATOM 2633 N N . VAL B 1 4 ? 12.664 8.734 12.852 1 98.69 4 VAL B N 1
ATOM 2634 C CA . VAL B 1 4 ? 11.414 9.469 12.734 1 98.69 4 VAL B CA 1
ATOM 2635 C C . VAL B 1 4 ? 10.422 8.961 13.781 1 98.69 4 VAL B C 1
ATOM 2637 O O . VAL B 1 4 ? 10.367 7.762 14.062 1 98.69 4 VAL B O 1
ATOM 2640 N N . SER B 1 5 ? 9.711 9.852 14.43 1 98.88 5 SER B N 1
ATOM 2641 C CA . SER B 1 5 ? 8.531 9.547 15.234 1 98.88 5 SER B CA 1
ATOM 2642 C C . SER B 1 5 ? 7.246 9.82 14.453 1 98.88 5 SER B C 1
ATOM 2644 O O . SER B 1 5 ? 7.039 10.93 13.953 1 98.88 5 SER B O 1
ATOM 2646 N N . ILE B 1 6 ? 6.426 8.82 14.297 1 98.94 6 ILE B N 1
ATOM 2647 C CA . ILE B 1 6 ? 5.137 8.961 13.625 1 98.94 6 ILE B CA 1
ATOM 2648 C C . ILE B 1 6 ? 4.039 9.203 14.664 1 98.94 6 ILE B C 1
ATOM 2650 O O . ILE B 1 6 ? 3.811 8.367 15.539 1 98.94 6 ILE B O 1
ATOM 2654 N N . ILE B 1 7 ? 3.402 10.32 14.594 1 98.94 7 ILE B N 1
ATOM 2655 C CA . ILE B 1 7 ? 2.371 10.711 15.547 1 98.94 7 ILE B CA 1
ATOM 2656 C C . ILE B 1 7 ? 0.99 10.531 14.914 1 98.94 7 ILE B C 1
ATOM 2658 O O . ILE B 1 7 ? 0.712 11.078 13.844 1 98.94 7 ILE B O 1
ATOM 2662 N N . ILE B 1 8 ? 0.139 9.797 15.586 1 98.88 8 ILE B N 1
ATOM 2663 C CA . ILE B 1 8 ? -1.219 9.508 15.141 1 98.88 8 ILE B CA 1
ATOM 2664 C C . ILE B 1 8 ? -2.219 9.953 16.203 1 98.88 8 ILE B C 1
ATOM 2666 O O . ILE B 1 8 ? -2.492 9.211 17.156 1 98.88 8 ILE B O 1
ATOM 2670 N N . PRO B 1 9 ? -2.744 11.133 16.062 1 98.62 9 PRO B N 1
ATOM 2671 C CA . PRO B 1 9 ? -3.84 11.539 16.938 1 98.62 9 PRO B CA 1
ATOM 2672 C C . PRO B 1 9 ? -5.156 10.844 16.609 1 98.62 9 PRO B C 1
ATOM 2674 O O . PRO B 1 9 ? -5.457 10.617 15.43 1 98.62 9 PRO B O 1
ATOM 2677 N N . PHE B 1 10 ? -5.926 10.492 17.641 1 97.69 10 PHE B N 1
ATOM 2678 C CA . PHE B 1 10 ? -7.223 9.898 17.344 1 97.69 10 PHE B CA 1
ATOM 2679 C C . PHE B 1 10 ? -8.203 10.164 18.484 1 97.69 10 PHE B C 1
ATOM 2681 O O . PHE B 1 10 ? -7.801 10.539 19.594 1 97.69 10 PHE B O 1
ATOM 2688 N N . LYS B 1 11 ? -9.375 10.133 18.172 1 96.25 11 LYS B N 1
ATOM 2689 C CA . LYS B 1 11 ? -10.492 10.25 19.109 1 96.25 11 LYS B CA 1
ATOM 2690 C C . LYS B 1 11 ? -11.68 9.398 18.656 1 96.25 11 LYS B C 1
ATOM 2692 O O . LYS B 1 11 ? -12.234 9.625 17.578 1 96.25 11 LYS B O 1
ATOM 2697 N N . GLY B 1 12 ? -11.992 8.406 19.391 1 94.31 12 GLY B N 1
ATOM 2698 C CA . GLY B 1 12 ? -13.188 7.621 19.109 1 94.31 12 GLY B CA 1
ATOM 2699 C C . GLY B 1 12 ? -12.922 6.438 18.203 1 94.31 12 GLY B C 1
ATOM 2700 O O . GLY B 1 12 ? -13.75 5.527 18.109 1 94.31 12 GLY B O 1
ATOM 2701 N N . GLN B 1 13 ? -11.844 6.332 17.531 1 95.31 13 GLN B N 1
ATOM 2702 C CA . GLN B 1 13 ? -11.516 5.199 16.672 1 95.31 13 GLN B CA 1
ATOM 2703 C C . GLN B 1 13 ? -11.344 3.92 17.484 1 95.31 13 GLN B C 1
ATOM 2705 O O . GLN B 1 13 ? -10.766 3.943 18.578 1 95.31 13 GLN B O 1
ATOM 2710 N N . THR B 1 14 ? -11.883 2.891 16.938 1 95.88 14 THR B N 1
ATOM 2711 C CA . THR B 1 14 ? -11.719 1.563 17.531 1 95.88 14 THR B CA 1
ATOM 2712 C C . THR B 1 14 ? -10.352 0.98 17.156 1 95.88 14 THR B C 1
ATOM 2714 O O . THR B 1 14 ? -9.625 1.559 16.359 1 95.88 14 THR B O 1
ATOM 2717 N N . GLU B 1 15 ? -10.031 -0.144 17.797 1 97.56 15 GLU B N 1
ATOM 2718 C CA . GLU B 1 15 ? -8.797 -0.852 17.453 1 97.56 15 GLU B CA 1
ATOM 2719 C C . GLU B 1 15 ? -8.781 -1.242 15.977 1 97.56 15 GLU B C 1
ATOM 2721 O O . GLU B 1 15 ? -7.746 -1.122 15.312 1 97.56 15 GLU B O 1
ATOM 2726 N N . ALA B 1 16 ? -9.914 -1.661 15.492 1 96.12 16 ALA B N 1
ATOM 2727 C CA . ALA B 1 16 ? -10.016 -2.047 14.094 1 96.12 16 ALA B CA 1
ATOM 2728 C C . ALA B 1 16 ? -9.719 -0.865 13.172 1 96.12 16 ALA B C 1
ATOM 2730 O O . ALA B 1 16 ? -8.984 -1.004 12.188 1 96.12 16 ALA B O 1
ATOM 2731 N N . GLU B 1 17 ? -10.234 0.25 13.508 1 95.44 17 GLU B N 1
ATOM 2732 C CA . GLU B 1 17 ? -9.992 1.452 12.719 1 95.44 17 GLU B CA 1
ATOM 2733 C C . GLU B 1 17 ? -8.531 1.88 12.789 1 95.44 17 GLU B C 1
ATOM 2735 O O . GLU B 1 17 ? -7.949 2.289 11.781 1 95.44 17 GLU B O 1
ATOM 2740 N N . LEU B 1 18 ? -7.938 1.751 13.93 1 97.94 18 LEU B N 1
ATOM 2741 C CA . LEU B 1 18 ? -6.547 2.141 14.125 1 97.94 18 LEU B CA 1
ATOM 2742 C C . LEU B 1 18 ? -5.609 1.176 13.406 1 97.94 18 LEU B C 1
ATOM 2744 O O . LEU B 1 18 ? -4.445 1.505 13.156 1 97.94 18 LEU B O 1
ATOM 2748 N N . MET B 1 19 ? -6.152 0.002 13.109 1 97.75 19 MET B N 1
ATOM 2749 C CA . MET B 1 19 ? -5.352 -0.969 12.367 1 97.75 19 MET B CA 1
ATOM 2750 C C . MET B 1 19 ? -5.059 -0.47 10.953 1 97.75 19 MET B C 1
ATOM 2752 O O . MET B 1 19 ? -4.047 -0.841 10.359 1 97.75 19 MET B O 1
ATOM 2756 N N . LEU B 1 20 ? -5.875 0.451 10.438 1 96.56 20 LEU B N 1
ATOM 2757 C CA . LEU B 1 20 ? -5.672 0.993 9.094 1 96.56 20 LEU B CA 1
ATOM 2758 C C . LEU B 1 20 ? -4.32 1.689 8.992 1 96.56 20 LEU B C 1
ATOM 2760 O O . LEU B 1 20 ? -3.43 1.226 8.273 1 96.56 20 LEU B O 1
ATOM 2764 N N . PRO B 1 21 ? -4.109 2.727 9.734 1 98.31 21 PRO B N 1
ATOM 2765 C CA . PRO B 1 21 ? -2.803 3.377 9.641 1 98.31 21 PRO B CA 1
ATOM 2766 C C . PRO B 1 21 ? -1.664 2.494 10.141 1 98.31 21 PRO B C 1
ATOM 2768 O O . PRO B 1 21 ? -0.571 2.5 9.57 1 98.31 21 PRO B O 1
ATOM 2771 N N . LEU B 1 22 ? -1.86 1.685 11.188 1 98.56 22 LEU B N 1
ATOM 2772 C CA . LEU B 1 22 ? -0.8 0.888 11.797 1 98.56 22 LEU B CA 1
ATOM 2773 C C . LEU B 1 22 ? -0.312 -0.191 10.836 1 98.56 22 LEU B C 1
ATOM 2775 O O . LEU B 1 22 ? 0.896 -0.396 10.688 1 98.56 22 LEU B O 1
ATOM 2779 N N . SER B 1 23 ? -1.246 -0.875 10.219 1 98 23 SER B N 1
ATOM 2780 C CA . SER B 1 23 ? -0.851 -1.936 9.297 1 98 23 SER B CA 1
ATOM 2781 C C . SER B 1 23 ? -0.166 -1.365 8.055 1 98 23 SER B C 1
ATOM 2783 O O . SER B 1 23 ? 0.728 -1.996 7.488 1 98 23 SER B O 1
ATOM 2785 N N . SER B 1 24 ? -0.563 -0.136 7.629 1 98.44 24 SER B N 1
ATOM 2786 C CA . SER B 1 24 ? 0.103 0.499 6.496 1 98.44 24 SER B CA 1
ATOM 2787 C C . SER B 1 24 ? 1.555 0.832 6.824 1 98.44 24 SER B C 1
ATOM 2789 O O . SER B 1 24 ? 2.418 0.807 5.945 1 98.44 24 SER B O 1
ATOM 2791 N N . ILE B 1 25 ? 1.85 1.15 8.062 1 98.56 25 ILE B N 1
ATOM 2792 C CA . ILE B 1 25 ? 3.221 1.363 8.516 1 98.56 25 ILE B CA 1
ATOM 2793 C C . ILE B 1 25 ? 3.939 0.021 8.633 1 98.56 25 ILE B C 1
ATOM 2795 O O . ILE B 1 25 ? 5.082 -0.12 8.188 1 98.56 25 ILE B O 1
ATOM 2799 N N . TYR B 1 26 ? 3.244 -0.984 9.125 1 98 26 TYR B N 1
ATOM 2800 C CA . TYR B 1 26 ? 3.775 -2.32 9.367 1 98 26 TYR B CA 1
ATOM 2801 C C . TYR B 1 26 ? 4.309 -2.941 8.086 1 98 26 TYR B C 1
ATOM 2803 O O . TYR B 1 26 ? 5.32 -3.645 8.102 1 98 26 TYR B O 1
ATOM 2811 N N . ASN B 1 27 ? 3.674 -2.668 7 1 96.5 27 ASN B N 1
ATOM 2812 C CA . ASN B 1 27 ? 3.977 -3.311 5.723 1 96.5 27 ASN B CA 1
ATOM 2813 C C . ASN B 1 27 ? 5.059 -2.553 4.957 1 96.5 27 ASN B C 1
ATOM 2815 O O . ASN B 1 27 ? 5.406 -2.926 3.834 1 96.5 27 ASN B O 1
ATOM 2819 N N . GLN B 1 28 ? 5.559 -1.495 5.523 1 96.19 28 GLN B N 1
ATOM 2820 C CA . GLN B 1 28 ? 6.535 -0.694 4.793 1 96.19 28 GLN B CA 1
ATOM 2821 C C . GLN B 1 28 ? 7.84 -1.461 4.594 1 96.19 28 GLN B C 1
ATOM 2823 O O . GLN B 1 28 ? 8.297 -2.158 5.504 1 96.19 28 GLN B O 1
ATOM 2828 N N . ILE B 1 29 ? 8.406 -1.342 3.451 1 92.31 29 ILE B N 1
ATOM 2829 C CA . ILE B 1 29 ? 9.648 -2.014 3.096 1 92.31 29 ILE B CA 1
ATOM 2830 C C . ILE B 1 29 ? 10.711 -0.977 2.729 1 92.31 29 ILE B C 1
ATOM 2832 O O . ILE B 1 29 ? 10.391 0.192 2.5 1 92.31 29 ILE B O 1
ATOM 2836 N N . GLY B 1 30 ? 11.969 -1.339 2.674 1 88.69 30 GLY B N 1
ATOM 2837 C CA . GLY B 1 30 ? 13.07 -0.482 2.27 1 88.69 30 GLY B CA 1
ATOM 2838 C C . GLY B 1 30 ? 13.562 0.43 3.379 1 88.69 30 GLY B C 1
ATOM 2839 O O . GLY B 1 30 ? 14.469 1.238 3.172 1 88.69 30 GLY B O 1
ATOM 2840 N N . VAL B 1 31 ? 12.898 0.365 4.504 1 91.94 31 VAL B N 1
ATOM 2841 C CA . VAL B 1 31 ? 13.305 1.153 5.664 1 91.94 31 VAL B CA 1
ATOM 2842 C C . VAL B 1 31 ? 13.484 0.238 6.871 1 91.94 31 VAL B C 1
ATOM 2844 O O . VAL B 1 31 ? 12.859 -0.818 6.961 1 91.94 31 VAL B O 1
ATOM 2847 N N . ASP B 1 32 ? 14.359 0.584 7.719 1 92.62 32 ASP B N 1
ATOM 2848 C CA . ASP B 1 32 ? 14.508 -0.1 9 1 92.62 32 ASP B CA 1
ATOM 2849 C C . ASP B 1 32 ? 13.453 0.385 10 1 92.62 32 ASP B C 1
ATOM 2851 O O . ASP B 1 32 ? 13.617 1.439 10.617 1 92.62 32 ASP B O 1
ATOM 2855 N N . LEU B 1 33 ? 12.469 -0.395 10.266 1 94.81 33 LEU B N 1
ATOM 2856 C CA . LEU B 1 33 ? 11.344 0.017 11.094 1 94.81 33 LEU B CA 1
ATOM 2857 C C . LEU B 1 33 ? 11.766 0.174 12.547 1 94.81 33 LEU B C 1
ATOM 2859 O O . LEU B 1 33 ? 11.055 0.797 13.344 1 94.81 33 LEU B O 1
ATOM 2863 N N . SER B 1 34 ? 12.875 -0.379 12.867 1 95.56 34 SER B N 1
ATOM 2864 C CA . SER B 1 34 ? 13.375 -0.188 14.227 1 95.56 34 SER B CA 1
ATOM 2865 C C . SER B 1 34 ? 13.82 1.252 14.453 1 95.56 34 SER B C 1
ATOM 2867 O O . SER B 1 34 ? 14.008 1.674 15.594 1 95.56 34 SER B O 1
ATOM 2869 N N . GLN B 1 35 ? 13.961 1.962 13.414 1 96.38 35 GLN B N 1
ATOM 2870 C CA . GLN B 1 35 ? 14.391 3.354 13.508 1 96.38 35 GLN B CA 1
ATOM 2871 C C . GLN B 1 35 ? 13.188 4.289 13.609 1 96.38 35 GLN B C 1
ATOM 2873 O O . GLN B 1 35 ? 13.336 5.512 13.531 1 96.38 35 GLN B O 1
ATOM 2878 N N . LEU B 1 36 ? 12.086 3.76 13.703 1 96.88 36 LEU B N 1
ATOM 2879 C CA . LEU B 1 36 ? 10.898 4.59 13.891 1 96.88 36 LEU B CA 1
ATOM 2880 C C . LEU B 1 36 ? 10.117 4.152 15.117 1 96.88 36 LEU B C 1
ATOM 2882 O O . LEU B 1 36 ? 10.273 3.023 15.594 1 96.88 36 LEU B O 1
ATOM 2886 N N . ASP B 1 37 ? 9.391 5.035 15.703 1 98.12 37 ASP B N 1
ATOM 2887 C CA . ASP B 1 37 ? 8.391 4.727 16.719 1 98.12 37 ASP B CA 1
ATOM 2888 C C . ASP B 1 37 ? 7.07 5.438 16.422 1 98.12 37 ASP B C 1
ATOM 2890 O O . ASP B 1 37 ? 7.031 6.371 15.617 1 98.12 37 ASP B O 1
ATOM 2894 N N . ILE B 1 38 ? 6.027 4.852 16.875 1 98.81 38 ILE B N 1
ATOM 2895 C CA . ILE B 1 38 ? 4.68 5.348 16.641 1 98.81 38 ILE B CA 1
ATOM 2896 C C . ILE B 1 38 ? 4.074 5.848 17.953 1 98.81 38 ILE B C 1
ATOM 2898 O O . ILE B 1 38 ? 4.141 5.164 18.984 1 98.81 38 ILE B O 1
ATOM 2902 N N . HIS B 1 39 ? 3.543 7.008 17.969 1 98.88 39 HIS B N 1
ATOM 2903 C CA . HIS B 1 39 ? 2.83 7.566 19.109 1 98.88 39 HIS B CA 1
ATOM 2904 C C . HIS B 1 39 ? 1.343 7.715 18.812 1 98.88 39 HIS B C 1
ATOM 2906 O O . HIS B 1 39 ? 0.938 8.633 18.094 1 98.88 39 HIS B O 1
ATOM 2912 N N . LEU B 1 40 ? 0.559 6.793 19.359 1 98.75 40 LEU B N 1
ATOM 2913 C CA . LEU B 1 40 ? -0.897 6.867 19.328 1 98.75 40 LEU B CA 1
ATOM 2914 C C . LEU B 1 40 ? -1.421 7.758 20.438 1 98.75 40 LEU B C 1
ATOM 2916 O O . LEU B 1 40 ? -1.313 7.406 21.625 1 98.75 40 LEU B O 1
ATOM 2920 N N . VAL B 1 41 ? -1.977 8.883 20.094 1 98.81 41 VAL B N 1
ATOM 2921 C CA . VAL B 1 41 ? -2.426 9.836 21.094 1 98.81 41 VAL B CA 1
ATOM 2922 C C . VAL B 1 41 ? -3.951 9.914 21.094 1 98.81 41 VAL B C 1
ATOM 2924 O O . VAL B 1 41 ? -4.547 10.492 20.188 1 98.81 41 VAL B O 1
ATOM 2927 N N . ASN B 1 42 ? -4.574 9.383 22.141 1 98.69 42 ASN B N 1
ATOM 2928 C CA . ASN B 1 42 ? -6.02 9.414 22.328 1 98.69 42 ASN B CA 1
ATOM 2929 C C . ASN B 1 42 ? -6.484 10.758 22.906 1 98.69 42 ASN B C 1
ATOM 2931 O O . ASN B 1 42 ? -6.246 11.047 24.078 1 98.69 42 ASN B O 1
ATOM 2935 N N . ASP B 1 43 ? -7.148 11.477 22.141 1 97.81 43 ASP B N 1
ATOM 2936 C CA . ASP B 1 43 ? -7.582 12.828 22.469 1 97.81 43 ASP B CA 1
ATOM 2937 C C . ASP B 1 43 ? -8.961 12.82 23.125 1 97.81 43 ASP B C 1
ATOM 2939 O O . ASP B 1 43 ? -9.906 13.414 22.594 1 97.81 43 ASP B O 1
ATOM 2943 N N . GLY B 1 44 ? -9.078 12.156 24.266 1 97.62 44 GLY B N 1
ATOM 2944 C CA . GLY B 1 44 ? -10.281 12.172 25.062 1 97.62 44 GLY B CA 1
ATOM 2945 C C . GLY B 1 44 ? -11.297 11.125 24.656 1 97.62 44 GLY B C 1
ATOM 2946 O O . GLY B 1 44 ? -12.461 11.195 25.047 1 97.62 44 GLY B O 1
ATOM 2947 N N . GLY B 1 45 ? -10.984 10.203 23.75 1 96 45 GLY B N 1
ATOM 2948 C CA . GLY B 1 45 ? -11.875 9.117 23.375 1 96 45 GLY B CA 1
ATOM 2949 C C . GLY B 1 45 ? -11.812 7.934 24.312 1 96 45 GLY B C 1
ATOM 2950 O O . GLY B 1 45 ? -11.141 7.988 25.344 1 96 45 GLY B O 1
ATOM 2951 N N . LYS B 1 46 ? -12.531 6.934 24 1 96.31 46 LYS B N 1
ATOM 2952 C CA . LYS B 1 46 ? -12.531 5.711 24.797 1 96.31 46 LYS B CA 1
ATOM 2953 C C . LYS B 1 46 ? -11.172 5.027 24.766 1 96.31 46 LYS B C 1
ATOM 2955 O O . LYS B 1 46 ? -10.508 5 23.719 1 96.31 46 LYS B O 1
ATOM 2960 N N . THR B 1 47 ? -10.836 4.449 25.906 1 97.25 47 THR B N 1
ATOM 2961 C CA . THR B 1 47 ? -9.594 3.688 26 1 97.25 47 THR B CA 1
ATOM 2962 C C . THR B 1 47 ? -9.641 2.475 25.062 1 97.25 47 THR B C 1
ATOM 2964 O O . THR B 1 47 ? -10.672 1.799 24.969 1 97.25 47 THR B O 1
ATOM 2967 N N . ILE B 1 48 ? -8.547 2.203 24.438 1 96.38 48 ILE B N 1
ATOM 2968 C CA . ILE B 1 48 ? -8.523 1.064 23.531 1 96.38 48 ILE B CA 1
ATOM 2969 C C . ILE B 1 48 ? -7.727 -0.078 24.141 1 96.38 48 ILE B C 1
ATOM 2971 O O . ILE B 1 48 ? -6.953 0.134 25.094 1 96.38 48 ILE B O 1
ATOM 2975 N N . ASP B 1 49 ? -7.926 -1.302 23.656 1 96.44 49 ASP B N 1
ATOM 2976 C CA . ASP B 1 49 ? -7.184 -2.492 24.062 1 96.44 49 ASP B CA 1
ATOM 2977 C C . ASP B 1 49 ? -5.93 -2.676 23.219 1 96.44 49 ASP B C 1
ATOM 2979 O O . ASP B 1 49 ? -5.988 -3.246 22.125 1 96.44 49 ASP B O 1
ATOM 2983 N N . LEU B 1 50 ? -4.781 -2.391 23.75 1 95.5 50 LEU B N 1
ATOM 2984 C CA . LEU B 1 50 ? -3.516 -2.379 23.016 1 95.5 50 LEU B CA 1
ATOM 2985 C C . LEU B 1 50 ? -3.104 -3.793 22.625 1 95.5 50 LEU B C 1
ATOM 2987 O O . LEU B 1 50 ? -2.262 -3.975 21.75 1 95.5 50 LEU B O 1
ATOM 2991 N N . SER B 1 51 ? -3.633 -4.746 23.344 1 95.94 51 SER B N 1
ATOM 2992 C CA . SER B 1 51 ? -3.248 -6.121 23.047 1 95.94 51 SER B CA 1
ATOM 2993 C C . SER B 1 51 ? -3.688 -6.539 21.656 1 95.94 51 SER B C 1
ATOM 2995 O O . SER B 1 51 ? -3.17 -7.512 21.094 1 95.94 51 SER B O 1
ATOM 2997 N N . LYS B 1 52 ? -4.664 -5.816 21.109 1 95.44 52 LYS B N 1
ATOM 2998 C CA . LYS B 1 52 ? -5.137 -6.086 19.75 1 95.44 52 LYS B CA 1
ATOM 2999 C C . LYS B 1 52 ? -4.039 -5.824 18.719 1 95.44 52 LYS B C 1
ATOM 3001 O O . LYS B 1 52 ? -4.129 -6.273 17.578 1 95.44 52 LYS B O 1
ATOM 3006 N N . PHE B 1 53 ? -2.969 -5.109 19.141 1 96.88 53 PHE B N 1
ATOM 3007 C CA . PHE B 1 53 ? -1.896 -4.758 18.219 1 96.88 53 PHE B CA 1
ATOM 3008 C C . PHE B 1 53 ? -0.649 -5.59 18.484 1 96.88 53 PHE B C 1
ATOM 3010 O O . PHE B 1 53 ? 0.412 -5.34 17.922 1 96.88 53 PHE B O 1
ATOM 3017 N N . ASP B 1 54 ? -0.75 -6.613 19.359 1 95.88 54 ASP B N 1
ATOM 3018 C CA . ASP B 1 54 ? 0.391 -7.445 19.719 1 95.88 54 ASP B CA 1
ATOM 3019 C C . ASP B 1 54 ? 1.008 -8.109 18.5 1 95.88 54 ASP B C 1
ATOM 3021 O O . ASP B 1 54 ? 2.221 -8.32 18.438 1 95.88 54 ASP B O 1
ATOM 3025 N N . VAL B 1 55 ? 0.234 -8.398 17.578 1 96.25 55 VAL B N 1
ATOM 3026 C CA . VAL B 1 55 ? 0.679 -9.117 16.375 1 96.25 55 VAL B CA 1
ATOM 3027 C C . VAL B 1 55 ? 1.634 -8.234 15.57 1 96.25 55 VAL B C 1
ATOM 3029 O O . VAL B 1 55 ? 2.393 -8.742 14.742 1 96.25 55 VAL B O 1
ATOM 3032 N N . LEU B 1 56 ? 1.649 -6.918 15.844 1 97.38 56 LEU B N 1
ATOM 3033 C CA . LEU B 1 56 ? 2.498 -5.98 15.117 1 97.38 56 LEU B CA 1
ATOM 3034 C C . LEU B 1 56 ? 3.799 -5.727 15.875 1 97.38 56 LEU B C 1
ATOM 3036 O O . LEU B 1 56 ? 4.68 -5.023 15.375 1 97.38 56 LEU B O 1
ATOM 3040 N N . ALA B 1 57 ? 3.98 -6.262 17.047 1 95.69 57 ALA B N 1
ATOM 3041 C CA . ALA B 1 57 ? 5 -5.859 18.016 1 95.69 57 ALA B CA 1
ATOM 3042 C C . ALA B 1 57 ? 6.395 -6.27 17.531 1 95.69 57 ALA B C 1
ATOM 3044 O O . ALA B 1 57 ? 7.398 -5.758 18.031 1 95.69 57 ALA B O 1
ATOM 3045 N N . ASP B 1 58 ? 6.469 -7.219 16.641 1 94.69 58 ASP B N 1
ATOM 3046 C CA . ASP B 1 58 ? 7.773 -7.664 16.156 1 94.69 58 ASP B CA 1
ATOM 3047 C C . ASP B 1 58 ? 8.461 -6.574 15.336 1 94.69 58 ASP B C 1
ATOM 3049 O O . ASP B 1 58 ? 9.688 -6.551 15.234 1 94.69 58 ASP B O 1
ATOM 3053 N N . ARG B 1 59 ? 7.613 -5.648 14.758 1 95.19 59 ARG B N 1
ATOM 3054 C CA . ARG B 1 59 ? 8.195 -4.66 13.852 1 95.19 59 ARG B CA 1
ATOM 3055 C C . ARG B 1 59 ? 7.938 -3.242 14.352 1 95.19 59 ARG B C 1
ATOM 3057 O O . ARG B 1 59 ? 8.688 -2.316 14.031 1 95.19 59 ARG B O 1
ATOM 3064 N N . LEU B 1 60 ? 6.836 -3.088 15.062 1 97.81 60 LEU B N 1
ATOM 3065 C CA . LEU B 1 60 ? 6.441 -1.726 15.406 1 97.81 60 LEU B CA 1
ATOM 3066 C C . LEU B 1 60 ? 6.637 -1.459 16.891 1 97.81 60 LEU B C 1
ATOM 3068 O O . LEU B 1 60 ? 6.309 -2.305 17.734 1 97.81 60 LEU B O 1
ATOM 3072 N N . GLU B 1 61 ? 7.223 -0.38 17.219 1 98.12 61 GLU B N 1
ATOM 3073 C CA . GLU B 1 61 ? 7.246 0.174 18.562 1 98.12 61 GLU B CA 1
ATOM 3074 C C . GLU B 1 61 ? 6.141 1.209 18.75 1 98.12 61 GLU B C 1
ATOM 3076 O O . GLU B 1 61 ? 6.242 2.332 18.266 1 98.12 61 GLU B O 1
ATOM 3081 N N . ILE B 1 62 ? 5.082 0.808 19.484 1 98.25 62 ILE B N 1
ATOM 3082 C CA . ILE B 1 62 ? 3.896 1.646 19.625 1 98.25 62 ILE B CA 1
ATOM 3083 C C . ILE B 1 62 ? 3.818 2.186 21.062 1 98.25 62 ILE B C 1
ATOM 3085 O O . ILE B 1 62 ? 3.844 1.417 22.016 1 98.25 62 ILE B O 1
ATOM 3089 N N . HIS B 1 63 ? 3.826 3.473 21.203 1 98.44 63 HIS B N 1
ATOM 3090 C CA . HIS B 1 63 ? 3.562 4.164 22.469 1 98.44 63 HIS B CA 1
ATOM 3091 C C . HIS B 1 63 ? 2.143 4.715 22.5 1 98.44 63 HIS B C 1
ATOM 3093 O O . HIS B 1 63 ? 1.729 5.445 21.594 1 98.44 63 HIS B O 1
ATOM 3099 N N . TYR B 1 64 ? 1.396 4.367 23.516 1 98.31 64 TYR B N 1
ATOM 3100 C CA . TYR B 1 64 ? 0.007 4.785 23.672 1 98.31 64 TYR B CA 1
ATOM 3101 C C . TYR B 1 64 ? -0.118 5.871 24.734 1 98.31 64 TYR B C 1
ATOM 3103 O O . TYR B 1 64 ? 0.449 5.75 25.812 1 98.31 64 TYR B O 1
ATOM 3111 N N . HIS B 1 65 ? -0.806 6.957 24.359 1 98.5 65 HIS B N 1
ATOM 3112 C CA . HIS B 1 65 ? -1.042 8.086 25.25 1 98.5 65 HIS B CA 1
ATOM 3113 C C . HIS B 1 65 ? -2.525 8.43 25.328 1 98.5 65 HIS B C 1
ATOM 3115 O O . HIS B 1 65 ? -3.25 8.305 24.328 1 98.5 65 HIS B O 1
ATOM 3121 N N . GLU B 1 66 ? -2.965 8.828 26.516 1 98.31 66 GLU B N 1
ATOM 3122 C CA . GLU B 1 66 ? -4.309 9.367 26.719 1 98.31 66 GLU B CA 1
ATOM 3123 C C . GLU B 1 66 ? -4.262 10.773 27.297 1 98.31 66 GLU B C 1
ATOM 3125 O O . GLU B 1 66 ? -3.619 11 28.328 1 98.31 66 GLU B O 1
ATOM 3130 N N . ILE B 1 67 ? -4.926 11.594 26.656 1 98.38 67 ILE B N 1
ATOM 3131 C CA . ILE B 1 67 ? -4.98 12.969 27.141 1 98.38 67 ILE B CA 1
ATOM 3132 C C . ILE B 1 67 ? -6.426 13.461 27.125 1 98.38 67 ILE B C 1
ATOM 3134 O O . ILE B 1 67 ? -7.285 12.867 26.469 1 98.38 67 ILE B O 1
ATOM 3138 N N . PRO B 1 68 ? -6.734 14.578 27.938 1 97.38 68 PRO B N 1
ATOM 3139 C CA . PRO B 1 68 ? -8.062 15.18 27.812 1 97.38 68 PRO B CA 1
ATOM 3140 C C . PRO B 1 68 ? -8.328 15.734 26.406 1 97.38 68 PRO B C 1
ATOM 3142 O O . PRO B 1 68 ? -7.387 16.125 25.703 1 97.38 68 PRO B O 1
ATOM 3145 N N . ASN B 1 69 ? -9.547 15.734 26.047 1 96.69 69 ASN B N 1
ATOM 3146 C CA . ASN B 1 69 ? -9.922 16.25 24.734 1 96.69 69 ASN B CA 1
ATOM 3147 C C . ASN B 1 69 ? -9.453 17.688 24.547 1 96.69 69 ASN B C 1
ATOM 3149 O O . ASN B 1 69 ? -9.828 18.578 25.328 1 96.69 69 ASN B O 1
ATOM 3153 N N . GLY B 1 70 ? -8.617 17.953 23.625 1 95.5 70 GLY B N 1
ATOM 3154 C CA . GLY B 1 70 ? -8.125 19.281 23.297 1 95.5 70 GLY B CA 1
ATOM 3155 C C . GLY B 1 70 ? -8.078 19.547 21.812 1 95.5 70 GLY B C 1
ATOM 3156 O O . GLY B 1 70 ? -7.75 20.656 21.391 1 95.5 70 GLY B O 1
ATOM 3157 N N . GLY B 1 71 ? -8.398 18.531 21.016 1 94.94 71 GLY B N 1
ATOM 3158 C CA . GLY B 1 71 ? -8.359 18.672 19.578 1 94.94 71 GLY B CA 1
ATOM 3159 C C . GLY B 1 71 ? -7.125 18.062 18.953 1 94.94 71 GLY B C 1
ATOM 3160 O O . GLY B 1 71 ? -6.148 17.766 19.641 1 94.94 71 GLY B O 1
ATOM 3161 N N . PRO B 1 72 ? -7.145 17.891 17.672 1 94.88 72 PRO B N 1
ATOM 3162 C CA . PRO B 1 72 ? -6.047 17.203 16.984 1 94.88 72 PRO B CA 1
ATOM 3163 C C . PRO B 1 72 ? -4.711 17.922 17.125 1 94.88 72 PRO B C 1
ATOM 3165 O O . PRO B 1 72 ? -3.664 17.281 17.219 1 94.88 72 PRO B O 1
ATOM 3168 N N . GLY B 1 73 ? -4.719 19.281 17.125 1 96.88 73 GLY B N 1
ATOM 3169 C CA . GLY B 1 73 ? -3.486 20.031 17.312 1 96.88 73 GLY B CA 1
ATOM 3170 C C . GLY B 1 73 ? -2.812 19.734 18.641 1 96.88 73 GLY B C 1
ATOM 3171 O O . GLY B 1 73 ? -1.603 19.5 18.688 1 96.88 73 GLY B O 1
ATOM 3172 N N . VAL B 1 74 ? -3.637 19.719 19.672 1 97.62 74 VAL B N 1
ATOM 3173 C CA . VAL B 1 74 ? -3.133 19.438 21 1 97.62 74 VAL B CA 1
ATOM 3174 C C . VAL B 1 74 ? -2.576 18.016 21.062 1 97.62 74 VAL B C 1
ATOM 3176 O O . VAL B 1 74 ? -1.522 17.781 21.656 1 97.62 74 VAL B O 1
ATOM 3179 N N . ALA B 1 75 ? -3.24 17.109 20.453 1 98.38 75 ALA B N 1
ATOM 3180 C CA . ALA B 1 75 ? -2.809 15.711 20.422 1 98.38 75 ALA B CA 1
ATOM 3181 C C . ALA B 1 75 ? -1.49 15.562 19.672 1 98.38 75 ALA B C 1
ATOM 3183 O O . ALA B 1 75 ? -0.585 14.852 20.125 1 98.38 75 ALA B O 1
ATOM 3184 N N . ARG B 1 76 ? -1.374 16.188 18.5 1 98.69 76 ARG B N 1
ATOM 3185 C CA . ARG B 1 76 ? -0.137 16.156 17.734 1 98.69 76 ARG B CA 1
ATOM 3186 C C . ARG B 1 76 ? 1.027 16.734 18.531 1 98.69 76 ARG B C 1
ATOM 3188 O O . ARG B 1 76 ? 2.119 16.156 18.547 1 98.69 76 ARG B O 1
ATOM 3195 N N . GLN B 1 77 ? 0.712 17.859 19.234 1 98.75 77 GLN B N 1
ATOM 3196 C CA . GLN B 1 77 ? 1.762 18.484 20.031 1 98.75 77 GLN B CA 1
ATOM 3197 C C . GLN B 1 77 ? 2.221 17.562 21.156 1 98.75 77 GLN B C 1
ATOM 3199 O O . GLN B 1 77 ? 3.416 17.453 21.438 1 98.75 77 GLN B O 1
ATOM 3204 N N . TYR B 1 78 ? 1.261 16.906 21.75 1 98.81 78 TYR B N 1
ATOM 3205 C CA . TYR B 1 78 ? 1.597 15.961 22.812 1 98.81 78 TYR B CA 1
ATOM 3206 C C . TYR B 1 78 ? 2.521 14.867 22.281 1 98.81 78 TYR B C 1
ATOM 3208 O O . TYR B 1 78 ? 3.494 14.5 22.938 1 98.81 78 TYR B O 1
ATOM 3216 N N . GLY B 1 79 ? 2.23 14.344 21.109 1 98.81 79 GLY B N 1
ATOM 3217 C CA . GLY B 1 79 ? 3.088 13.352 20.484 1 98.81 79 GLY B CA 1
ATOM 3218 C C . GLY B 1 79 ? 4.496 13.852 20.234 1 98.81 79 GLY B C 1
ATOM 3219 O O . GLY B 1 79 ? 5.469 13.125 20.469 1 98.81 79 GLY B O 1
ATOM 3220 N N . ILE B 1 80 ? 4.598 15.078 19.734 1 98.75 80 ILE B N 1
ATOM 3221 C CA . ILE B 1 80 ? 5.906 15.688 19.516 1 98.75 80 ILE B CA 1
ATOM 3222 C C . ILE B 1 80 ? 6.668 15.742 20.844 1 98.75 80 ILE B C 1
ATOM 3224 O O . ILE B 1 80 ? 7.816 15.297 20.922 1 98.75 80 ILE B O 1
ATOM 3228 N N . ASP B 1 81 ? 5.957 16.219 21.891 1 98.75 81 ASP B N 1
ATOM 3229 C CA . ASP B 1 81 ? 6.59 16.469 23.188 1 98.75 81 ASP B CA 1
ATOM 3230 C C . ASP B 1 81 ? 7.016 15.172 23.859 1 98.75 81 ASP B C 1
ATOM 3232 O O . ASP B 1 81 ? 7.914 15.164 24.703 1 98.75 81 ASP B O 1
ATOM 3236 N N . ASN B 1 82 ? 6.434 14.062 23.484 1 98.62 82 ASN B N 1
ATOM 3237 C CA . ASN B 1 82 ? 6.688 12.805 24.172 1 98.62 82 ASN B CA 1
ATOM 3238 C C . ASN B 1 82 ? 7.418 11.812 23.266 1 98.62 82 ASN B C 1
ATOM 3240 O O . ASN B 1 82 ? 7.387 10.602 23.516 1 98.62 82 ASN B O 1
ATOM 3244 N N . SER B 1 83 ? 8.008 12.273 22.25 1 98.38 83 SER B N 1
ATOM 3245 C CA . SER B 1 83 ? 8.828 11.453 21.359 1 98.38 83 SER B CA 1
ATOM 3246 C C . SER B 1 83 ? 10.234 12.031 21.219 1 98.38 83 SER B C 1
ATOM 3248 O O . SER B 1 83 ? 10.477 13.18 21.594 1 98.38 83 SER B O 1
ATOM 3250 N N . ILE B 1 84 ? 11.156 11.211 20.844 1 97.44 84 ILE B N 1
ATOM 3251 C CA . ILE B 1 84 ? 12.531 11.609 20.562 1 97.44 84 ILE B CA 1
ATOM 3252 C C . ILE B 1 84 ? 12.992 11.016 19.234 1 97.44 84 ILE B C 1
ATOM 3254 O O . ILE B 1 84 ? 13.141 9.797 19.125 1 97.44 84 ILE B O 1
ATOM 3258 N N . SER B 1 85 ? 13.148 11.844 18.25 1 98.5 85 SER B N 1
ATOM 3259 C CA . SER B 1 85 ? 13.562 11.414 16.922 1 98.5 85 SER B CA 1
ATOM 3260 C C . SER B 1 85 ? 14.188 12.562 16.141 1 98.5 85 SER B C 1
ATOM 3262 O O . SER B 1 85 ? 14.109 13.719 16.562 1 98.5 85 SER B O 1
ATOM 3264 N N . GLU B 1 86 ? 14.805 12.281 15.102 1 98.69 86 GLU B N 1
ATOM 3265 C CA . GLU B 1 86 ? 15.367 13.297 14.219 1 98.69 86 GLU B CA 1
ATOM 3266 C C . GLU B 1 86 ? 14.266 14.023 13.445 1 98.69 86 GLU B C 1
ATOM 3268 O O . GLU B 1 86 ? 14.297 15.242 13.305 1 98.69 86 GLU B O 1
ATOM 3273 N N . TYR B 1 87 ? 13.297 13.281 12.938 1 98.88 87 TYR B N 1
ATOM 3274 C CA . TYR B 1 87 ? 12.18 13.828 12.18 1 98.88 87 TYR B CA 1
ATOM 3275 C C . TYR B 1 87 ? 10.852 13.469 12.828 1 98.88 87 TYR B C 1
ATOM 3277 O O . TYR B 1 87 ? 10.781 12.539 13.641 1 98.88 87 TYR B O 1
ATOM 3285 N N . ILE B 1 88 ? 9.82 14.219 12.445 1 98.81 88 ILE B N 1
ATOM 3286 C CA . ILE B 1 88 ? 8.438 13.992 12.852 1 98.81 88 ILE B CA 1
ATOM 3287 C C . ILE B 1 88 ? 7.566 13.766 11.617 1 98.81 88 ILE B C 1
ATOM 3289 O O . ILE B 1 88 ? 7.715 14.461 10.609 1 98.81 88 ILE B O 1
ATOM 3293 N N . MET B 1 89 ? 6.723 12.828 11.664 1 98.88 89 MET B N 1
ATOM 3294 C CA . MET B 1 89 ? 5.699 12.586 10.648 1 98.88 89 MET B CA 1
ATOM 3295 C C . MET B 1 89 ? 4.32 12.461 11.289 1 98.88 89 MET B C 1
ATOM 3297 O O . MET B 1 89 ? 4.18 11.867 12.359 1 98.88 89 MET B O 1
ATOM 3301 N N . PHE B 1 90 ? 3.332 13.039 10.656 1 98.88 90 PHE B N 1
ATOM 3302 C CA . PHE B 1 90 ? 1.955 12.883 11.117 1 98.88 90 PHE B CA 1
ATOM 3303 C C . PHE B 1 90 ? 1.173 11.969 10.18 1 98.88 90 PHE B C 1
ATOM 3305 O O . PHE B 1 90 ? 1.331 12.039 8.961 1 98.88 90 PHE B O 1
ATOM 3312 N N . ILE B 1 91 ? 0.363 11.109 10.758 1 98.75 91 ILE B N 1
ATOM 3313 C CA . ILE B 1 91 ? -0.633 10.312 10.047 1 98.75 91 ILE B CA 1
ATOM 3314 C C . ILE B 1 91 ? -1.969 10.375 10.781 1 98.75 91 ILE B C 1
ATOM 3316 O O . ILE B 1 91 ? -2.031 10.133 11.992 1 98.75 91 ILE B O 1
ATOM 3320 N N . ASP B 1 92 ? -2.975 10.797 10.07 1 97.38 92 ASP B N 1
ATOM 3321 C CA . ASP B 1 92 ? -4.297 10.781 10.688 1 97.38 92 ASP B CA 1
ATOM 3322 C C . ASP B 1 92 ? -4.785 9.352 10.906 1 97.38 92 ASP B C 1
ATOM 3324 O O . ASP B 1 92 ? -4.508 8.469 10.094 1 97.38 92 ASP B O 1
ATOM 3328 N N . ALA B 1 93 ? -5.594 9.156 11.914 1 97.19 93 ALA B N 1
ATOM 3329 C CA . ALA B 1 93 ? -5.996 7.828 12.367 1 97.19 93 ALA B CA 1
ATOM 3330 C C . ALA B 1 93 ? -6.902 7.152 11.344 1 97.19 93 ALA B C 1
ATOM 3332 O O . ALA B 1 93 ? -7.105 5.934 11.391 1 97.19 93 ALA B O 1
ATOM 3333 N N . ASP B 1 94 ? -7.531 7.926 10.477 1 95.19 94 ASP B N 1
ATOM 3334 C CA . ASP B 1 94 ? -8.461 7.363 9.508 1 95.19 94 ASP B CA 1
ATOM 3335 C C . ASP B 1 94 ? -7.855 7.34 8.102 1 95.19 94 ASP B C 1
ATOM 3337 O O . ASP B 1 94 ? -8.578 7.277 7.109 1 95.19 94 ASP B O 1
ATOM 3341 N N . ASP B 1 95 ? -6.539 7.449 8 1 96.94 95 ASP B N 1
ATOM 3342 C CA . ASP B 1 95 ? -5.836 7.41 6.723 1 96.94 95 ASP B CA 1
ATOM 3343 C C . ASP B 1 95 ? -4.785 6.305 6.711 1 96.94 95 ASP B C 1
ATOM 3345 O O . ASP B 1 95 ? -4.637 5.57 7.691 1 96.94 95 ASP B O 1
ATOM 3349 N N . VAL B 1 96 ? -4.078 6.184 5.531 1 97.75 96 VAL B N 1
ATOM 3350 C CA . VAL B 1 96 ? -3.082 5.129 5.371 1 97.75 96 VAL B CA 1
ATOM 3351 C C . VAL B 1 96 ? -1.947 5.625 4.477 1 97.75 96 VAL B C 1
ATOM 3353 O O . VAL B 1 96 ? -2.121 6.574 3.711 1 97.75 96 VAL B O 1
ATOM 3356 N N . LEU B 1 97 ? -0.79 5.012 4.656 1 98.62 97 LEU B N 1
ATOM 3357 C CA . LEU B 1 97 ? 0.235 5.145 3.625 1 98.62 97 LEU B CA 1
ATOM 3358 C C . LEU B 1 97 ? -0.201 4.465 2.332 1 98.62 97 LEU B C 1
ATOM 3360 O O . LEU B 1 97 ? -0.784 3.379 2.363 1 98.62 97 LEU B O 1
ATOM 3364 N N . TYR B 1 98 ? 0.064 5.027 1.192 1 97.62 98 TYR B N 1
ATOM 3365 C CA . TYR B 1 98 ? -0.533 4.652 -0.084 1 97.62 98 TYR B CA 1
ATOM 3366 C C . TYR B 1 98 ? 0.017 3.316 -0.572 1 97.62 98 TYR B C 1
ATOM 3368 O O . TYR B 1 98 ? -0.722 2.494 -1.118 1 97.62 98 TYR B O 1
ATOM 3376 N N . TYR B 1 99 ? 1.323 3.092 -0.458 1 97.31 99 TYR B N 1
ATOM 3377 C CA . TYR B 1 99 ? 1.954 1.879 -0.967 1 97.31 99 TYR B CA 1
ATOM 3378 C C . TYR B 1 99 ? 3.059 1.404 -0.03 1 97.31 99 TYR B C 1
ATOM 3380 O O . TYR B 1 99 ? 3.463 2.131 0.881 1 97.31 99 TYR B O 1
ATOM 3388 N N . VAL B 1 100 ? 3.576 0.244 -0.126 1 96.25 100 VAL B N 1
ATOM 3389 C CA . VAL B 1 100 ? 4.438 -0.422 0.846 1 96.25 100 VAL B CA 1
ATOM 3390 C C . VAL B 1 100 ? 5.824 0.22 0.836 1 96.25 100 VAL B C 1
ATOM 3392 O O . VAL B 1 100 ? 6.637 -0.036 1.725 1 96.25 100 VAL B O 1
ATOM 3395 N N . GLY B 1 101 ? 6.148 1.044 -0.082 1 94.69 101 GLY B N 1
ATOM 3396 C CA . GLY B 1 101 ? 7.426 1.74 -0.127 1 94.69 101 GLY B CA 1
ATOM 3397 C C . GLY B 1 101 ? 7.309 3.217 0.2 1 94.69 101 GLY B C 1
ATOM 3398 O O . GLY B 1 101 ? 8.188 4.008 -0.15 1 94.69 101 GLY B O 1
ATOM 3399 N N . ALA B 1 102 ? 6.27 3.635 0.835 1 97.12 102 ALA B N 1
ATOM 3400 C CA . ALA B 1 102 ? 5.906 5.043 0.971 1 97.12 102 ALA B CA 1
ATOM 3401 C C . ALA B 1 102 ? 6.887 5.773 1.886 1 97.12 102 ALA B C 1
ATOM 3403 O O . ALA B 1 102 ? 7.086 6.984 1.754 1 97.12 102 ALA B O 1
ATOM 3404 N N . LEU B 1 103 ? 7.543 5.086 2.832 1 97.62 103 LEU B N 1
ATOM 3405 C CA . LEU B 1 103 ? 8.422 5.734 3.793 1 97.62 103 LEU B CA 1
ATOM 3406 C C . LEU B 1 103 ? 9.836 5.859 3.238 1 97.62 103 LEU B C 1
ATOM 3408 O O . LEU B 1 103 ? 10.625 6.688 3.703 1 97.62 103 LEU B O 1
ATOM 3412 N N . TRP B 1 104 ? 10.164 5.094 2.205 1 94.25 104 TRP B N 1
ATOM 3413 C CA . TRP B 1 104 ? 11.539 4.992 1.722 1 94.25 104 TRP B CA 1
ATOM 3414 C C . TRP B 1 104 ? 12.023 6.328 1.168 1 94.25 104 TRP B C 1
ATOM 3416 O O . TRP B 1 104 ? 13.133 6.766 1.468 1 94.25 104 TRP B O 1
ATOM 3426 N N . PRO B 1 105 ? 11.211 6.996 0.322 1 95.69 105 PRO B N 1
ATOM 3427 C CA . PRO B 1 105 ? 11.703 8.273 -0.205 1 95.69 105 PRO B CA 1
ATOM 3428 C C . PRO B 1 105 ? 12.023 9.281 0.895 1 95.69 105 PRO B C 1
ATOM 3430 O O . PRO B 1 105 ? 12.977 10.055 0.773 1 95.69 105 PRO B O 1
ATOM 3433 N N . PHE B 1 106 ? 11.242 9.297 1.99 1 97.38 106 PHE B N 1
ATOM 3434 C CA . PHE B 1 106 ? 11.523 10.172 3.125 1 97.38 106 PHE B CA 1
ATOM 3435 C C . PHE B 1 106 ? 12.836 9.789 3.797 1 97.38 106 PHE B C 1
ATOM 3437 O O . PHE B 1 106 ? 13.664 10.648 4.082 1 97.38 106 PHE B O 1
ATOM 3444 N N . TYR B 1 107 ? 12.93 8.508 4.027 1 94.94 107 TYR B N 1
ATOM 3445 C CA . TYR B 1 107 ? 14.109 7.988 4.699 1 94.94 107 TYR B CA 1
ATOM 3446 C C . TYR B 1 107 ? 15.375 8.336 3.92 1 94.94 107 TYR B C 1
ATOM 3448 O O . TYR B 1 107 ? 16.344 8.836 4.492 1 94.94 107 TYR B O 1
ATOM 3456 N N . ASN B 1 108 ? 15.328 8.086 2.656 1 93.62 108 ASN B N 1
ATOM 3457 C CA . ASN B 1 108 ? 16.469 8.391 1.805 1 93.62 108 ASN B CA 1
ATOM 3458 C C . ASN B 1 108 ? 16.797 9.883 1.815 1 93.62 108 ASN B C 1
ATOM 3460 O O . ASN B 1 108 ? 17.969 10.258 1.972 1 93.62 108 ASN B O 1
ATOM 3464 N N . ALA B 1 109 ? 15.836 10.742 1.676 1 96.81 109 ALA B N 1
ATOM 3465 C CA . ALA B 1 109 ? 16.031 12.195 1.638 1 96.81 109 ALA B CA 1
ATOM 3466 C C . ALA B 1 109 ? 16.516 12.719 2.986 1 96.81 109 ALA B C 1
ATOM 3468 O O . ALA B 1 109 ? 17.25 13.703 3.047 1 96.81 109 ALA B O 1
ATOM 3469 N N . SER B 1 110 ? 16.109 12.055 4.062 1 96.94 110 SER B N 1
ATOM 3470 C CA . SER B 1 110 ? 16.422 12.516 5.41 1 96.94 110 SER B CA 1
ATOM 3471 C C . SER B 1 110 ? 17.922 12.469 5.664 1 96.94 110 SER B C 1
ATOM 3473 O O . SER B 1 110 ? 18.438 13.164 6.547 1 96.94 110 SER B O 1
ATOM 3475 N N . ASN B 1 111 ? 18.594 11.648 4.934 1 95.5 111 ASN B N 1
ATOM 3476 C CA . ASN B 1 111 ? 20.047 11.523 5.09 1 95.5 111 ASN B CA 1
ATOM 3477 C C . ASN B 1 111 ? 20.766 12.82 4.707 1 95.5 111 ASN B C 1
ATOM 3479 O O . ASN B 1 111 ? 21.922 13.023 5.078 1 95.5 111 ASN B O 1
ATOM 3483 N N . GLN B 1 112 ? 20.062 13.711 4 1 97.31 112 GLN B N 1
ATOM 3484 C CA . GLN B 1 112 ? 20.656 14.977 3.586 1 97.31 112 GLN B CA 1
ATOM 3485 C C . GLN B 1 112 ? 20.391 16.078 4.609 1 97.31 112 GLN B C 1
ATOM 3487 O O . GLN B 1 112 ? 20.906 17.188 4.488 1 97.31 112 GLN B O 1
ATOM 3492 N N . GLY B 1 113 ? 19.562 15.844 5.555 1 97.44 113 GLY B N 1
ATOM 3493 C CA . GLY B 1 113 ? 19.375 16.734 6.68 1 97.44 113 GLY B CA 1
ATOM 3494 C C . GLY B 1 113 ? 18.453 17.906 6.363 1 97.44 113 GLY B C 1
ATOM 3495 O O . GLY B 1 113 ? 18.562 18.969 6.98 1 97.44 113 GLY B O 1
ATOM 3496 N N . HIS B 1 114 ? 17.547 17.75 5.418 1 98.62 114 HIS B N 1
ATOM 3497 C CA . HIS B 1 114 ? 16.641 18.828 5.047 1 98.62 114 HIS B CA 1
ATOM 3498 C C . HIS B 1 114 ? 15.727 19.219 6.211 1 98.62 114 HIS B C 1
ATOM 3500 O O . HIS B 1 114 ? 15.367 18.359 7.027 1 98.62 114 HIS B O 1
ATOM 3506 N N . GLN B 1 115 ? 15.391 20.469 6.301 1 98.81 115 GLN B N 1
ATOM 3507 C CA . GLN B 1 115 ? 14.453 20.953 7.309 1 98.81 115 GLN B CA 1
ATOM 3508 C C . GLN B 1 115 ? 13.07 20.328 7.125 1 98.81 115 GLN B C 1
ATOM 3510 O O . GLN B 1 115 ? 12.406 19.969 8.102 1 98.81 115 GLN B O 1
ATOM 3515 N N . MET B 1 116 ? 12.703 20.219 5.844 1 98.81 116 MET B N 1
ATOM 3516 C CA . MET B 1 116 ? 11.43 19.609 5.504 1 98.81 116 MET B CA 1
ATOM 3517 C C . MET B 1 116 ? 11.578 18.656 4.32 1 98.81 116 MET B C 1
ATOM 3519 O O . MET B 1 116 ? 12.383 18.906 3.422 1 98.81 116 MET B O 1
ATOM 3523 N N . ILE B 1 117 ? 10.867 17.625 4.359 1 98.88 117 ILE B N 1
ATOM 3524 C CA . ILE B 1 117 ? 10.672 16.719 3.229 1 98.88 117 ILE B CA 1
ATOM 3525 C C . ILE B 1 117 ? 9.18 16.594 2.916 1 98.88 117 ILE B C 1
ATOM 3527 O O . ILE B 1 117 ? 8.391 16.188 3.773 1 98.88 117 ILE B O 1
ATOM 3531 N N . ARG B 1 118 ? 8.766 16.984 1.718 1 98.88 118 ARG B N 1
ATOM 3532 C CA . ARG B 1 118 ? 7.352 17.062 1.362 1 98.88 118 ARG B CA 1
ATOM 3533 C C . ARG B 1 118 ? 7.035 16.172 0.173 1 98.88 118 ARG B C 1
ATOM 3535 O O . ARG B 1 118 ? 7.77 16.156 -0.815 1 98.88 118 ARG B O 1
ATOM 3542 N N . ALA B 1 119 ? 5.996 15.422 0.277 1 98.75 119 ALA B N 1
ATOM 3543 C CA . ALA B 1 119 ? 5.551 14.531 -0.789 1 98.75 119 ALA B CA 1
ATOM 3544 C C . ALA B 1 119 ? 4.121 14.852 -1.213 1 98.75 119 ALA B C 1
ATOM 3546 O O . ALA B 1 119 ? 3.49 15.758 -0.661 1 98.75 119 ALA B O 1
ATOM 3547 N N . SER B 1 120 ? 3.713 14.227 -2.268 1 98.38 120 SER B N 1
ATOM 3548 C CA . SER B 1 120 ? 2.332 14.32 -2.727 1 98.38 120 SER B CA 1
ATOM 3549 C C . SER B 1 120 ? 1.457 13.25 -2.078 1 98.38 120 SER B C 1
ATOM 3551 O O . SER B 1 120 ? 1.967 12.32 -1.457 1 98.38 120 SER B O 1
ATOM 3553 N N . TYR B 1 121 ? 0.146 13.406 -2.156 1 97.69 121 TYR B N 1
ATOM 3554 C CA . TYR B 1 121 ? -0.753 12.398 -1.604 1 97.69 121 TYR B CA 1
ATOM 3555 C C . TYR B 1 121 ? -2.072 12.367 -2.367 1 97.69 121 TYR B C 1
ATOM 3557 O O . TYR B 1 121 ? -2.414 13.328 -3.068 1 97.69 121 TYR B O 1
ATOM 3565 N N . TRP B 1 122 ? -2.744 11.227 -2.229 1 95.81 122 TRP B N 1
ATOM 3566 C CA . TRP B 1 122 ? -4.055 11.008 -2.832 1 95.81 122 TRP B CA 1
ATOM 3567 C C . TRP B 1 122 ? -5.172 11.375 -1.86 1 95.81 122 TRP B C 1
ATOM 3569 O O . TRP B 1 122 ? -5.012 11.242 -0.645 1 95.81 122 TRP B O 1
ATOM 3579 N N . GLU B 1 123 ? -6.254 11.836 -2.441 1 94.44 123 GLU B N 1
ATOM 3580 C CA . GLU B 1 123 ? -7.504 12.008 -1.705 1 94.44 123 GLU B CA 1
ATOM 3581 C C . GLU B 1 123 ? -8.625 11.188 -2.336 1 94.44 123 GLU B C 1
ATOM 3583 O O . GLU B 1 123 ? -8.906 11.328 -3.529 1 94.44 123 GLU B O 1
ATOM 3588 N N . GLN B 1 124 ? -9.203 10.328 -1.49 1 90.44 124 GLN B N 1
ATOM 3589 C CA . GLN B 1 124 ? -10.367 9.578 -1.941 1 90.44 124 GLN B CA 1
ATOM 3590 C C . GLN B 1 124 ? -11.609 10.469 -1.989 1 90.44 124 GLN B C 1
ATOM 3592 O O . GLN B 1 124 ? -11.914 11.172 -1.024 1 90.44 124 GLN B O 1
ATOM 3597 N N . ILE B 1 125 ? -12.289 10.5 -3.109 1 82.94 125 ILE B N 1
ATOM 3598 C CA . ILE B 1 125 ? -13.492 11.312 -3.246 1 82.94 125 ILE B CA 1
ATOM 3599 C C . I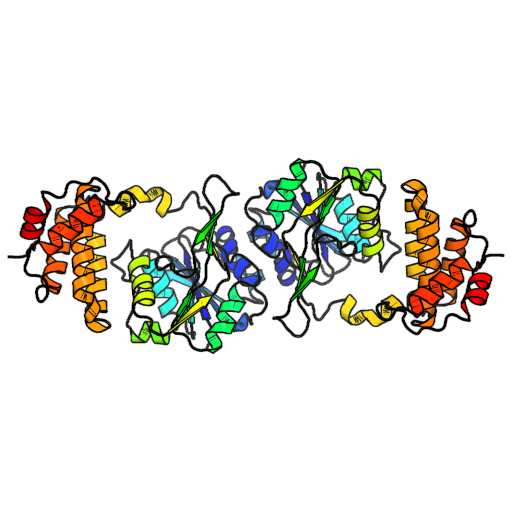LE B 1 125 ? -14.695 10.555 -2.684 1 82.94 125 ILE B C 1
ATOM 3601 O O . ILE B 1 125 ? -14.93 9.398 -3.037 1 82.94 125 ILE B O 1
ATOM 3605 N N . ALA B 1 126 ? -15.336 11.234 -1.844 1 73.38 126 ALA B N 1
ATOM 3606 C CA . ALA B 1 126 ? -16.516 10.641 -1.205 1 73.38 126 ALA B CA 1
ATOM 3607 C C . ALA B 1 126 ? -17.562 10.242 -2.24 1 73.38 126 ALA B C 1
ATOM 3609 O O . ALA B 1 126 ? -17.812 10.992 -3.191 1 73.38 126 ALA B O 1
ATOM 3610 N N . GLY B 1 127 ? -18.219 9.164 -1.98 1 66.12 127 GLY B N 1
ATOM 3611 C CA . GLY B 1 127 ? -19.312 8.711 -2.818 1 66.12 127 GLY B CA 1
ATOM 3612 C C . GLY B 1 127 ? -18.859 8 -4.074 1 66.12 127 GLY B C 1
ATOM 3613 O O . GLY B 1 127 ? -19.656 7.355 -4.758 1 66.12 127 GLY B O 1
ATOM 3614 N N . ASN B 1 128 ? -17.625 8.305 -4.41 1 65.94 128 ASN B N 1
ATOM 3615 C CA . ASN B 1 128 ? -17.062 7.59 -5.555 1 65.94 128 ASN B CA 1
ATOM 3616 C C . ASN B 1 128 ? -15.75 6.895 -5.203 1 65.94 128 ASN B C 1
ATOM 3618 O O . ASN B 1 128 ? -14.68 7.473 -5.367 1 65.94 128 ASN B O 1
ATOM 3622 N N . PRO B 1 129 ? -15.914 5.75 -4.734 1 62.12 129 PRO B N 1
ATOM 3623 C CA . PRO B 1 129 ? -14.727 5.062 -4.211 1 62.12 129 PRO B CA 1
ATOM 3624 C C . PRO B 1 129 ? -13.633 4.898 -5.258 1 62.12 129 PRO B C 1
ATOM 3626 O O . PRO B 1 129 ? -12.5 4.543 -4.922 1 62.12 129 PRO B O 1
ATOM 3629 N N . TYR B 1 130 ? -13.953 5.434 -6.461 1 67.06 130 TYR B N 1
ATOM 3630 C CA . TYR B 1 130 ? -13.023 5.172 -7.555 1 67.06 130 TYR B CA 1
ATOM 3631 C C . TYR B 1 130 ? -12.375 6.461 -8.039 1 67.06 130 TYR B C 1
ATOM 3633 O O . TYR B 1 130 ? -11.57 6.445 -8.977 1 67.06 130 TYR B O 1
ATOM 3641 N N . THR B 1 131 ? -12.805 7.41 -7.391 1 78.81 131 THR B N 1
ATOM 3642 C CA . THR B 1 131 ? -12.258 8.68 -7.848 1 78.81 131 THR B CA 1
ATOM 3643 C C . THR B 1 131 ? -11.305 9.266 -6.805 1 78.81 131 THR B C 1
ATOM 3645 O O . THR B 1 131 ? -11.586 9.219 -5.605 1 78.81 131 THR B O 1
ATOM 3648 N N . TYR B 1 132 ? -10.148 9.547 -7.324 1 87.19 132 TYR B N 1
ATOM 3649 C CA . TYR B 1 132 ? -9.102 10.102 -6.473 1 87.19 132 TYR B CA 1
ATOM 3650 C C . TYR B 1 132 ? -8.562 11.414 -7.051 1 87.19 132 TYR B C 1
ATOM 3652 O O . TYR B 1 132 ? -8.562 11.602 -8.266 1 87.19 132 TYR B O 1
ATOM 3660 N N . THR B 1 133 ? -8.328 12.375 -6.16 1 92.19 133 THR B N 1
ATOM 3661 C CA . THR B 1 133 ? -7.605 13.578 -6.555 1 92.19 133 THR B CA 1
ATOM 3662 C C . THR B 1 133 ? -6.215 13.609 -5.93 1 92.19 133 THR B C 1
ATOM 3664 O O . THR B 1 133 ? -5.965 12.938 -4.926 1 92.19 133 THR B O 1
ATOM 3667 N N . VAL B 1 134 ? -5.293 14.312 -6.602 1 94.94 134 VAL B N 1
ATOM 3668 C CA . VAL B 1 134 ? -3.91 14.375 -6.141 1 94.94 134 VAL B CA 1
ATOM 3669 C C . VAL B 1 134 ? -3.625 15.766 -5.562 1 94.94 134 VAL B C 1
ATOM 3671 O O . VAL B 1 134 ? -4.008 16.781 -6.148 1 94.94 134 VAL B O 1
ATOM 3674 N N . HIS B 1 135 ? -3.031 15.742 -4.395 1 97 135 HIS B N 1
ATOM 3675 C CA . HIS B 1 135 ? -2.416 16.938 -3.838 1 97 135 HIS B CA 1
ATOM 3676 C C . HIS B 1 135 ? -0.899 16.906 -3.994 1 97 135 HIS B C 1
ATOM 3678 O O . HIS B 1 135 ? -0.241 15.984 -3.502 1 97 135 HIS B O 1
ATOM 3684 N N . GLY B 1 136 ? -0.358 17.875 -4.621 1 97.31 136 GLY B N 1
ATOM 3685 C CA . GLY B 1 136 ? 1.058 17.891 -4.949 1 97.31 136 GLY B CA 1
ATOM 3686 C C . GLY B 1 136 ? 1.946 18.172 -3.752 1 97.31 136 GLY B C 1
ATOM 3687 O O . GLY B 1 136 ? 1.454 18.5 -2.668 1 97.31 136 GLY B O 1
ATOM 3688 N N . ASN B 1 137 ? 3.27 18.047 -3.994 1 98.12 137 ASN B N 1
ATOM 3689 C CA . ASN B 1 137 ? 4.258 18.203 -2.93 1 98.12 137 ASN B CA 1
ATOM 3690 C C . ASN B 1 137 ? 4.402 19.656 -2.504 1 98.12 137 ASN B C 1
ATOM 3692 O O . ASN B 1 137 ? 5.195 19.969 -1.615 1 98.12 137 ASN B O 1
ATOM 3696 N N . GLY B 1 138 ? 3.568 20.547 -3.062 1 97.38 138 GLY B N 1
ATOM 3697 C CA . GLY B 1 138 ? 3.537 21.938 -2.672 1 97.38 138 GLY B CA 1
ATOM 3698 C C . GLY B 1 138 ? 2.467 22.25 -1.643 1 97.38 138 GLY B C 1
ATOM 3699 O O . GLY B 1 138 ? 2.346 23.391 -1.188 1 97.38 138 GLY B O 1
ATOM 3700 N N . ASP B 1 139 ? 1.772 21.266 -1.239 1 97.19 139 ASP B N 1
ATOM 3701 C CA . ASP B 1 139 ? 0.709 21.469 -0.261 1 97.19 139 ASP B CA 1
ATOM 3702 C C . ASP B 1 139 ? 1.262 22.062 1.038 1 97.19 139 ASP B C 1
ATOM 3704 O O . ASP B 1 139 ? 2.291 21.594 1.539 1 97.19 139 ASP B O 1
ATOM 3708 N N . ARG B 1 140 ? 0.536 23.047 1.621 1 96.69 140 ARG B N 1
ATOM 3709 C CA . ARG B 1 140 ? 0.994 23.719 2.832 1 96.69 140 ARG B CA 1
ATOM 3710 C C . ARG B 1 140 ? -0.067 23.656 3.928 1 96.69 140 ARG B C 1
ATOM 3712 O O . ARG B 1 140 ? -0.011 24.406 4.895 1 96.69 140 ARG B O 1
ATOM 3719 N N . LYS B 1 141 ? -0.999 22.766 3.773 1 94.38 141 LYS B N 1
ATOM 3720 C CA . LYS B 1 141 ? -2.141 22.766 4.684 1 94.38 141 LYS B CA 1
ATOM 3721 C C . LYS B 1 141 ? -2.207 21.469 5.484 1 94.38 141 LYS B C 1
ATOM 3723 O O . LYS B 1 141 ? -2.348 21.5 6.711 1 94.38 141 LYS B O 1
ATOM 3728 N N . ALA B 1 142 ? -2.029 20.375 4.809 1 96.38 142 ALA B N 1
ATOM 3729 C CA . ALA B 1 142 ? -2.152 19.078 5.477 1 96.38 142 ALA B CA 1
ATOM 3730 C C . ALA B 1 142 ? -0.917 18.781 6.324 1 96.38 142 ALA B C 1
ATOM 3732 O O . ALA B 1 142 ? 0.211 19.031 5.898 1 96.38 142 ALA B O 1
ATOM 3733 N N . ALA B 1 143 ? -1.137 18.203 7.461 1 97.88 143 ALA B N 1
ATOM 3734 C CA . ALA B 1 143 ? -0.018 17.859 8.336 1 97.88 143 ALA B CA 1
ATOM 3735 C C . ALA B 1 143 ? 0.725 16.641 7.816 1 97.88 143 ALA B C 1
ATOM 3737 O O . ALA B 1 143 ? 1.905 16.438 8.117 1 97.88 143 ALA B O 1
ATOM 3738 N N . TYR B 1 144 ? 0.03 15.805 7.062 1 97.88 144 TYR B N 1
ATOM 3739 C CA . TYR B 1 144 ? 0.571 14.539 6.582 1 97.88 144 TYR B CA 1
ATOM 3740 C C . TYR B 1 144 ? 1.268 14.719 5.238 1 97.88 144 TYR B C 1
ATOM 3742 O O . TYR B 1 144 ? 1.271 15.812 4.676 1 97.88 144 TYR B O 1
ATOM 3750 N N . GLY B 1 145 ? 1.969 13.656 4.816 1 98.31 145 GLY B N 1
ATOM 3751 C CA . GLY B 1 145 ? 2.725 13.734 3.578 1 98.31 145 GLY B CA 1
ATOM 3752 C C . GLY B 1 145 ? 4.012 14.523 3.711 1 98.31 145 GLY B C 1
ATOM 3753 O O . GLY B 1 145 ? 4.52 15.062 2.727 1 98.31 145 GLY B O 1
ATOM 3754 N N . LYS B 1 146 ? 4.527 14.695 4.895 1 98.69 146 LYS B N 1
ATOM 3755 C CA . LYS B 1 146 ? 5.703 15.508 5.18 1 98.69 146 LYS B CA 1
ATOM 3756 C C . LYS B 1 146 ? 6.504 14.938 6.344 1 98.69 146 LYS B C 1
ATOM 3758 O O . LYS B 1 146 ? 5.941 14.281 7.23 1 98.69 146 LYS B O 1
ATOM 3763 N N . TRP B 1 147 ? 7.785 15.094 6.27 1 98.88 147 TRP B N 1
ATOM 3764 C CA . TRP B 1 147 ? 8.664 14.938 7.426 1 98.88 147 TRP B CA 1
ATOM 3765 C C . TRP B 1 147 ? 9.203 16.281 7.883 1 98.88 147 TRP B C 1
ATOM 3767 O O . TRP B 1 147 ? 9.656 17.094 7.062 1 98.88 147 TRP B O 1
ATOM 3777 N N . TYR B 1 148 ? 9.102 16.547 9.148 1 98.88 148 TYR B N 1
ATOM 3778 C CA . TYR B 1 148 ? 9.594 17.75 9.781 1 98.88 148 TYR B CA 1
ATOM 3779 C C . TYR B 1 148 ? 10.844 17.484 10.602 1 98.88 148 TYR B C 1
ATOM 3781 O O . TYR B 1 148 ? 10.828 16.656 11.523 1 98.88 148 TYR B O 1
ATOM 3789 N N . LYS B 1 149 ? 11.898 18.141 10.25 1 98.88 149 LYS B N 1
ATOM 3790 C CA . LYS B 1 149 ? 13.07 18 11.102 1 98.88 149 LYS B CA 1
ATOM 3791 C C . LYS B 1 149 ? 12.82 18.594 12.484 1 98.88 149 LYS B C 1
ATOM 3793 O O . LYS B 1 149 ? 12.445 19.766 12.609 1 98.88 149 LYS B O 1
ATOM 3798 N N . ARG B 1 150 ? 13.094 17.828 13.5 1 98.69 150 ARG B N 1
ATOM 3799 C CA . ARG B 1 150 ? 12.773 18.234 14.867 1 98.69 150 ARG B CA 1
ATOM 3800 C C . ARG B 1 150 ? 13.531 19.484 15.266 1 98.69 150 ARG B C 1
ATOM 3802 O O . ARG B 1 150 ? 12.945 20.422 15.812 1 98.69 150 ARG B O 1
ATOM 3809 N N . SER B 1 151 ? 14.773 19.516 15.008 1 98.62 151 SER B N 1
ATOM 3810 C CA . SER B 1 151 ? 15.594 20.656 15.406 1 98.62 151 SER B CA 1
ATOM 3811 C C . SER B 1 151 ? 15.125 21.938 14.727 1 98.62 151 SER B C 1
ATOM 3813 O O . SER B 1 151 ? 15.258 23.016 15.289 1 98.62 151 SER B O 1
ATOM 3815 N N . TYR B 1 152 ? 14.609 21.781 13.5 1 98.75 152 TYR B N 1
ATOM 3816 C CA . TYR B 1 152 ? 14.062 22.922 12.766 1 98.75 152 TYR B CA 1
ATOM 3817 C C . TYR B 1 152 ? 12.82 23.469 13.461 1 98.75 152 TYR B C 1
ATOM 3819 O O . TYR B 1 152 ? 12.719 24.672 13.711 1 98.75 152 TYR B O 1
ATOM 3827 N N . ILE B 1 153 ? 11.922 22.578 13.828 1 98.62 153 ILE B N 1
ATOM 3828 C CA . ILE B 1 153 ? 10.688 22.953 14.516 1 98.62 153 ILE B CA 1
ATOM 3829 C C . ILE B 1 153 ? 11.016 23.594 15.859 1 98.62 153 ILE B C 1
ATOM 3831 O O . ILE B 1 153 ? 10.422 24.609 16.234 1 98.62 153 ILE B O 1
ATOM 3835 N N . GLU B 1 154 ? 11.969 23 16.5 1 98.31 154 GLU B N 1
ATOM 3836 C CA . GLU B 1 154 ? 12.391 23.5 17.797 1 98.31 154 GLU B CA 1
ATOM 3837 C C . GLU B 1 154 ? 13.062 24.875 17.672 1 98.31 154 GLU B C 1
ATOM 3839 O O . GLU B 1 154 ? 12.828 25.766 18.5 1 98.31 154 GLU B O 1
ATOM 3844 N N . MET B 1 155 ? 13.867 24.969 16.734 1 98.19 155 MET B N 1
ATOM 3845 C CA . MET B 1 155 ? 14.531 26.25 16.5 1 98.19 155 MET B CA 1
ATOM 3846 C C . MET B 1 155 ? 13.516 27.375 16.312 1 98.19 155 MET B C 1
ATOM 3848 O O . MET B 1 155 ? 13.688 28.453 16.859 1 98.19 155 MET B O 1
ATOM 3852 N N . LEU B 1 156 ? 12.508 27.094 15.586 1 98.12 156 LEU B N 1
ATOM 3853 C CA . LEU B 1 156 ? 11.477 28.094 15.32 1 98.12 156 LEU B CA 1
ATOM 3854 C C . LEU B 1 156 ? 10.641 28.359 16.562 1 98.12 156 LEU B C 1
ATOM 3856 O O . LEU B 1 156 ? 9.961 29.391 16.656 1 98.12 156 LEU B O 1
ATOM 3860 N N . GLY B 1 157 ? 10.68 27.406 17.531 1 98.06 157 GLY B N 1
ATOM 3861 C CA . GLY B 1 157 ? 9.703 27.453 18.609 1 98.06 157 GLY B CA 1
ATOM 3862 C C . GLY B 1 157 ? 8.281 27.219 18.125 1 98.06 157 GLY B C 1
ATOM 3863 O O . GLY B 1 157 ? 7.332 27.734 18.719 1 98.06 157 GLY B O 1
ATOM 3864 N N . LEU B 1 158 ? 8.117 26.562 17.016 1 98.5 158 LEU B N 1
ATOM 3865 C CA . LEU B 1 158 ? 6.82 26.297 16.391 1 98.5 158 LEU B CA 1
ATOM 3866 C C . LEU B 1 158 ? 6.082 25.188 17.125 1 98.5 158 LEU B C 1
ATOM 3868 O O . LEU B 1 158 ? 6.645 24.109 17.375 1 98.5 158 LEU B O 1
ATOM 3872 N N . ARG B 1 159 ? 4.828 25.469 17.484 1 98.31 159 ARG B N 1
ATOM 3873 C CA . ARG B 1 159 ? 3.99 24.516 18.219 1 98.31 159 ARG B CA 1
ATOM 3874 C C . ARG B 1 159 ? 2.547 24.578 17.734 1 98.31 159 ARG B C 1
ATOM 3876 O O . ARG B 1 159 ? 2.102 25.594 17.203 1 98.31 159 ARG B O 1
ATOM 3883 N N . PHE B 1 160 ? 1.87 23.422 17.859 1 98.31 160 PHE B N 1
ATOM 3884 C CA . PHE B 1 160 ? 0.417 23.484 17.75 1 98.31 160 PHE B CA 1
ATOM 3885 C C . PHE B 1 160 ? -0.183 24.266 18.922 1 98.31 160 PHE B C 1
ATOM 3887 O O . PHE B 1 160 ? 0.062 23.938 20.078 1 98.31 160 PHE B O 1
ATOM 3894 N N . MET B 1 161 ? -1.011 25.25 18.609 1 96.31 161 MET B N 1
ATOM 3895 C CA . MET B 1 161 ? -1.554 26.141 19.641 1 96.31 161 MET B CA 1
ATOM 3896 C C . MET B 1 161 ? -2.844 25.562 20.219 1 96.31 161 MET B C 1
ATOM 3898 O O . MET B 1 161 ? -3.799 25.312 19.484 1 96.31 161 MET B O 1
ATOM 3902 N N . PRO B 1 162 ? -2.912 25.422 21.5 1 94.88 162 PRO B N 1
ATOM 3903 C CA . PRO B 1 162 ? -4.09 24.797 22.109 1 94.88 162 PRO B CA 1
ATOM 3904 C C . PRO B 1 162 ? -5.363 25.625 21.906 1 94.88 162 PRO B C 1
ATOM 3906 O O . PRO B 1 162 ? -6.465 25.078 21.953 1 94.88 162 PRO B O 1
ATOM 3909 N N . ASP B 1 163 ? -5.289 26.875 21.703 1 93.62 163 ASP B N 1
ATOM 3910 C CA . ASP B 1 163 ? -6.48 27.703 21.594 1 93.62 163 ASP B CA 1
ATOM 3911 C C . ASP B 1 163 ? -6.883 27.891 20.125 1 93.62 163 ASP B C 1
ATOM 3913 O O . ASP B 1 163 ? -7.656 28.797 19.797 1 93.62 163 ASP B O 1
ATOM 3917 N N . LEU B 1 164 ? -6.367 27.062 19.234 1 93.81 164 LEU B N 1
ATOM 3918 C CA . LEU B 1 164 ? -6.816 26.938 17.859 1 93.81 164 LEU B CA 1
ATOM 3919 C C . LEU B 1 164 ? -7.484 25.594 17.609 1 93.81 164 LEU B C 1
ATOM 3921 O O . LEU B 1 164 ? -6.852 24.656 17.109 1 93.81 164 LEU B O 1
ATOM 3925 N N . PRO B 1 165 ? -8.734 25.547 17.906 1 88.5 165 PRO B N 1
ATOM 3926 C CA . PRO B 1 165 ? -9.445 24.297 17.688 1 88.5 165 PRO B CA 1
ATOM 3927 C C . PRO B 1 165 ? -9.594 23.938 16.203 1 88.5 165 PRO B C 1
ATOM 3929 O O . PRO B 1 165 ? -9.836 22.781 15.859 1 88.5 165 PRO B O 1
ATOM 3932 N N . ILE B 1 166 ? -9.586 24.969 15.461 1 88.75 166 ILE B N 1
ATOM 3933 C CA . ILE B 1 166 ? -9.523 24.859 14.008 1 88.75 166 ILE B CA 1
ATOM 3934 C C . ILE B 1 166 ? -8.375 25.719 13.477 1 88.75 166 ILE B C 1
ATOM 3936 O O . ILE B 1 166 ? -7.859 26.578 14.18 1 88.75 166 ILE B O 1
ATOM 3940 N N . TYR B 1 167 ? -7.891 25.359 12.328 1 91.12 167 TYR B N 1
ATOM 3941 C CA . TYR B 1 167 ? -6.801 26.062 11.664 1 91.12 167 TYR B CA 1
ATOM 3942 C C . TYR B 1 167 ? -5.465 25.766 12.328 1 91.12 167 TYR B C 1
ATOM 3944 O O . TYR B 1 167 ? -4.469 26.438 12.07 1 91.12 167 TYR B O 1
ATOM 3952 N N . GLU B 1 168 ? -5.516 24.828 13.328 1 94 168 GLU B N 1
ATOM 3953 C CA . GLU B 1 168 ? -4.266 24.438 13.984 1 94 168 GLU B CA 1
ATOM 3954 C C . GLU B 1 168 ? -3.262 23.891 12.969 1 94 168 GLU B C 1
ATOM 3956 O O . GLU B 1 168 ? -2.061 24.141 13.094 1 94 168 GLU B O 1
ATOM 3961 N N . ASP B 1 169 ? -3.777 23.188 11.984 1 93.25 169 ASP B N 1
ATOM 3962 C CA . ASP B 1 169 ? -2.918 22.562 10.984 1 93.25 169 ASP B CA 1
ATOM 3963 C C . ASP B 1 169 ? -2.365 23.609 10.016 1 93.25 169 ASP B C 1
ATOM 3965 O O . ASP B 1 169 ? -1.165 23.625 9.727 1 93.25 169 ASP B O 1
ATOM 3969 N N . THR B 1 170 ? -3.293 24.516 9.555 1 93.19 170 THR B N 1
ATOM 3970 C CA . THR B 1 170 ? -2.842 25.516 8.609 1 93.19 170 THR B CA 1
ATOM 3971 C C . THR B 1 170 ? -1.811 26.438 9.25 1 93.19 170 THR B C 1
ATOM 3973 O O . THR B 1 170 ? -0.89 26.922 8.578 1 93.19 170 THR B O 1
ATOM 3976 N N . TYR B 1 171 ? -1.989 26.703 10.57 1 96.69 171 TYR B N 1
ATOM 3977 C CA . TYR B 1 171 ? -1.013 27.5 11.305 1 96.69 171 TYR B CA 1
ATOM 3978 C C . TYR B 1 171 ? 0.335 26.797 11.359 1 96.69 171 TYR B C 1
ATOM 3980 O O . TYR B 1 171 ? 1.342 27.328 10.883 1 96.69 171 TYR B O 1
ATOM 3988 N N . PHE B 1 172 ? 0.369 25.578 11.836 1 98.56 172 PHE B N 1
ATOM 3989 C CA . PHE B 1 172 ? 1.61 24.844 12.07 1 98.56 172 PHE B CA 1
ATOM 3990 C C . PHE B 1 172 ? 2.285 24.5 10.742 1 98.56 172 PHE B C 1
ATOM 3992 O O . PHE B 1 172 ? 3.465 24.797 10.547 1 98.56 172 PHE B O 1
ATOM 3999 N N . VAL B 1 173 ? 1.561 23.938 9.844 1 98.56 173 VAL B N 1
ATOM 4000 C CA . VAL B 1 173 ? 2.115 23.438 8.594 1 98.56 173 VAL B CA 1
ATOM 4001 C C . VAL B 1 173 ? 2.484 24.609 7.691 1 98.56 173 VAL B C 1
ATOM 4003 O O . VAL B 1 173 ? 3.547 24.609 7.062 1 98.56 173 VAL B O 1
ATOM 4006 N N . GLY B 1 174 ? 1.591 25.578 7.652 1 97.88 174 GLY B N 1
ATOM 4007 C CA . GLY B 1 174 ? 1.875 26.766 6.859 1 97.88 174 GLY B CA 1
ATOM 4008 C C . GLY B 1 174 ? 3.17 27.438 7.25 1 97.88 174 GLY B C 1
ATOM 4009 O O . GLY B 1 174 ? 3.992 27.766 6.391 1 97.88 174 GLY B O 1
ATOM 4010 N N . LEU B 1 175 ? 3.359 27.625 8.523 1 98.31 175 LEU B N 1
ATOM 4011 C CA . LEU B 1 175 ? 4.559 28.297 9.008 1 98.31 175 LEU B CA 1
ATOM 4012 C C . LEU B 1 175 ? 5.797 27.438 8.781 1 98.31 175 LEU B C 1
ATOM 4014 O O . LEU B 1 175 ? 6.848 27.938 8.391 1 98.31 175 LEU B O 1
ATOM 4018 N N . ALA B 1 176 ? 5.633 26.125 9.047 1 98.75 176 ALA B N 1
ATOM 4019 C CA . ALA B 1 176 ? 6.754 25.219 8.805 1 98.75 176 ALA B CA 1
ATOM 4020 C C . ALA B 1 176 ? 7.227 25.312 7.352 1 98.75 176 ALA B C 1
ATOM 4022 O O . ALA B 1 176 ? 8.43 25.344 7.082 1 98.75 176 ALA B O 1
ATOM 4023 N N . CYS B 1 177 ? 6.289 25.391 6.473 1 98.38 177 CYS B N 1
ATOM 4024 C CA . CYS B 1 177 ? 6.605 25.469 5.051 1 98.38 177 CYS B CA 1
ATOM 4025 C C . CYS B 1 177 ? 7.16 26.828 4.684 1 98.38 177 CYS B C 1
ATOM 4027 O O . CYS B 1 177 ? 8.156 26.938 3.967 1 98.38 177 CYS B O 1
ATOM 4029 N N . GLU B 1 178 ? 6.551 27.859 5.246 1 97.19 178 GLU B N 1
ATOM 4030 C CA . GLU B 1 178 ? 6.879 29.234 4.883 1 97.19 178 GLU B CA 1
ATOM 4031 C C . GLU B 1 178 ? 8.289 29.594 5.328 1 97.19 178 GLU B C 1
ATOM 4033 O O . GLU B 1 178 ? 9.008 30.312 4.629 1 97.19 178 GLU B O 1
ATOM 4038 N N . LEU B 1 179 ? 8.703 29.094 6.375 1 98.25 179 LEU B N 1
ATOM 4039 C CA . LEU B 1 179 ? 9.938 29.547 6.996 1 98.25 179 LEU B CA 1
ATOM 4040 C C . LEU B 1 179 ? 11.094 28.625 6.66 1 98.25 179 LEU B C 1
ATOM 4042 O O . LEU B 1 179 ? 12.258 28.938 6.926 1 98.25 179 LEU B O 1
ATOM 4046 N N . ALA B 1 180 ? 10.773 27.484 6.039 1 98.31 180 ALA B N 1
ATOM 4047 C CA . ALA B 1 180 ? 11.828 26.531 5.684 1 98.31 180 ALA B CA 1
ATOM 4048 C C . ALA B 1 180 ? 12.734 27.109 4.602 1 98.31 180 ALA B C 1
ATOM 4050 O O . ALA B 1 180 ? 12.258 27.703 3.631 1 98.31 180 ALA B O 1
ATOM 4051 N N . THR B 1 181 ? 14.062 26.984 4.797 1 97.06 181 THR B N 1
ATOM 4052 C CA . THR B 1 181 ? 15.023 27.438 3.801 1 97.06 181 THR B CA 1
ATOM 4053 C C . THR B 1 181 ? 15.633 26.25 3.059 1 97.06 181 THR B C 1
ATOM 4055 O O . THR B 1 181 ? 16.359 26.438 2.078 1 97.06 181 THR B O 1
ATOM 4058 N N . ASP B 1 182 ? 15.336 25.031 3.533 1 98.19 182 ASP B N 1
ATOM 4059 C CA . ASP B 1 182 ? 15.844 23.781 2.961 1 98.19 182 ASP B CA 1
ATOM 4060 C C . ASP B 1 182 ? 14.766 22.703 2.965 1 98.19 182 ASP B C 1
ATOM 4062 O O . ASP B 1 182 ? 14.602 21.984 3.955 1 98.19 182 ASP B O 1
ATOM 4066 N N . THR B 1 183 ? 14.102 22.625 1.777 1 98.69 183 THR B N 1
ATOM 4067 C CA . THR B 1 183 ? 13.031 21.656 1.627 1 98.69 183 THR B CA 1
ATOM 4068 C C . THR B 1 183 ? 13.336 20.688 0.489 1 98.69 183 THR B C 1
ATOM 4070 O O . THR B 1 183 ? 13.742 21.109 -0.598 1 98.69 183 THR B O 1
ATOM 4073 N N . CYS B 1 184 ? 13.211 19.438 0.75 1 98.81 184 CYS B N 1
ATOM 4074 C CA . CYS B 1 184 ? 13.25 18.422 -0.302 1 98.81 184 CYS B CA 1
ATOM 4075 C C . CYS B 1 184 ? 11.844 18.078 -0.791 1 98.81 184 CYS B C 1
ATOM 4077 O O . CYS B 1 184 ? 10.969 17.75 0.007 1 98.81 184 CYS B O 1
ATOM 4079 N N . PHE B 1 185 ? 11.625 18.219 -2.084 1 98.75 185 PHE B N 1
ATOM 4080 C CA . PHE B 1 185 ? 10.336 17.891 -2.684 1 98.75 185 PHE B CA 1
ATOM 4081 C C . PHE B 1 185 ? 10.391 16.516 -3.361 1 98.75 185 PHE B C 1
ATOM 4083 O O . PHE B 1 185 ? 11.133 16.328 -4.32 1 98.75 185 PHE B O 1
ATOM 4090 N N . LEU B 1 186 ? 9.57 15.625 -2.83 1 98.38 186 LEU B N 1
ATOM 4091 C CA . LEU B 1 186 ? 9.477 14.289 -3.406 1 98.38 186 LEU B CA 1
ATOM 4092 C C . LEU B 1 186 ? 8.391 14.234 -4.48 1 98.38 186 LEU B C 1
ATOM 4094 O O . LEU B 1 186 ? 7.352 14.883 -4.352 1 98.38 186 LEU B O 1
ATOM 4098 N N . GLU B 1 187 ? 8.578 13.445 -5.48 1 96.62 187 GLU B N 1
ATOM 4099 C CA . GLU B 1 187 ? 7.602 13.289 -6.555 1 96.62 187 GLU B CA 1
ATOM 4100 C C . GLU B 1 187 ? 6.594 12.188 -6.227 1 96.62 187 GLU B C 1
ATOM 4102 O O . GLU B 1 187 ? 5.523 12.125 -6.836 1 96.62 187 GLU B O 1
ATOM 4107 N N . GLU B 1 188 ? 6.871 11.352 -5.32 1 96.56 188 GLU B N 1
ATOM 4108 C CA . GLU B 1 188 ? 6.059 10.188 -4.992 1 96.56 188 GLU B CA 1
ATOM 4109 C C . GLU B 1 188 ? 4.758 10.594 -4.305 1 96.56 188 GLU B C 1
ATOM 4111 O O . GLU B 1 188 ? 4.727 11.57 -3.553 1 96.56 188 GLU B O 1
ATOM 4116 N N . LYS B 1 189 ? 3.711 9.875 -4.582 1 97.31 189 LYS B N 1
ATOM 4117 C CA . LYS B 1 189 ? 2.477 9.938 -3.805 1 97.31 189 LYS B CA 1
ATOM 4118 C C . LYS B 1 189 ? 2.498 8.922 -2.662 1 97.31 189 LYS B C 1
ATOM 4120 O O . LYS B 1 189 ? 2.314 7.727 -2.885 1 97.31 189 LYS B O 1
ATOM 4125 N N . VAL B 1 190 ? 2.607 9.352 -1.436 1 98.19 190 VAL B N 1
ATOM 4126 C CA . VAL B 1 190 ? 3.018 8.453 -0.356 1 98.19 190 VAL B CA 1
ATOM 4127 C C . VAL B 1 190 ? 1.839 8.203 0.582 1 98.19 190 VAL B C 1
ATOM 4129 O O . VAL B 1 190 ? 1.887 7.301 1.42 1 98.19 190 VAL B O 1
ATOM 4132 N N . TYR B 1 191 ? 0.817 8.969 0.483 1 98.12 191 TYR B N 1
ATOM 4133 C CA . TYR B 1 191 ? -0.261 9.047 1.463 1 98.12 191 TYR B CA 1
ATOM 4134 C C . TYR B 1 191 ? -1.623 8.984 0.782 1 98.12 191 TYR B C 1
ATOM 4136 O O . TYR B 1 191 ? -1.793 9.492 -0.329 1 98.12 191 TYR B O 1
ATOM 4144 N N . MET B 1 192 ? -2.576 8.273 1.441 1 96.62 192 MET B N 1
ATOM 4145 C CA . MET B 1 192 ? -3.959 8.227 0.973 1 96.62 192 MET B CA 1
ATOM 4146 C C . MET B 1 192 ? -4.906 8.812 2.012 1 96.62 192 MET B C 1
ATOM 4148 O O . MET B 1 192 ? -5.113 8.219 3.074 1 96.62 192 MET B O 1
ATOM 4152 N N . TRP B 1 193 ? -5.422 9.977 1.68 1 95.69 193 TRP B N 1
ATOM 4153 C CA . TRP B 1 193 ? -6.504 10.555 2.473 1 95.69 193 TRP B CA 1
ATOM 4154 C C . TRP B 1 193 ? -7.828 9.852 2.174 1 95.69 193 TRP B C 1
ATOM 4156 O O . TRP B 1 193 ? -8.422 10.07 1.116 1 95.69 193 TRP B O 1
ATOM 4166 N N . LEU B 1 194 ? -8.297 9.055 3.102 1 92.62 194 LEU B N 1
ATOM 4167 C CA . LEU B 1 194 ? -9.469 8.219 2.875 1 92.62 194 LEU B CA 1
ATOM 4168 C C . LEU B 1 194 ? -10.75 9 3.135 1 92.62 194 LEU B C 1
ATOM 4170 O O . LEU B 1 194 ? -10.781 9.883 3.988 1 92.62 194 LEU B O 1
ATOM 4174 N N . ALA B 1 195 ? -11.703 8.609 2.389 1 86.56 195 ALA B N 1
ATOM 4175 C CA . ALA B 1 195 ? -13.023 9.18 2.643 1 86.56 195 ALA B CA 1
ATOM 4176 C C . ALA B 1 195 ? -13.602 8.656 3.955 1 86.56 195 ALA B C 1
ATOM 4178 O O . ALA B 1 195 ? -13.57 7.457 4.223 1 86.56 195 ALA B O 1
ATOM 4179 N N . ASN B 1 196 ? -13.938 9.5 4.777 1 77 196 ASN B N 1
ATOM 4180 C CA . ASN B 1 196 ? -14.547 9.18 6.066 1 77 196 ASN B CA 1
ATOM 4181 C C . ASN B 1 196 ? -15.898 9.859 6.227 1 77 196 ASN B C 1
ATOM 4183 O O . ASN B 1 196 ? -15.984 11.094 6.289 1 77 196 ASN B O 1
ATOM 4187 N N . PRO B 1 197 ? -16.906 8.992 6.152 1 67.69 197 PRO B N 1
ATOM 4188 C CA . PRO B 1 197 ? -18.234 9.609 6.277 1 67.69 197 PRO B CA 1
ATOM 4189 C C . PRO B 1 197 ? -18.391 10.406 7.57 1 67.69 197 PRO B C 1
ATOM 4191 O O . PRO B 1 197 ? -19.234 11.297 7.648 1 67.69 197 PRO B O 1
ATOM 4194 N N . ASN B 1 198 ? -17.578 10.109 8.602 1 63.47 198 ASN B N 1
ATOM 4195 C CA . ASN B 1 198 ? -17.703 10.773 9.898 1 63.47 198 ASN B CA 1
ATOM 4196 C C . ASN B 1 198 ? -16.703 11.914 10.039 1 63.47 198 ASN B C 1
ATOM 4198 O O . ASN B 1 198 ? -16.5 12.43 11.141 1 63.47 198 ASN B O 1
ATOM 4202 N N . SER B 1 199 ? -16.234 12.266 8.93 1 60.91 199 SER B N 1
ATOM 4203 C CA . SER B 1 199 ? -15.156 13.242 8.969 1 60.91 199 SER B CA 1
ATOM 4204 C C . SER B 1 199 ? -15.656 14.609 9.438 1 60.91 199 SER B C 1
ATOM 4206 O O . SER B 1 199 ? -16.766 15.016 9.102 1 60.91 199 SER B O 1
ATOM 4208 N N . ILE B 1 200 ? -14.953 15.281 10.414 1 50.22 200 ILE B N 1
ATOM 4209 C CA . ILE B 1 200 ? -15.195 16.609 10.969 1 50.22 200 ILE B CA 1
ATOM 4210 C C . ILE B 1 200 ? -15.336 17.625 9.844 1 50.22 200 ILE B C 1
ATOM 4212 O O . ILE B 1 200 ? -16.25 18.453 9.852 1 50.22 200 ILE B O 1
ATOM 4216 N N . THR B 1 201 ? -14.43 17.562 8.867 1 49.94 201 THR B N 1
ATOM 4217 C CA . THR B 1 201 ? -14.398 18.562 7.816 1 49.94 201 THR B CA 1
ATOM 4218 C C . THR B 1 201 ? -15.664 18.5 6.973 1 49.94 201 THR B C 1
ATOM 4220 O O . THR B 1 201 ? -16.156 19.531 6.508 1 49.94 201 THR B O 1
ATOM 4223 N N . ARG B 1 202 ? -16.234 17.266 6.762 1 52.47 202 ARG B N 1
ATOM 4224 C CA . ARG B 1 202 ? -17.406 17.156 5.887 1 52.47 202 ARG B CA 1
ATOM 4225 C C . ARG B 1 202 ? -18.672 17.625 6.594 1 52.47 202 ARG B C 1
ATOM 4227 O O . ARG B 1 202 ? -19.594 18.109 5.949 1 52.47 202 ARG B O 1
ATOM 4234 N N . THR B 1 203 ? -18.672 17.234 7.914 1 45.22 203 THR B N 1
ATOM 4235 C CA . THR B 1 203 ? -19.844 17.734 8.641 1 45.22 203 THR B CA 1
ATOM 4236 C C . THR B 1 203 ? -19.766 19.234 8.836 1 45.22 203 THR B C 1
ATOM 4238 O O . THR B 1 203 ? -20.797 19.906 8.992 1 45.22 203 THR B O 1
ATOM 4241 N N . VAL B 1 204 ? -18.406 19.828 8.844 1 50 204 VAL B N 1
ATOM 4242 C CA . VAL B 1 204 ? -18.234 21.156 9.445 1 50 204 VAL B CA 1
ATOM 4243 C C . VAL B 1 204 ? -17.922 22.188 8.367 1 50 204 VAL B C 1
ATOM 4245 O O . VAL B 1 204 ? -17.547 23.312 8.664 1 50 204 VAL B O 1
ATOM 4248 N N . GLU B 1 205 ? -17.547 21.797 7.109 1 51.25 205 GLU B N 1
ATOM 4249 C CA . GLU B 1 205 ? -17.281 22.984 6.289 1 51.25 205 GLU B CA 1
ATOM 4250 C C . GLU B 1 205 ? -18.078 24.188 6.785 1 51.25 205 GLU B C 1
ATOM 4252 O O . GLU B 1 205 ? -17.562 25.297 6.844 1 51.25 205 GLU B O 1
ATOM 4257 N N . ASN B 1 206 ? -19.328 23.922 6.957 1 52.78 206 ASN B N 1
ATOM 4258 C CA . ASN B 1 206 ? -20.266 25 7.27 1 52.78 206 ASN B CA 1
ATOM 4259 C C . ASN B 1 206 ? -19.844 25.75 8.531 1 52.78 206 ASN B C 1
ATOM 4261 O O . ASN B 1 206 ? -19.938 26.969 8.586 1 52.78 206 ASN B O 1
ATOM 4265 N N . LYS B 1 207 ? -19.031 25.125 9.43 1 63.06 207 LYS B N 1
ATOM 4266 C CA . LYS B 1 207 ? -18.891 25.812 10.711 1 63.06 207 LYS B CA 1
ATOM 4267 C C . LYS B 1 207 ? -17.578 26.594 10.781 1 63.06 207 LYS B C 1
ATOM 4269 O O . LYS B 1 207 ? -17.516 27.672 11.383 1 63.06 207 LYS B O 1
ATOM 4274 N N . PHE B 1 208 ? -16.547 26.203 9.758 1 76.56 208 PHE B N 1
ATOM 4275 C CA . PHE B 1 208 ? -15.234 26.844 9.812 1 76.56 208 PHE B CA 1
ATOM 4276 C C . PHE B 1 208 ? -15.312 28.281 9.328 1 76.56 208 PHE B C 1
ATOM 4278 O O . PHE B 1 208 ? -14.758 29.188 9.961 1 76.56 208 PHE B O 1
ATOM 4285 N N . ASN B 1 209 ? -16.031 28.391 8.367 1 80 209 ASN B N 1
ATOM 4286 C CA . ASN B 1 209 ? -16.031 29.688 7.68 1 80 209 ASN B CA 1
ATOM 4287 C C . ASN B 1 209 ? -16.688 30.766 8.539 1 80 209 ASN B C 1
ATOM 4289 O O . ASN B 1 209 ? -16.375 31.953 8.391 1 80 209 ASN B O 1
ATOM 4293 N N . TYR B 1 210 ? -17.359 30.312 9.523 1 84.06 210 TYR B N 1
ATOM 4294 C CA . TYR B 1 210 ? -18.125 31.266 10.305 1 84.06 210 TYR B CA 1
ATOM 4295 C C . TYR B 1 210 ? -17.391 31.625 11.594 1 84.06 210 TYR B C 1
ATOM 4297 O O . TYR B 1 210 ? -17.828 32.5 12.344 1 84.06 210 TYR B O 1
ATOM 4305 N N . GLN B 1 211 ? -16.234 31 11.727 1 89.81 211 GLN B N 1
ATOM 4306 C CA . GLN B 1 211 ? -15.477 31.234 12.953 1 89.81 211 GLN B CA 1
ATOM 4307 C C . GLN B 1 211 ? -14.398 32.281 12.75 1 89.81 211 GLN B C 1
ATOM 4309 O O . GLN B 1 211 ? -13.211 32.031 12.969 1 89.81 211 GLN B O 1
ATOM 4314 N N . ALA B 1 212 ? -14.812 33.5 12.508 1 91.81 212 ALA B N 1
ATOM 4315 C CA . ALA B 1 212 ? -13.914 34.594 12.18 1 91.81 212 ALA B CA 1
ATOM 4316 C C . ALA B 1 212 ? -12.969 34.906 13.344 1 91.81 212 ALA B C 1
ATOM 4318 O O . ALA B 1 212 ? -11.82 35.312 13.133 1 91.81 212 ALA B O 1
ATOM 4319 N N . HIS B 1 213 ? -13.477 34.688 14.57 1 93.19 213 HIS B N 1
ATOM 4320 C CA . HIS B 1 213 ? -12.648 34.969 15.734 1 93.19 213 HIS B CA 1
ATOM 4321 C C . HIS B 1 213 ? -11.445 34.031 15.805 1 93.19 213 HIS B C 1
ATOM 4323 O O . HIS B 1 213 ? -10.352 34.469 16.172 1 93.19 213 HIS B O 1
ATOM 4329 N N . ILE B 1 214 ? -11.609 32.781 15.367 1 93.5 214 ILE B N 1
ATOM 4330 C CA . ILE B 1 214 ? -10.508 31.828 15.398 1 93.5 214 ILE B CA 1
ATOM 4331 C C . ILE B 1 214 ? -9.531 32.125 14.258 1 93.5 214 ILE B C 1
ATOM 4333 O O . ILE B 1 214 ? -8.312 32.031 14.43 1 93.5 214 ILE B O 1
ATOM 4337 N N . TYR B 1 215 ? -10.102 32.531 13.172 1 93.69 215 TYR B N 1
ATOM 4338 C CA . TYR B 1 215 ? -9.258 32.906 12.039 1 93.69 215 TYR B CA 1
ATOM 4339 C C . TYR B 1 215 ? -8.383 34.125 12.398 1 93.69 215 TYR B C 1
ATOM 4341 O O . TYR B 1 215 ? -7.195 34.156 12.086 1 93.69 215 TYR B O 1
ATOM 4349 N N . ALA B 1 216 ? -8.977 35.094 13.047 1 94.88 216 ALA B N 1
ATOM 4350 C CA . ALA B 1 216 ? -8.227 36.25 13.492 1 94.88 216 ALA B CA 1
ATOM 4351 C C . ALA B 1 216 ? -7.137 35.844 14.484 1 94.88 216 ALA B C 1
ATOM 4353 O O . ALA B 1 216 ? -6.008 36.344 14.406 1 94.88 216 ALA B O 1
ATOM 4354 N N . ARG B 1 217 ? -7.441 35 15.375 1 95.5 217 ARG B N 1
ATOM 4355 C CA . ARG B 1 217 ? -6.48 34.531 16.359 1 95.5 217 ARG B CA 1
ATOM 4356 C C . ARG B 1 217 ? -5.324 33.781 15.695 1 95.5 217 ARG B C 1
ATOM 4358 O O . ARG B 1 217 ? -4.156 34.031 16.016 1 95.5 217 ARG B O 1
ATOM 4365 N N . GLU B 1 218 ? -5.672 32.875 14.805 1 95.88 218 GLU B N 1
ATOM 4366 C CA . GLU B 1 218 ? -4.66 32.156 14.055 1 95.88 218 GLU B CA 1
ATOM 4367 C C . GLU B 1 218 ? -3.693 33.094 13.352 1 95.88 218 GLU B C 1
ATOM 4369 O O . GLU B 1 218 ? -2.479 32.875 13.383 1 95.88 218 GLU B O 1
ATOM 4374 N N . ASN B 1 219 ? -4.199 34.094 12.719 1 96.19 219 ASN B N 1
ATOM 4375 C CA . ASN B 1 219 ? -3.355 35.031 11.977 1 96.19 219 ASN B CA 1
ATOM 4376 C C . ASN B 1 219 ? -2.535 35.906 12.922 1 96.19 219 ASN B C 1
ATOM 4378 O O . ASN B 1 219 ? -1.41 36.281 12.602 1 96.19 219 ASN B O 1
ATOM 4382 N N . ARG B 1 220 ? -3.115 36.219 14.086 1 96 220 ARG B N 1
ATOM 4383 C CA . ARG B 1 220 ? -2.312 36.938 15.07 1 96 220 ARG B CA 1
ATOM 4384 C C . ARG B 1 220 ? -1.062 36.156 15.445 1 96 220 ARG B C 1
ATOM 4386 O O . ARG B 1 220 ? 0.046 36.688 15.445 1 96 220 ARG B O 1
ATOM 4393 N N . TYR B 1 221 ? -1.229 34.875 15.711 1 97 221 TYR B N 1
ATOM 4394 C CA . TYR B 1 221 ? -0.092 34 16 1 97 221 TYR B CA 1
ATOM 4395 C C . TYR B 1 221 ? 0.857 33.938 14.812 1 97 221 TYR B C 1
ATOM 4397 O O . TYR B 1 221 ? 2.078 33.938 14.984 1 97 221 TYR B O 1
ATOM 4405 N N . TRP B 1 222 ? 0.272 33.812 13.625 1 96.88 222 TRP B N 1
ATOM 4406 C CA . TRP B 1 222 ? 1.061 33.75 12.398 1 96.88 222 TRP B CA 1
ATOM 4407 C C . TRP B 1 222 ? 1.966 35 12.289 1 96.88 222 TRP B C 1
ATOM 4409 O O . TRP B 1 222 ? 3.162 34.844 12.016 1 96.88 222 TRP B O 1
ATOM 4419 N N . PHE B 1 223 ? 1.438 36.188 12.57 1 96.5 223 PHE B N 1
ATOM 4420 C CA . PHE B 1 223 ? 2.184 37.438 12.406 1 96.5 223 PHE B CA 1
ATOM 4421 C C . PHE B 1 223 ? 3.291 37.531 13.453 1 96.5 223 PHE B C 1
ATOM 4423 O O . PHE B 1 223 ? 4.355 38.094 13.18 1 96.5 223 PHE B O 1
ATOM 4430 N N . GLU B 1 224 ? 3.076 36.969 14.586 1 96.31 224 GLU B N 1
ATOM 4431 C CA . GLU B 1 224 ? 4.125 36.938 15.602 1 96.31 224 GLU B CA 1
ATOM 4432 C C . GLU B 1 224 ? 5.344 36.156 15.109 1 96.31 224 GLU B C 1
ATOM 4434 O O . GLU B 1 224 ? 6.48 36.625 15.273 1 96.31 224 GLU B O 1
ATOM 4439 N N . MET B 1 225 ? 5.086 35.062 14.523 1 97.56 225 MET B N 1
ATOM 4440 C CA . MET B 1 225 ? 6.16 34.219 14.008 1 97.56 225 MET B CA 1
ATOM 4441 C C . MET B 1 225 ? 6.84 34.875 12.805 1 97.56 225 MET B C 1
ATOM 4443 O O . MET B 1 225 ? 8.07 34.875 12.703 1 97.56 225 MET B O 1
ATOM 4447 N N . ILE B 1 226 ? 6.012 35.406 11.945 1 97.19 226 ILE B N 1
ATOM 4448 C CA . ILE B 1 226 ? 6.539 36.031 10.734 1 97.19 226 ILE B CA 1
ATOM 4449 C C . ILE B 1 226 ? 7.383 37.25 11.102 1 97.19 226 ILE B C 1
ATOM 4451 O O . ILE B 1 226 ? 8.438 37.5 10.508 1 97.19 226 ILE B O 1
ATOM 4455 N N . ARG B 1 227 ? 6.914 38 12.031 1 96.69 227 ARG B N 1
ATOM 4456 C CA . ARG B 1 227 ? 7.668 39.188 12.484 1 96.69 227 ARG B CA 1
ATOM 4457 C C . ARG B 1 227 ? 9.055 38.781 12.977 1 96.69 227 ARG B C 1
ATOM 4459 O O . ARG B 1 227 ? 10.031 39.469 12.734 1 96.69 227 ARG B O 1
ATOM 4466 N N . LYS B 1 228 ? 9.18 37.719 13.586 1 97.06 228 LYS B N 1
ATOM 4467 C CA . LYS B 1 228 ? 10.43 37.25 14.18 1 97.06 228 LYS B CA 1
ATOM 4468 C C . LYS B 1 228 ? 11.344 36.625 13.125 1 97.06 228 LYS B C 1
ATOM 4470 O O . LYS B 1 228 ? 12.555 36.875 13.117 1 97.06 228 LYS B O 1
ATOM 4475 N N . TRP B 1 229 ? 10.812 35.875 12.188 1 97.62 229 TRP B N 1
ATOM 4476 C CA . TRP B 1 229 ? 11.656 35 11.391 1 97.62 229 TRP B CA 1
ATOM 4477 C C . TRP B 1 229 ? 11.758 35.469 9.953 1 97.62 229 TRP B C 1
ATOM 4479 O O . TRP B 1 229 ? 12.719 35.156 9.242 1 97.62 229 TRP B O 1
ATOM 4489 N N . LYS B 1 230 ? 10.742 36.188 9.516 1 97.38 230 LYS B N 1
ATOM 4490 C CA . LYS B 1 230 ? 10.695 36.656 8.133 1 97.38 230 LYS B CA 1
ATOM 4491 C C . LYS B 1 230 ? 9.984 38 8.031 1 97.38 230 LYS B C 1
ATOM 4493 O O . LYS B 1 230 ? 9.031 38.156 7.266 1 97.38 230 LYS B O 1
ATOM 4498 N N . PRO B 1 231 ? 10.477 39 8.656 1 95.94 231 PRO B N 1
ATOM 4499 C CA . PRO B 1 231 ? 9.773 40.25 8.789 1 95.94 231 PRO B CA 1
ATOM 4500 C C . PRO B 1 231 ? 9.5 40.938 7.445 1 95.94 231 PRO B C 1
ATOM 4502 O O . PRO B 1 231 ? 8.57 41.719 7.324 1 95.94 231 PRO B O 1
ATOM 4505 N N . GLU B 1 232 ? 10.25 40.625 6.418 1 95.25 232 GLU B N 1
ATOM 4506 C CA . GLU B 1 232 ? 10.055 41.219 5.102 1 95.25 232 GLU B CA 1
ATOM 4507 C C . GLU B 1 232 ? 8.703 40.844 4.512 1 95.25 232 GLU B C 1
ATOM 4509 O O . GLU B 1 232 ? 8.219 41.5 3.586 1 95.25 232 GLU B O 1
ATOM 4514 N N . CYS B 1 233 ? 8.078 39.812 5.09 1 95.25 233 CYS B N 1
ATOM 4515 C CA . CYS B 1 233 ? 6.797 39.344 4.559 1 95.25 233 CYS B CA 1
ATOM 4516 C C . CYS B 1 233 ? 5.637 39.906 5.383 1 95.25 233 CYS B C 1
ATOM 4518 O O . CYS B 1 233 ? 4.473 39.719 5.012 1 95.25 233 CYS B O 1
ATOM 4520 N N . LEU B 1 234 ? 5.855 40.531 6.465 1 95.44 234 LEU B N 1
ATOM 4521 C CA . LEU B 1 234 ? 4.84 40.906 7.449 1 95.44 234 LEU B CA 1
ATOM 4522 C C . LEU B 1 234 ? 3.771 41.781 6.824 1 95.44 234 LEU B C 1
ATOM 4524 O O . LEU B 1 234 ? 2.574 41.531 6.973 1 95.44 234 LEU B O 1
ATOM 4528 N N . VAL B 1 235 ? 4.18 42.812 6.047 1 94.06 235 VAL B N 1
ATOM 4529 C CA . VAL B 1 235 ? 3.244 43.75 5.477 1 94.06 235 VAL B CA 1
ATOM 4530 C C . VAL B 1 235 ? 2.352 43.062 4.449 1 94.06 235 VAL B C 1
ATOM 4532 O O . VAL B 1 235 ? 1.126 43.219 4.492 1 94.06 235 VAL B O 1
ATOM 4535 N N . THR B 1 236 ? 2.99 42.375 3.621 1 93.56 236 THR B N 1
ATOM 4536 C CA . THR B 1 236 ? 2.242 41.688 2.578 1 93.56 236 THR B CA 1
ATOM 4537 C C . THR B 1 236 ? 1.274 40.688 3.186 1 93.56 236 THR B C 1
ATOM 4539 O O . THR B 1 236 ? 0.128 40.562 2.746 1 93.56 236 THR B O 1
ATOM 4542 N N . ASP B 1 237 ? 1.714 39.906 4.16 1 94.69 237 ASP B N 1
ATOM 4543 C CA . ASP B 1 237 ? 0.855 38.938 4.82 1 94.69 237 ASP B CA 1
ATOM 4544 C C . ASP B 1 237 ? -0.333 39.625 5.496 1 94.69 237 ASP B C 1
ATOM 4546 O O . ASP B 1 237 ? -1.464 39.125 5.41 1 94.69 237 ASP B O 1
ATOM 4550 N N . PHE B 1 238 ? -0.084 40.656 6.113 1 94.31 238 PHE B N 1
ATOM 4551 C CA . PHE B 1 238 ? -1.139 41.375 6.82 1 94.31 238 PHE B CA 1
ATOM 4552 C C . PHE B 1 238 ? -2.162 41.938 5.84 1 94.31 238 PHE B C 1
ATOM 4554 O O . PHE B 1 238 ? -3.369 41.844 6.07 1 94.31 238 PHE B O 1
ATOM 4561 N N . GLU B 1 239 ? -1.682 42.562 4.781 1 93.75 239 GLU B N 1
ATOM 4562 C CA . GLU B 1 239 ? -2.592 43.094 3.775 1 93.75 239 GLU B CA 1
ATOM 4563 C C . GLU B 1 239 ? -3.482 42 3.191 1 93.75 239 GLU B C 1
ATOM 4565 O O . GLU B 1 239 ? -4.68 42.219 2.979 1 93.75 239 GLU B O 1
ATOM 4570 N N . ASN B 1 240 ? -2.861 40.938 2.971 1 94.12 240 ASN B N 1
ATOM 4571 C CA . ASN B 1 240 ? -3.629 39.812 2.48 1 94.12 240 ASN B CA 1
ATOM 4572 C C . ASN B 1 240 ? -4.691 39.375 3.488 1 94.12 240 ASN B C 1
ATOM 4574 O O . ASN B 1 240 ? -5.828 39.094 3.111 1 94.12 240 ASN B O 1
ATOM 4578 N N . TYR B 1 241 ? -4.289 39.25 4.738 1 94.81 241 TYR B N 1
ATOM 4579 C CA . TYR B 1 241 ? -5.242 38.906 5.789 1 94.81 241 TYR B CA 1
ATOM 4580 C C . TYR B 1 241 ? -6.402 39.875 5.812 1 94.81 241 TYR B C 1
ATOM 4582 O O . TYR B 1 241 ? -7.566 39.5 5.84 1 94.81 241 TYR B O 1
ATOM 4590 N N . LEU B 1 242 ? -6.094 41.156 5.816 1 93.94 242 LEU B N 1
ATOM 4591 C CA . LEU B 1 242 ? -7.102 42.219 5.961 1 93.94 242 LEU B CA 1
ATOM 4592 C C . LEU B 1 242 ? -8.117 42.156 4.824 1 93.94 242 LEU B C 1
ATOM 4594 O O . LEU B 1 242 ? -9.328 42.188 5.062 1 93.94 242 LEU B O 1
ATOM 4598 N N . THR B 1 243 ? -7.629 42 3.627 1 95.12 243 THR B N 1
ATOM 4599 C CA . THR B 1 243 ? -8.508 41.969 2.465 1 95.12 243 THR B CA 1
ATOM 4600 C C . THR B 1 243 ? -9.312 40.656 2.439 1 95.12 243 THR B C 1
ATOM 4602 O O . THR B 1 243 ? -10.516 40.688 2.15 1 95.12 243 THR B O 1
ATOM 4605 N N . ASN B 1 244 ? -8.703 39.562 2.828 1 94.38 244 ASN B N 1
ATOM 4606 C CA . ASN B 1 244 ? -9.406 38.312 2.887 1 94.38 244 ASN B CA 1
ATOM 4607 C C . ASN B 1 244 ? -10.453 38.281 3.99 1 94.38 244 ASN B C 1
ATOM 4609 O O . ASN B 1 244 ? -11.547 37.75 3.809 1 94.38 244 ASN B O 1
ATOM 4613 N N . MET B 1 245 ? -10.062 38.844 5.129 1 93.62 245 MET B N 1
ATOM 4614 C CA . MET B 1 245 ? -10.984 38.844 6.258 1 93.62 245 MET B CA 1
ATOM 4615 C C . MET B 1 245 ? -12.242 39.656 5.93 1 93.62 245 MET B C 1
ATOM 4617 O O . MET B 1 245 ? -13.352 39.219 6.289 1 93.62 245 MET B O 1
ATOM 4621 N N . TYR B 1 246 ? -12.094 40.75 5.281 1 94.31 246 TYR B N 1
ATOM 4622 C CA . TYR B 1 246 ? -13.258 41.5 4.867 1 94.31 246 TYR B CA 1
ATOM 4623 C C . TYR B 1 246 ? -14.164 40.688 3.965 1 94.31 246 TYR B C 1
ATOM 4625 O O . TYR B 1 246 ? -15.359 40.531 4.238 1 94.31 246 TYR B O 1
ATOM 4633 N N . LEU B 1 247 ? -13.57 40.156 2.945 1 95.5 247 LEU B N 1
ATOM 4634 C CA . LEU B 1 247 ? -14.352 39.406 1.964 1 95.5 247 LEU B CA 1
ATOM 4635 C C . LEU B 1 247 ? -14.984 38.188 2.598 1 95.5 247 LEU B C 1
ATOM 4637 O O . LEU B 1 247 ? -16.156 37.875 2.334 1 95.5 247 LEU B O 1
ATOM 4641 N N . LYS B 1 248 ? -14.234 37.531 3.439 1 92.69 248 LYS B N 1
ATOM 4642 C CA . LYS B 1 248 ? -14.742 36.375 4.168 1 92.69 248 LYS B CA 1
ATOM 4643 C C . LYS B 1 248 ? -15.93 36.75 5.051 1 92.69 248 LYS B C 1
ATOM 4645 O O . LYS B 1 248 ? -16.938 36.031 5.102 1 92.69 248 LYS B O 1
ATOM 4650 N N . SER B 1 249 ? -15.836 37.875 5.711 1 91.5 249 SER B N 1
ATOM 4651 C CA . SER B 1 249 ? -16.891 38.312 6.621 1 91.5 249 SER B CA 1
ATOM 4652 C C . SER B 1 249 ? -18.156 38.688 5.863 1 91.5 249 SER B C 1
ATOM 4654 O O . SER B 1 249 ? -19.266 38.594 6.402 1 91.5 249 SER B O 1
ATOM 4656 N N . GLN B 1 250 ? -17.953 39.125 4.605 1 92.81 250 GLN B N 1
ATOM 4657 C CA . GLN B 1 250 ? -19.109 39.438 3.773 1 92.81 250 GLN B CA 1
ATOM 4658 C C . GLN B 1 250 ? -19.812 38.156 3.311 1 92.81 250 GLN B C 1
ATOM 4660 O O . GLN B 1 250 ? -21.047 38.125 3.256 1 92.81 250 GLN B O 1
ATOM 4665 N N . LYS B 1 251 ? -19.094 37.156 3.016 1 92.69 251 LYS B N 1
ATOM 4666 C CA . LYS B 1 251 ? -19.625 35.906 2.492 1 92.69 251 LYS B CA 1
ATOM 4667 C C . LYS B 1 251 ? -20.156 35.031 3.617 1 92.69 251 LYS B C 1
ATOM 4669 O O . LYS B 1 251 ? -21.188 34.375 3.461 1 92.69 251 LYS B O 1
ATOM 4674 N N . TYR B 1 252 ? -19.375 35.062 4.688 1 92.38 252 TYR B N 1
ATOM 4675 C CA . TYR B 1 252 ? -19.703 34.25 5.855 1 92.38 252 TYR B CA 1
ATOM 4676 C C . TYR B 1 252 ? -19.766 35.125 7.117 1 92.38 252 TYR B C 1
ATOM 4678 O O . TYR B 1 252 ? -18.75 35.281 7.809 1 92.38 252 TYR B O 1
ATOM 4686 N N . PRO B 1 253 ? -20.922 35.562 7.477 1 90.62 253 PRO B N 1
ATOM 4687 C CA . PRO B 1 253 ? -21.016 36.375 8.68 1 90.62 253 PRO B CA 1
ATOM 4688 C C . PRO B 1 253 ? -20.562 35.656 9.938 1 90.62 253 PRO B C 1
ATOM 4690 O O . PRO B 1 253 ? -20.906 34.5 10.148 1 90.62 253 PRO B O 1
ATOM 4693 N N . PRO B 1 254 ? -19.781 36.344 10.734 1 91.5 254 PRO B N 1
ATOM 4694 C CA . PRO B 1 254 ? -19.25 35.688 11.93 1 91.5 254 PRO B CA 1
ATOM 4695 C C . PRO B 1 254 ? -20.344 35.219 12.875 1 91.5 254 PRO B C 1
ATOM 4697 O O . PRO B 1 254 ? -21.328 35.906 13.094 1 91.5 254 PRO B O 1
ATOM 4700 N N . VAL B 1 255 ? -20.125 34.062 13.414 1 90.81 255 VAL B N 1
ATOM 4701 C CA . VAL B 1 255 ? -21.109 33.469 14.328 1 90.81 255 VAL B CA 1
ATOM 4702 C C . VAL B 1 255 ? -21.109 34.25 15.641 1 90.81 255 VAL B C 1
ATOM 4704 O O . VAL B 1 255 ? -22.141 34.375 16.297 1 90.81 255 VAL B O 1
ATOM 4707 N N . ASP B 1 256 ? -20 34.781 16.031 1 91.62 256 ASP B N 1
ATOM 4708 C CA . ASP B 1 256 ? -19.812 35.625 17.219 1 91.62 256 ASP B CA 1
ATOM 4709 C C . ASP B 1 256 ? -19.094 36.906 16.875 1 91.62 256 ASP B C 1
ATOM 4711 O O . ASP B 1 256 ? -17.875 37 16.984 1 91.62 256 ASP B O 1
ATOM 4715 N N . GLU B 1 257 ? -19.828 37.906 16.641 1 91.31 257 GLU B N 1
ATOM 4716 C CA . GLU B 1 257 ? -19.297 39.188 16.188 1 91.31 257 GLU B CA 1
ATOM 4717 C C . GLU B 1 257 ? -18.438 39.844 17.266 1 91.31 257 GLU B C 1
ATOM 4719 O O . GLU B 1 257 ? -17.391 40.406 16.953 1 91.31 257 GLU B O 1
ATOM 4724 N N . LYS B 1 258 ? -18.984 39.75 18.438 1 93 258 LYS B N 1
ATOM 4725 C CA . LYS B 1 258 ? -18.234 40.344 19.531 1 93 258 LYS B CA 1
ATOM 4726 C C . LYS B 1 258 ? -16.859 39.719 19.688 1 93 258 LYS B C 1
ATOM 4728 O O . LYS B 1 258 ? -15.852 40.406 19.797 1 93 258 LYS B O 1
ATOM 4733 N N . ALA B 1 259 ? -16.828 38.406 19.688 1 93.5 259 ALA B N 1
ATOM 4734 C CA . ALA B 1 259 ? -15.57 37.688 19.812 1 93.5 259 ALA B CA 1
ATOM 4735 C C . ALA B 1 259 ? -14.648 38 18.625 1 93.5 259 ALA B C 1
ATOM 4737 O O . ALA B 1 259 ? -13.43 38.094 18.797 1 93.5 259 ALA B O 1
ATOM 4738 N N . TRP B 1 260 ? -15.25 38.094 17.5 1 93.69 260 TRP B N 1
ATOM 4739 C CA . TRP B 1 260 ? -14.469 38.406 16.297 1 93.69 260 TRP B CA 1
ATOM 4740 C C . TRP B 1 260 ? -13.805 39.781 16.422 1 93.69 260 TRP B C 1
ATOM 4742 O O . TRP B 1 260 ? -12.594 39.906 16.203 1 93.69 260 TRP B O 1
ATOM 4752 N N . TRP B 1 261 ? -14.508 40.719 16.781 1 91.38 261 TRP B N 1
ATOM 4753 C CA . TRP B 1 261 ? -13.977 42.094 16.859 1 91.38 261 TRP B CA 1
ATOM 4754 C C . TRP B 1 261 ? -12.898 42.188 17.938 1 91.38 261 TRP B C 1
ATOM 4756 O O . TRP B 1 261 ? -11.914 42.906 17.781 1 91.38 261 TRP B O 1
ATOM 4766 N N . GLU B 1 262 ? -13.125 41.469 19 1 93.25 262 GLU B N 1
ATOM 4767 C CA . GLU B 1 262 ? -12.117 41.438 20.062 1 93.25 262 GLU B CA 1
ATOM 4768 C C . GLU B 1 262 ? -10.797 40.875 19.562 1 93.25 262 GLU B C 1
ATOM 4770 O O . GLU B 1 262 ? -9.734 41.469 19.781 1 93.25 262 GLU B O 1
ATOM 4775 N N . GLU B 1 263 ? -10.859 39.781 18.875 1 94.06 263 GLU B N 1
ATOM 4776 C CA . GLU B 1 263 ? -9.648 39.156 18.344 1 94.06 263 GLU B CA 1
ATOM 4777 C C . GLU B 1 263 ? -9.023 40 17.25 1 94.06 263 GLU B C 1
ATOM 4779 O O . GLU B 1 263 ? -7.801 40.094 17.141 1 94.06 263 GLU B O 1
ATOM 4784 N N . GLN B 1 264 ? -9.859 40.562 16.453 1 92.19 264 GLN B N 1
ATOM 4785 C CA . GLN B 1 264 ? -9.398 41.438 15.375 1 92.19 264 GLN B CA 1
ATOM 4786 C C . GLN B 1 264 ? -8.664 42.656 15.93 1 92.19 264 GLN B C 1
ATOM 4788 O O . GLN B 1 264 ? -7.625 43.062 15.406 1 92.19 264 GLN B O 1
ATOM 4793 N N . HIS B 1 265 ? -9.219 43.188 16.969 1 91.88 265 HIS B N 1
ATOM 4794 C CA . HIS B 1 265 ? -8.578 44.344 17.594 1 91.88 265 HIS B CA 1
ATOM 4795 C C . HIS B 1 265 ? -7.227 43.969 18.188 1 91.88 265 HIS B C 1
ATOM 4797 O O . HIS B 1 265 ? -6.262 44.75 18.062 1 91.88 265 HIS B O 1
ATOM 4803 N N . LYS B 1 266 ? -7.16 42.844 18.828 1 93.69 266 LYS B N 1
ATOM 4804 C CA . LYS B 1 266 ? -5.883 42.375 19.344 1 93.69 266 LYS B CA 1
ATOM 4805 C C . LYS B 1 266 ? -4.855 42.219 18.234 1 93.69 266 LYS B C 1
ATOM 4807 O O . LYS B 1 266 ? -3.699 42.594 18.375 1 93.69 266 LYS B O 1
ATOM 4812 N N . LEU B 1 267 ? -5.332 41.625 17.125 1 94.69 267 LEU B N 1
ATOM 4813 C CA . LEU B 1 267 ? -4.465 41.406 15.977 1 94.69 267 LEU B CA 1
ATOM 4814 C C . LEU B 1 267 ? -3.945 42.719 15.406 1 94.69 267 LEU B C 1
ATOM 4816 O O . LEU B 1 267 ? -2.74 42.875 15.211 1 94.69 267 LEU B O 1
ATOM 4820 N N . ILE B 1 268 ? -4.793 43.688 15.211 1 91.75 268 ILE B N 1
ATOM 4821 C CA . ILE B 1 268 ? -4.434 44.938 14.609 1 91.75 268 ILE B CA 1
ATOM 4822 C C . ILE B 1 268 ? -3.49 45.719 15.531 1 91.75 268 ILE B C 1
ATOM 4824 O O . ILE B 1 268 ? -2.527 46.344 15.07 1 91.75 268 ILE B O 1
ATOM 4828 N N . THR B 1 269 ? -3.799 45.656 16.781 1 91.12 269 THR B N 1
ATOM 4829 C CA . THR B 1 269 ? -2.932 46.312 17.766 1 91.12 269 THR B CA 1
ATOM 4830 C C . THR B 1 269 ? -1.517 45.75 17.688 1 91.12 269 THR B C 1
ATOM 4832 O O . THR B 1 269 ? -0.539 46.469 17.781 1 91.12 269 THR B O 1
ATOM 4835 N N . SER B 1 270 ? -1.393 44.5 17.453 1 90.38 270 SER B N 1
ATOM 4836 C CA . SER B 1 270 ? -0.094 43.812 17.422 1 90.38 270 SER B CA 1
ATOM 4837 C C . SER B 1 270 ? 0.705 44.219 16.188 1 90.38 270 SER B C 1
ATOM 4839 O O . SER B 1 270 ? 1.925 44.062 16.156 1 90.38 270 SER B O 1
ATOM 4841 N N . VAL B 1 271 ? 0.024 44.781 15.203 1 89.62 271 VAL B N 1
ATOM 4842 C CA . VAL B 1 271 ? 0.721 45.156 13.977 1 89.62 271 VAL B CA 1
ATOM 4843 C C . VAL B 1 271 ? 0.537 46.656 13.727 1 89.62 271 VAL B C 1
ATOM 4845 O O . VAL B 1 271 ? 0.553 47.125 12.578 1 89.62 271 VAL B O 1
ATOM 4848 N N . SER B 1 272 ? 0.211 47.406 14.664 1 87.44 272 SER B N 1
ATOM 4849 C CA . SER B 1 272 ? -0.077 48.844 14.547 1 87.44 272 SER B CA 1
ATOM 4850 C C . SER B 1 272 ? 1.124 49.594 14 1 87.44 272 SER B C 1
ATOM 4852 O O . SER B 1 272 ? 0.979 50.719 13.484 1 87.44 272 SER B O 1
ATOM 4854 N N . ASP B 1 273 ? 2.26 49.031 14.078 1 89.75 273 ASP B N 1
ATOM 4855 C CA . ASP B 1 273 ? 3.475 49.688 13.586 1 89.75 273 ASP B CA 1
ATOM 4856 C C . ASP B 1 273 ? 3.533 49.625 12.055 1 89.75 273 ASP B C 1
ATOM 4858 O O . ASP B 1 273 ? 4.242 50.438 11.438 1 89.75 273 ASP B O 1
ATOM 4862 N N . ILE B 1 274 ? 2.713 48.688 11.422 1 86.94 274 ILE B N 1
ATOM 4863 C CA . ILE B 1 274 ? 2.799 48.562 9.969 1 86.94 274 ILE B CA 1
ATOM 4864 C C . ILE B 1 274 ? 1.442 48.906 9.344 1 86.94 274 ILE B C 1
ATOM 4866 O O . ILE B 1 274 ? 1.295 48.875 8.125 1 86.94 274 ILE B O 1
ATOM 4870 N N . PHE B 1 275 ? 0.477 49.031 10.117 1 85.19 275 PHE B N 1
ATOM 4871 C CA . PHE B 1 275 ? -0.86 49.312 9.602 1 85.19 275 PHE B CA 1
ATOM 4872 C C . PHE B 1 275 ? -1.41 50.594 10.211 1 85.19 275 PHE B C 1
ATOM 4874 O O . PHE B 1 275 ? -1.511 50.719 11.43 1 85.19 275 PHE B O 1
ATOM 4881 N N . SER B 1 276 ? -1.874 51.562 9.266 1 79.19 276 SER B N 1
ATOM 4882 C CA . SER B 1 276 ? -2.387 52.844 9.742 1 79.19 276 SER B CA 1
ATOM 4883 C C . SER B 1 276 ? -3.793 53.094 9.211 1 79.19 276 SER B C 1
ATOM 4885 O O . SER B 1 276 ? -4.285 54.219 9.273 1 79.19 276 SER B O 1
ATOM 4887 N N . GLY B 1 277 ? -4.324 52.125 8.578 1 83.69 277 GLY B N 1
ATOM 4888 C CA . GLY B 1 277 ? -5.688 52.312 8.109 1 83.69 277 GLY B CA 1
ATOM 4889 C C . GLY B 1 277 ? -5.859 52 6.633 1 83.69 277 GLY B C 1
ATOM 4890 O O . GLY B 1 277 ? -5.023 51.312 6.031 1 83.69 277 GLY B O 1
ATOM 4891 N N . TRP B 1 278 ? -7.004 52.406 6.105 1 91 278 TRP B N 1
ATOM 4892 C CA . TRP B 1 278 ? -7.402 52.156 4.723 1 91 278 TRP B CA 1
ATOM 4893 C C . TRP B 1 278 ? -6.492 52.906 3.754 1 91 278 TRP B C 1
ATOM 4895 O O . TRP B 1 278 ? -6.133 54.062 3.998 1 91 278 TRP B O 1
ATOM 4905 N N . THR B 1 279 ? -6.074 52.281 2.695 1 92.19 279 THR B N 1
ATOM 4906 C CA . THR B 1 279 ? -5.348 52.906 1.594 1 92.19 279 THR B CA 1
ATOM 4907 C C . THR B 1 279 ? -5.977 52.531 0.254 1 92.19 279 THR B C 1
ATOM 4909 O O . THR B 1 279 ? -6.727 51.531 0.165 1 92.19 279 THR B O 1
ATOM 4912 N N . GLN B 1 280 ? -5.652 53.312 -0.715 1 94.19 280 GLN B N 1
ATOM 4913 C CA . GLN B 1 280 ? -6.133 53 -2.062 1 94.19 280 GLN B CA 1
ATOM 4914 C C . GLN B 1 280 ? -5.59 51.688 -2.564 1 94.19 280 GLN B C 1
ATOM 4916 O O . GLN B 1 280 ? -6.273 50.969 -3.303 1 94.19 280 GLN B O 1
ATOM 4921 N N . GLU B 1 281 ? -4.438 51.438 -2.158 1 93.69 281 GLU B N 1
ATOM 4922 C CA . GLU B 1 281 ? -3.822 50.188 -2.564 1 93.69 281 GLU B CA 1
ATOM 4923 C C . GLU B 1 281 ? -4.574 48.969 -1.986 1 93.69 281 GLU B C 1
ATOM 4925 O O . GLU B 1 281 ? -4.789 48 -2.678 1 93.69 281 GLU B O 1
ATOM 4930 N N . LEU B 1 282 ? -4.93 49.031 -0.759 1 94.94 282 LEU B N 1
ATOM 4931 C CA . LEU B 1 282 ? -5.715 48 -0.118 1 94.94 282 LEU B CA 1
ATOM 4932 C C . LEU B 1 282 ? -7.066 47.812 -0.805 1 94.94 282 LEU B C 1
ATOM 4934 O O . LEU B 1 282 ? -7.535 46.688 -0.995 1 94.94 282 LEU B O 1
ATOM 4938 N N . GLN B 1 283 ? -7.684 48.938 -1.105 1 96.06 283 GLN B N 1
ATOM 4939 C CA . GLN B 1 283 ? -8.961 48.906 -1.806 1 96.06 283 GLN B CA 1
ATOM 4940 C C . GLN B 1 283 ? -8.836 48.156 -3.143 1 96.06 283 GLN B C 1
ATOM 4942 O O . GLN B 1 283 ? -9.688 47.344 -3.496 1 96.06 283 GLN B O 1
ATOM 4947 N N . LYS B 1 284 ? -7.773 48.5 -3.805 1 96.62 284 LYS B N 1
ATOM 4948 C CA . LYS B 1 284 ? -7.531 47.844 -5.094 1 96.62 284 LYS B CA 1
ATOM 4949 C C . LYS B 1 284 ? -7.367 46.344 -4.934 1 96.62 284 LYS B C 1
ATOM 4951 O O . LYS B 1 284 ? -7.855 45.562 -5.766 1 96.62 284 LYS B O 1
ATOM 4956 N N . GLN B 1 285 ? -6.711 45.938 -3.92 1 95.81 285 GLN B N 1
ATOM 4957 C CA . GLN B 1 285 ? -6.492 44.531 -3.672 1 95.81 285 GLN B CA 1
ATOM 4958 C C . GLN B 1 285 ? -7.812 43.781 -3.455 1 95.81 285 GLN B C 1
ATOM 4960 O O . GLN B 1 285 ? -8.016 42.688 -3.986 1 95.81 285 GLN B O 1
ATOM 4965 N N . VAL B 1 286 ? -8.688 44.312 -2.646 1 96.5 286 VAL B N 1
ATOM 4966 C CA . VAL B 1 286 ? -9.984 43.719 -2.385 1 96.5 286 VAL B CA 1
ATOM 4967 C C . VAL B 1 286 ? -10.797 43.625 -3.678 1 96.5 286 VAL B C 1
ATOM 4969 O O . VAL B 1 286 ? -11.438 42.625 -3.961 1 96.5 286 VAL B O 1
ATOM 4972 N N . GLU B 1 287 ? -10.711 44.688 -4.434 1 97.12 287 GLU B N 1
ATOM 4973 C CA . GLU B 1 287 ? -11.445 44.75 -5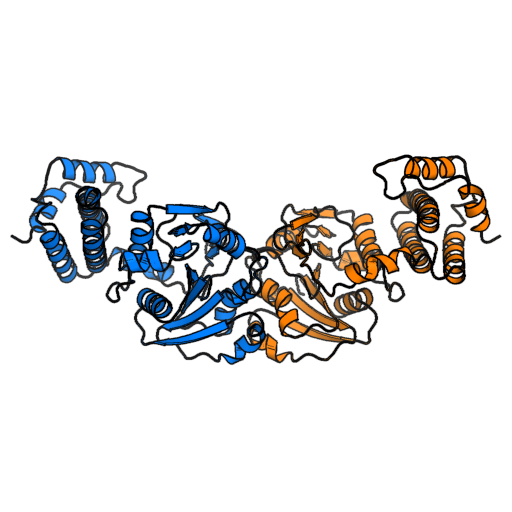.695 1 97.12 287 GLU B CA 1
ATOM 4974 C C . GLU B 1 287 ? -10.914 43.719 -6.695 1 97.12 287 GLU B C 1
ATOM 4976 O O . GLU B 1 287 ? -11.688 43.094 -7.402 1 97.12 287 GLU B O 1
ATOM 4981 N N . ASP B 1 288 ? -9.641 43.656 -6.746 1 97.12 288 ASP B N 1
ATOM 4982 C CA . ASP B 1 288 ? -9.023 42.688 -7.648 1 97.12 288 ASP B CA 1
ATOM 4983 C C . ASP B 1 288 ? -9.43 41.25 -7.289 1 97.12 288 ASP B C 1
ATOM 4985 O O . ASP B 1 288 ? -9.703 40.438 -8.172 1 97.12 288 ASP B O 1
ATOM 4989 N N . LYS B 1 289 ? -9.445 40.875 -6.008 1 96.12 289 LYS B N 1
ATOM 4990 C CA . LYS B 1 289 ? -9.852 39.562 -5.543 1 96.12 289 LYS B CA 1
ATOM 4991 C C . LYS B 1 289 ? -11.297 39.281 -5.914 1 96.12 289 LYS B C 1
ATOM 4993 O O . LYS B 1 289 ? -11.617 38.188 -6.387 1 96.12 289 LYS B O 1
ATOM 4998 N N . SER B 1 290 ? -12.102 40.25 -5.754 1 96.38 290 SER B N 1
ATOM 4999 C CA . SER B 1 290 ? -13.523 40.094 -6.043 1 96.38 290 SER B CA 1
ATOM 5000 C C . SER B 1 290 ? -13.781 40.031 -7.543 1 96.38 290 SER B C 1
ATOM 5002 O O . SER B 1 290 ? -14.703 39.344 -7.992 1 96.38 290 SER B O 1
ATOM 5004 N N . ALA B 1 291 ? -12.961 40.656 -8.305 1 95.81 291 ALA B N 1
ATOM 5005 C CA . ALA B 1 291 ? -13.148 40.75 -9.758 1 95.81 291 ALA B CA 1
ATOM 5006 C C . ALA B 1 291 ? -12.672 39.469 -10.438 1 95.81 291 ALA B C 1
ATOM 5008 O O . ALA B 1 291 ? -13.094 39.156 -11.555 1 95.81 291 ALA B O 1
ATOM 5009 N N . ASN B 1 292 ? -11.805 38.781 -9.836 1 95.81 292 ASN B N 1
ATOM 5010 C CA . ASN B 1 292 ? -11.219 37.594 -10.406 1 95.81 292 ASN B CA 1
ATOM 5011 C C . ASN B 1 292 ? -12.195 36.406 -10.352 1 95.81 292 ASN B C 1
ATOM 5013 O O . ASN B 1 292 ? -12.477 35.875 -9.273 1 95.81 292 ASN B O 1
ATOM 5017 N N . PRO B 1 293 ? -12.594 35.844 -11.484 1 94.88 293 PRO B N 1
ATOM 5018 C CA . PRO B 1 293 ? -13.57 34.781 -11.492 1 94.88 293 PRO B CA 1
ATOM 5019 C C . PRO B 1 293 ? -13.023 33.469 -10.914 1 94.88 293 PRO B C 1
ATOM 5021 O O . PRO B 1 293 ? -13.797 32.594 -10.516 1 94.88 293 PRO B O 1
ATOM 5024 N N . GLN B 1 294 ? -11.789 33.406 -10.812 1 92.5 294 GLN B N 1
ATOM 5025 C CA . GLN B 1 294 ? -11.164 32.188 -10.305 1 92.5 294 GLN B CA 1
ATOM 5026 C C . GLN B 1 294 ? -10.969 32.25 -8.797 1 92.5 294 GLN B C 1
ATOM 5028 O O . GLN B 1 294 ? -10.625 31.266 -8.156 1 92.5 294 GLN B O 1
ATOM 5033 N N . ASN B 1 295 ? -11.25 33.406 -8.273 1 90.69 295 ASN B N 1
ATOM 5034 C CA . ASN B 1 295 ? -11.078 33.594 -6.836 1 90.69 295 ASN B CA 1
ATOM 5035 C C . ASN B 1 295 ? -12.32 33.188 -6.059 1 90.69 295 ASN B C 1
ATOM 5037 O O . ASN B 1 295 ? -13.445 33.375 -6.535 1 90.69 295 ASN B O 1
ATOM 5041 N N . GLU B 1 296 ? -12.102 32.656 -4.914 1 89.38 296 GLU B N 1
ATOM 5042 C CA . GLU B 1 296 ? -13.211 32.188 -4.086 1 89.38 296 GLU B CA 1
ATOM 5043 C C . GLU B 1 296 ? -14.102 33.375 -3.652 1 89.38 296 GLU B C 1
ATOM 5045 O O . GLU B 1 296 ? -15.25 33.156 -3.258 1 89.38 296 GLU B O 1
ATOM 5050 N N . TRP B 1 297 ? -13.594 34.594 -3.824 1 92.69 297 TRP B N 1
ATOM 5051 C CA . TRP B 1 297 ? -14.32 35.75 -3.336 1 92.69 297 TRP B CA 1
ATOM 5052 C C . TRP B 1 297 ? -14.977 36.531 -4.488 1 92.69 297 TRP B C 1
ATOM 5054 O O . TRP B 1 297 ? -15.398 37.656 -4.328 1 92.69 297 TRP B O 1
ATOM 5064 N N . HIS B 1 298 ? -15.031 35.906 -5.527 1 94.81 298 HIS B N 1
ATOM 5065 C CA . HIS B 1 298 ? -15.57 36.531 -6.723 1 94.81 298 HIS B CA 1
ATOM 5066 C C . HIS B 1 298 ? -16.984 37.062 -6.477 1 94.81 298 HIS B C 1
ATOM 5068 O O . HIS B 1 298 ? -17.828 36.344 -5.949 1 94.81 298 HIS B O 1
ATOM 5074 N N . GLY B 1 299 ? -17.156 38.281 -6.879 1 95.81 299 GLY B N 1
ATOM 5075 C CA . GLY B 1 299 ? -18.5 38.844 -6.898 1 95.81 299 GLY B CA 1
ATOM 5076 C C . GLY B 1 299 ? -18.891 39.5 -5.594 1 95.81 299 GLY B C 1
ATOM 5077 O O . GLY B 1 299 ? -19.969 40.094 -5.492 1 95.81 299 GLY B O 1
ATOM 5078 N N . ILE B 1 300 ? -18.125 39.406 -4.582 1 95.88 300 ILE B N 1
ATOM 5079 C CA . ILE B 1 300 ? -18.453 40.031 -3.291 1 95.88 300 ILE B CA 1
ATOM 5080 C C . ILE B 1 300 ? -18.312 41.531 -3.379 1 95.88 300 ILE B C 1
ATOM 5082 O O . ILE B 1 300 ? -17.359 42.031 -3.99 1 95.88 300 ILE B O 1
ATOM 5086 N N . GLU B 1 301 ? -19.219 42.25 -2.752 1 95.12 301 GLU B N 1
ATOM 5087 C CA . GLU B 1 301 ? -19.203 43.688 -2.748 1 95.12 301 GLU B CA 1
ATOM 5088 C C . GLU B 1 301 ? -18 44.25 -1.963 1 95.12 301 GLU B C 1
ATOM 5090 O O . GLU B 1 301 ? -17.703 43.75 -0.875 1 95.12 301 GLU B O 1
ATOM 5095 N N . THR B 1 302 ? -17.375 45.281 -2.525 1 96.75 302 THR B N 1
ATOM 5096 C CA . THR B 1 302 ? -16.156 45.781 -1.906 1 96.75 302 THR B CA 1
ATOM 5097 C C . THR B 1 302 ? -16.312 47.219 -1.436 1 96.75 302 THR B C 1
ATOM 5099 O O . THR B 1 302 ? -15.398 47.781 -0.816 1 96.75 302 THR B O 1
ATOM 5102 N N . ASP B 1 303 ? -17.438 47.844 -1.619 1 94.81 303 ASP B N 1
ATOM 5103 C CA . ASP B 1 303 ? -17.656 49.25 -1.334 1 94.81 303 ASP B CA 1
ATOM 5104 C C . ASP B 1 303 ? -17.562 49.531 0.166 1 94.81 303 ASP B C 1
ATOM 5106 O O . ASP B 1 303 ? -17.203 50.625 0.578 1 94.81 303 ASP B O 1
ATOM 5110 N N . GLY B 1 304 ? -17.891 48.594 0.918 1 94.75 304 GLY B N 1
ATOM 5111 C CA . GLY B 1 304 ? -17.906 48.75 2.361 1 94.75 304 GLY B CA 1
ATOM 5112 C C . GLY B 1 304 ? -16.547 48.562 3.01 1 94.75 304 GLY B C 1
ATOM 5113 O O . GLY B 1 304 ? -16.406 48.719 4.223 1 94.75 304 GLY B O 1
ATOM 5114 N N . PHE B 1 305 ? -15.555 48.281 2.244 1 96.19 305 PHE B N 1
ATOM 5115 C CA . PHE B 1 305 ? -14.258 47.906 2.793 1 96.19 305 PHE B CA 1
ATOM 5116 C C . PHE B 1 305 ? -13.633 49.062 3.57 1 96.19 305 PHE B C 1
ATOM 5118 O O . PHE B 1 305 ? -13.078 48.844 4.652 1 96.19 305 PHE B O 1
ATOM 5125 N N . LYS B 1 306 ? -13.703 50.25 3.061 1 94.94 306 LYS B N 1
ATOM 5126 C CA . LYS B 1 306 ? -13.117 51.406 3.73 1 94.94 306 LYS B CA 1
ATOM 5127 C C . LYS B 1 306 ? -13.711 51.594 5.125 1 94.94 306 LYS B C 1
ATOM 5129 O O . LYS B 1 306 ? -12.977 51.75 6.102 1 94.94 306 LYS B O 1
ATOM 5134 N N . GLU B 1 307 ? -14.984 51.562 5.211 1 92.88 307 GLU B N 1
ATOM 5135 C CA . GLU B 1 307 ? -15.664 51.719 6.496 1 92.88 307 GLU B CA 1
ATOM 5136 C C . GLU B 1 307 ? -15.297 50.594 7.457 1 92.88 307 GLU B C 1
ATOM 5138 O O . GLU B 1 307 ? -15.047 50.844 8.641 1 92.88 307 GLU B O 1
ATOM 5143 N N . TRP B 1 308 ? -15.305 49.469 6.871 1 92.06 308 TRP B N 1
ATOM 5144 C CA . TRP B 1 308 ? -14.984 48.281 7.656 1 92.06 308 TRP B CA 1
ATOM 5145 C C . TRP B 1 308 ? -13.562 48.375 8.219 1 92.06 308 TRP B C 1
ATOM 5147 O O . TRP B 1 308 ? -13.336 48.094 9.391 1 92.06 308 TRP B O 1
ATOM 5157 N N . ALA B 1 309 ? -12.586 48.781 7.422 1 90.06 309 ALA B N 1
ATOM 5158 C CA . ALA B 1 309 ? -11.188 48.875 7.812 1 90.06 309 ALA B CA 1
ATOM 5159 C C . ALA B 1 309 ? -10.992 49.938 8.883 1 90.06 309 ALA B C 1
ATOM 5161 O O . ALA B 1 309 ? -10.172 49.781 9.789 1 90.06 309 ALA B O 1
ATOM 5162 N N . THR B 1 310 ? -11.781 50.938 8.75 1 85.56 310 THR B N 1
ATOM 5163 C CA . THR B 1 310 ? -11.695 52.031 9.703 1 85.56 310 THR B CA 1
ATOM 5164 C C . THR B 1 310 ? -12.266 51.625 11.062 1 85.56 310 THR B C 1
ATOM 5166 O O . THR B 1 310 ? -11.727 52 12.109 1 85.56 310 THR B O 1
ATOM 5169 N N . GLN B 1 311 ? -13.234 50.875 11 1 82.94 311 GLN B N 1
ATOM 5170 C CA . GLN B 1 311 ? -13.859 50.375 12.227 1 82.94 311 GLN B CA 1
ATOM 5171 C C . GLN B 1 311 ? -12.961 49.375 12.945 1 82.94 311 GLN B C 1
ATOM 5173 O O . GLN B 1 311 ? -13.086 49.156 14.148 1 82.94 311 GLN B O 1
ATOM 5178 N N . SER B 1 312 ? -12.164 48.75 12.203 1 77.81 312 SER B N 1
ATOM 5179 C CA . SER B 1 312 ? -11.312 47.688 12.7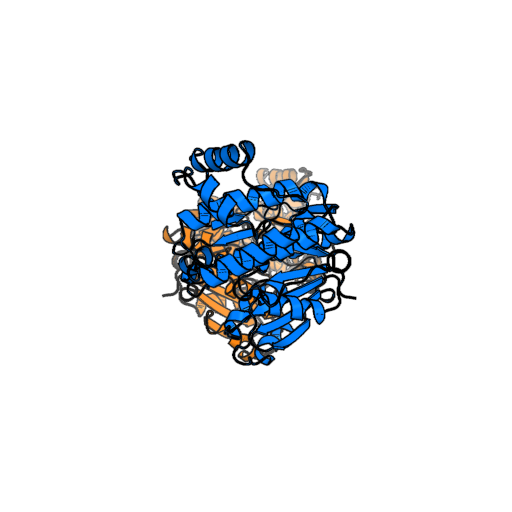5 1 77.81 312 SER B CA 1
ATOM 5180 C C . SER B 1 312 ? -10.172 48.281 13.578 1 77.81 312 SER B C 1
ATOM 5182 O O . SER B 1 312 ? -9.523 47.594 14.352 1 77.81 312 SER B O 1
ATOM 5184 N N . LEU B 1 313 ? -9.891 49.562 13.359 1 74.56 313 LEU B N 1
ATOM 5185 C CA . LEU B 1 313 ? -8.82 50.219 14.102 1 74.56 313 LEU B CA 1
ATOM 5186 C C . LEU B 1 313 ? -9.203 50.406 15.562 1 74.56 313 LEU B C 1
ATOM 5188 O O . LEU B 1 313 ? -10.367 50.688 15.875 1 74.56 313 LEU B O 1
ATOM 5192 N N . PRO B 1 314 ? -8.211 49.969 16.516 1 65.44 314 PRO B N 1
ATOM 5193 C CA . PRO B 1 314 ? -8.531 50.031 17.938 1 65.44 314 PRO B CA 1
ATOM 5194 C C . PRO B 1 314 ? -8.867 51.469 18.391 1 65.44 314 PRO B C 1
ATOM 5196 O O . PRO B 1 314 ? -9.375 51.656 19.5 1 65.44 314 PRO B O 1
ATOM 5199 N N . TRP B 1 315 ? -8.461 52.594 17.734 1 56.16 315 TRP B N 1
ATOM 5200 C CA . TRP B 1 315 ? -8.68 53.938 18.234 1 56.16 315 TRP B CA 1
ATOM 5201 C C . TRP B 1 315 ? -9.828 54.625 17.484 1 56.16 315 TRP B C 1
ATOM 5203 O O . TRP B 1 315 ? -10.109 54.281 16.344 1 56.16 315 TRP B O 1
#

Foldseek 3Di:
DAAEEEEEEDAADAPVLLCAALVLLLLAPQDQLVSYAYEYEYQQHDDYDCVSCVVSVVRYHYHYYYDYHQAPQVRQQVSLVPDDHQKYAYDYSNWYWDDNHLCNVVVVVCVVVFQKEAAKAWEQDPPDNPDIDIDGSPDQQDRHRMIGGSVSCVVLVQGQDSVQNDCSRNLRSNLSNVLGPGYHGDHDHTIYHYDDPPDPCVVCVVPVLQALLSVLQSVLVSLVSCCPRPVVCNLVSVLVSLLVSVLSCQVHPHPDPPSNLVSLQVSCVSVVVNDDADDPVSLVVSVVQQCDPVHPSHPGDSVCSRVVRVVSHPD/DAAEEEEEEDAADAPVLLCAALVLLLLAPQDQLVSYAYEYEYQQHDDYDCVSCVVSVVRYHYHYYYDYHQAPQVRQQVSLVPDDHQKYAYDYSNWYWDDNHLCNVVVVVCVVVFQKEAAKAWEQDPPDNPDIDIDGSPDQQDRHRMIGGSVSCVVLVQGQDSVQNDCSRNLRSNLSNVLGPGYHGDHDHTIYHYDDPPDPCVVPVVPVLQALLSVLQSVLVSLVSCCPRPVVCNLVSVLVVLLVSVLSCQVHPHPDPPSNLVSLQVSCVSVVVNDDADDPVSLVVSVVLQCDPVHPSHPGDRVCSRVVRVVSHPD

Nearest PDB structures (foldseek):
  5tzi-assembly1_C  TM=7.057E-01  e=5.289E-15  Staphylococcus aureus
  6h4m-assembly4_Q  TM=6.401E-01  e=1.771E-15  Staphylococcus aureus subsp. aureus N315
  6hnq-assembly2_O  TM=6.251E-01  e=2.105E-15  Staphylococcus aureus subsp. aureus N315
  6h1j-assembly1_B  TM=6.328E-01  e=5.289E-15  Staphylococcus aureus subsp. aureus N315
  6h4f-assembly1_C  TM=6.230E-01  e=7.915E-15  Staphylococcus aureus subsp. aureus N315

Sequence (630 aa):
MKKVSIIIPFKGQTEAELMLPLSSIYNQIGVDLSQLDIHLVNDGGKTIDLSKFDVLADRLEIHYHEIPNGGPGVARQYGIDNSISEYIMFIDADDVLYYVGALWPFYNASNQGHQMIRASYWEQIAGNPYTYTVHGNGDRKAAYGKWYKRSYIEMLGLRFMPDLPIYEDTYFVGLACELATDTCFLEEKVYMWLANPNSITRTVENKFNYQAHIYARENRYWFEMIRKWKPECLVTDFENYLTNMYLKSQKYPPVDEKAWWEEQHKLITSVSDIFSGWTQELQKQVEDKSANPQNEWHGIETDGFKEWATQSLPWMKKVSIIIPFKGQTEAELMLPLSSIYNQIGVDLSQLDIHLVNDGGKTIDLSKFDVLADRLEIHYHEIPNGGPGVARQYGIDNSISEYIMFIDADDVLYYVGALWPFYNASNQGHQMIRASYWEQIAGNPYTYTVHGNGDRKAAYGKWYKRSYIEMLGLRFMPDLPIYEDTYFVGLACELATDTCFLEEKVYMWLANPNSITRTVENKFNYQAHIYARENRYWFEMIRKWKPECLVTDFENYLTNMYLKSQKYPPVDEKAWWEEQHKLITSVSDIFSGWTQELQKQVEDKSANPQNEWHGIETDGFKEWATQSLPW